Protein 1MKM (pdb70)

Structure (mmCIF, N/CA/C/O backbone):
data_1MKM
#
_entry.id   1MKM
#
_cell.length_a   115.229
_cell.length_b   61.076
_cell.length_c   95.911
_cell.angle_alpha   90.00
_cell.angle_beta   110.51
_cell.angle_gamma   90.00
#
_symmetry.space_group_name_H-M   'C 1 2 1'
#
loop_
_entity.id
_entity.type
_entity.pdbx_description
1 polymer 'IclR transcriptional regulator'
2 non-polymer 'ZINC ION'
3 non-polymer 'FORMIC ACID'
4 water water
#
loop_
_atom_site.group_PDB
_atom_site.id
_atom_site.type_symbol
_atom_site.label_atom_id
_atom_site.label_alt_id
_atom_site.label_comp_id
_atom_site.label_asym_id
_atom_site.label_entity_id
_atom_site.label_seq_id
_atom_site.pdbx_PDB_ins_code
_atom_site.Cartn_x
_atom_site.Cartn_y
_atom_site.Cartn_z
_atom_site.occupancy
_atom_site.B_iso_or_equiv
_atom_site.auth_seq_id
_atom_site.auth_comp_id
_atom_site.auth_asym_id
_atom_site.auth_atom_id
_atom_site.pdbx_PDB_model_num
ATOM 1 N N . MET A 1 4 ? 32.876 -41.207 70.510 1.00 96.06 1 MET A N 1
ATOM 2 C CA . MET A 1 4 ? 33.849 -40.087 70.655 1.00 90.83 1 MET A CA 1
ATOM 3 C C . MET A 1 4 ? 33.198 -38.728 70.396 1.00 88.69 1 MET A C 1
ATOM 4 O O . MET A 1 4 ? 33.864 -37.693 70.415 1.00 88.89 1 MET A O 1
ATOM 9 N N . ASN A 1 5 ? 31.896 -38.726 70.154 1.00 87.61 2 ASN A N 1
ATOM 10 C CA . ASN A 1 5 ? 31.202 -37.476 69.902 1.00 88.97 2 ASN A CA 1
ATOM 11 C C . ASN A 1 5 ? 30.732 -36.749 71.157 1.00 83.36 2 ASN A C 1
ATOM 12 O O . ASN A 1 5 ? 29.539 -36.541 71.384 1.00 77.74 2 ASN A O 1
ATOM 17 N N . THR A 1 6 ? 31.716 -36.390 71.977 1.00 83.57 3 THR A N 1
ATOM 18 C CA . THR A 1 6 ? 31.510 -35.624 73.197 1.00 64.93 3 THR A CA 1
ATOM 19 C C . THR A 1 6 ? 31.856 -34.231 72.666 1.00 64.56 3 THR A C 1
ATOM 20 O O . THR A 1 6 ? 31.622 -33.210 73.311 1.00 64.14 3 THR A O 1
ATOM 24 N N . LEU A 1 7 ? 32.434 -34.224 71.466 1.00 56.11 4 LEU A N 1
ATOM 25 C CA . LEU A 1 7 ? 32.798 -33.001 70.771 1.00 56.00 4 LEU A CA 1
ATOM 26 C C . LEU A 1 7 ? 31.505 -32.217 70.606 1.00 57.08 4 LEU A C 1
ATOM 27 O O . LEU A 1 7 ? 31.502 -30.988 70.521 1.00 50.64 4 LEU A O 1
ATOM 32 N N . LYS A 1 8 ? 30.407 -32.964 70.568 1.00 56.72 5 LYS A N 1
ATOM 33 C CA . LYS A 1 8 ? 29.074 -32.406 70.415 1.00 61.93 5 LYS A CA 1
ATOM 34 C C . LYS A 1 8 ? 28.685 -31.626 71.654 1.00 61.29 5 LYS A C 1
ATOM 35 O O . LYS A 1 8 ? 28.391 -30.435 71.571 1.00 63.53 5 LYS A O 1
ATOM 41 N N . LYS A 1 9 ? 28.673 -32.294 72.806 1.00 53.29 6 LYS A N 1
ATOM 42 C CA . LYS A 1 9 ? 28.302 -31.619 74.046 1.00 53.75 6 LYS A CA 1
ATOM 43 C C . LYS A 1 9 ? 29.214 -30.431 74.295 1.00 47.99 6 LYS A C 1
ATOM 44 O O . LYS A 1 9 ? 28.762 -29.395 74.777 1.00 61.99 6 LYS A O 1
ATOM 50 N N . ALA A 1 10 ? 30.495 -30.583 73.971 1.00 41.40 7 ALA A N 1
ATOM 51 C CA . ALA A 1 10 ? 31.451 -29.516 74.195 1.00 34.72 7 ALA A CA 1
ATOM 52 C C . ALA A 1 10 ? 31.017 -28.219 73.529 1.00 41.27 7 ALA A C 1
ATOM 53 O O . ALA A 1 10 ? 30.716 -27.237 74.223 1.00 44.52 7 ALA A O 1
ATOM 55 N N . PHE A 1 11 ? 30.955 -28.206 72.203 1.00 41.83 8 PHE A N 1
ATOM 56 C CA . PHE A 1 11 ? 30.556 -26.985 71.506 1.00 49.58 8 PHE A CA 1
ATOM 57 C C . PHE A 1 11 ? 29.137 -26.584 71.863 1.00 47.12 8 PHE A C 1
ATOM 58 O O . PHE A 1 11 ? 28.785 -25.408 71.819 1.00 62.15 8 PHE A O 1
ATOM 66 N N . GLU A 1 12 ? 28.332 -27.577 72.219 1.00 41.22 9 GLU A N 1
ATOM 67 C CA . GLU A 1 12 ? 26.939 -27.369 72.600 1.00 45.58 9 GLU A CA 1
ATOM 68 C C . GLU A 1 12 ? 26.857 -26.586 73.920 1.00 52.40 9 GLU A C 1
ATOM 69 O O . GLU A 1 12 ? 25.980 -25.731 74.106 1.00 48.60 9 GLU A O 1
ATOM 75 N N . ILE A 1 13 ? 27.773 -26.890 74.837 1.00 51.79 10 ILE A N 1
ATOM 76 C CA . ILE A 1 13 ? 27.825 -26.210 76.125 1.00 51.47 10 ILE A CA 1
ATOM 77 C C . ILE A 1 13 ? 28.437 -24.846 75.878 1.00 51.59 10 ILE A C 1
ATOM 78 O O . ILE A 1 13 ? 28.053 -23.848 76.499 1.00 51.54 10 ILE A O 1
ATOM 83 N N . LEU A 1 14 ? 29.390 -24.804 74.956 1.00 48.40 11 LEU A N 1
ATOM 84 C CA . LEU A 1 14 ? 30.047 -23.545 74.643 1.00 53.18 11 LEU A CA 1
ATOM 85 C C . LEU A 1 14 ? 29.008 -22.605 74.037 1.00 49.55 11 LEU A C 1
ATOM 86 O O . LEU A 1 14 ? 28.957 -21.423 74.377 1.00 50.47 11 LEU A O 1
ATOM 91 N N . ASP A 1 15 ? 28.175 -23.138 73.145 1.00 50.07 12 ASP A N 1
ATOM 92 C CA . ASP A 1 15 ? 27.142 -22.348 72.487 1.00 43.10 12 ASP A CA 1
ATOM 93 C C . ASP A 1 15 ? 26.178 -21.776 73.508 1.00 42.39 12 ASP A C 1
ATOM 94 O O . ASP A 1 15 ? 25.805 -20.609 73.442 1.00 49.02 12 ASP A O 1
ATOM 99 N N . PHE A 1 16 ? 25.782 -22.588 74.474 1.00 46.06 13 PHE A N 1
ATOM 100 C CA . PHE A 1 16 ? 24.854 -22.111 75.486 1.00 43.32 13 PHE A CA 1
ATOM 101 C C . PHE A 1 16 ? 25.424 -20.922 76.265 1.00 48.81 13 PHE A C 1
ATOM 102 O O . PHE A 1 16 ? 24.743 -19.912 76.484 1.00 42.00 13 PHE A O 1
ATOM 110 N N . ILE A 1 17 ? 26.673 -21.052 76.691 1.00 44.56 14 ILE A N 1
ATOM 111 C CA . ILE A 1 17 ? 27.300 -20.003 77.472 1.00 47.32 14 ILE A CA 1
ATOM 112 C C . ILE A 1 17 ? 27.423 -18.695 76.694 1.00 50.86 14 ILE A C 1
ATOM 113 O O . ILE A 1 17 ? 27.043 -17.634 77.189 1.00 51.80 14 ILE A O 1
ATOM 118 N N . VAL A 1 18 ? 27.925 -1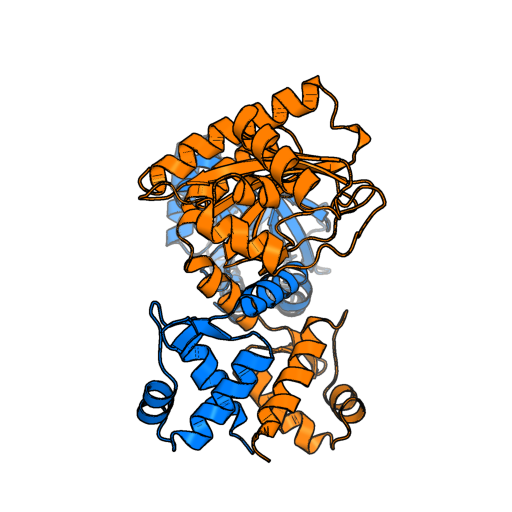8.772 75.469 1.00 46.04 15 VAL A N 1
ATOM 119 C CA . VAL A 1 18 ? 28.098 -17.593 74.653 1.00 39.96 15 VAL A CA 1
ATOM 120 C C . VAL A 1 18 ? 26.772 -16.871 74.404 1.00 49.32 15 VAL A C 1
ATOM 121 O O . VAL A 1 18 ? 26.724 -15.636 74.390 1.00 42.95 15 VAL A O 1
ATOM 125 N N . LYS A 1 19 ? 25.695 -17.631 74.215 1.00 51.59 16 LYS A N 1
ATOM 126 C CA . LYS A 1 19 ? 24.388 -17.036 73.934 1.00 44.35 16 LYS A CA 1
ATOM 127 C C . LYS A 1 19 ? 23.554 -16.731 75.160 1.00 51.84 16 LYS A C 1
ATOM 128 O O . LYS A 1 19 ? 22.426 -16.241 75.046 1.00 51.92 16 LYS A O 1
ATOM 134 N N . ASN A 1 20 ? 24.112 -17.018 76.333 1.00 55.68 17 ASN A N 1
ATOM 135 C CA . ASN A 1 20 ? 23.420 -16.772 77.587 1.00 49.03 17 ASN A CA 1
ATOM 136 C C . ASN A 1 20 ? 23.863 -15.436 78.130 1.00 57.68 17 ASN A C 1
ATOM 137 O O . ASN A 1 20 ? 25.055 -15.229 78.396 1.00 59.50 17 ASN A O 1
ATOM 142 N N . PRO A 1 21 ? 22.903 -14.506 78.301 1.00 50.60 18 PRO A N 1
ATOM 143 C CA . PRO A 1 21 ? 23.155 -13.153 78.815 1.00 54.58 18 PRO A CA 1
ATOM 144 C C . PRO A 1 21 ? 23.707 -13.145 80.223 1.00 38.49 18 PRO A C 1
ATOM 145 O O . PRO A 1 21 ? 24.521 -12.307 80.557 1.00 51.54 18 PRO A O 1
ATOM 149 N N . GLY A 1 22 ? 23.266 -14.090 81.038 1.00 43.50 19 GLY A N 1
ATOM 150 C CA . GLY A 1 22 ? 23.745 -14.192 82.403 1.00 34.90 19 GLY A CA 1
ATOM 151 C C . GLY A 1 22 ? 24.900 -15.175 82.503 1.00 41.72 19 GLY A C 1
ATOM 152 O O . GLY A 1 22 ? 25.749 -15.258 81.608 1.00 38.80 19 GLY A O 1
ATOM 153 N N . ASP A 1 23 ? 24.933 -15.934 83.591 1.00 55.72 20 ASP A N 1
ATOM 154 C CA . ASP A 1 23 ? 26.003 -16.904 83.824 1.00 52.50 20 ASP A CA 1
ATOM 155 C C . ASP A 1 23 ? 25.455 -18.298 84.117 1.00 51.51 20 ASP A C 1
ATOM 156 O O . ASP A 1 23 ? 24.246 -18.535 84.046 1.00 51.17 20 ASP A O 1
ATOM 161 N N . VAL A 1 24 ? 26.354 -19.217 84.450 1.00 38.61 21 VAL A N 1
ATOM 162 C CA . VAL A 1 24 ? 25.970 -20.585 84.754 1.00 40.39 21 VAL A CA 1
ATOM 163 C C . VAL A 1 24 ? 27.071 -21.263 85.557 1.00 40.24 21 VAL A C 1
ATOM 164 O O . VAL A 1 24 ? 28.256 -20.998 85.355 1.00 39.34 21 VAL A O 1
ATOM 168 N N . SER A 1 25 ? 26.674 -22.131 86.474 1.00 40.46 22 SER A N 1
ATOM 169 C CA . SER A 1 25 ? 27.639 -22.855 87.282 1.00 40.22 22 SER A CA 1
ATOM 170 C C . SER A 1 25 ? 27.807 -24.245 86.690 1.00 44.04 22 SER A C 1
ATOM 171 O O . SER A 1 25 ? 26.963 -24.703 85.908 1.00 41.52 22 SER A O 1
ATOM 174 N N . VAL A 1 26 ? 28.896 -24.910 87.059 1.00 49.29 23 VAL A N 1
ATOM 175 C CA . VAL A 1 26 ? 29.172 -26.250 86.560 1.00 45.92 23 VAL A CA 1
ATOM 176 C C . VAL A 1 26 ? 28.001 -27.184 86.793 1.00 38.83 23 VAL A C 1
ATOM 177 O O . VAL A 1 26 ? 27.608 -27.925 85.894 1.00 50.47 23 VAL A O 1
ATOM 181 N N . SER A 1 27 ? 27.451 -27.159 88.000 1.00 44.85 24 SER A N 1
ATOM 182 C CA . SER A 1 27 ? 26.329 -28.031 88.326 1.00 53.48 24 SER A CA 1
ATOM 183 C C . SER A 1 27 ? 25.130 -27.756 87.424 1.00 56.34 24 SER A C 1
ATOM 184 O O . SER A 1 27 ? 24.435 -28.681 87.026 1.00 54.39 24 SER A O 1
ATOM 187 N N . GLU A 1 28 ? 24.885 -26.484 87.109 1.00 55.06 25 GLU A N 1
ATOM 188 C CA . GLU A 1 28 ? 23.775 -26.128 86.232 1.00 52.43 25 GLU A CA 1
ATOM 189 C C . GLU A 1 28 ? 24.001 -26.668 84.809 1.00 54.41 25 GLU A C 1
ATOM 190 O O . GLU A 1 28 ? 23.051 -27.101 84.148 1.00 45.71 25 GLU A O 1
ATOM 196 N N . ILE A 1 29 ? 25.251 -26.649 84.340 1.00 47.74 26 ILE A N 1
ATOM 197 C CA . ILE A 1 29 ? 25.547 -27.173 83.011 1.00 55.55 26 ILE A CA 1
ATOM 198 C C . ILE A 1 29 ? 25.328 -28.677 83.038 1.00 57.61 26 ILE A C 1
ATOM 199 O O . ILE A 1 29 ? 24.847 -29.252 82.060 1.00 59.21 26 ILE A O 1
ATOM 204 N N . ALA A 1 30 ? 25.675 -29.300 84.164 1.00 57.18 27 ALA A N 1
ATOM 205 C CA . ALA A 1 30 ? 25.513 -30.742 84.340 1.00 53.09 27 ALA A CA 1
ATOM 206 C C . ALA A 1 30 ? 24.036 -31.098 84.272 1.00 45.75 27 ALA A C 1
ATOM 207 O O . ALA A 1 30 ? 23.640 -31.943 83.480 1.00 56.22 27 ALA A O 1
ATOM 209 N N . GLU A 1 31 ? 23.222 -30.447 85.094 1.00 55.10 28 GLU A N 1
ATOM 210 C CA . GLU A 1 31 ? 21.786 -30.691 85.097 1.00 56.47 28 GLU A CA 1
ATOM 211 C C . GLU A 1 31 ? 21.177 -30.477 83.698 1.00 62.96 28 GLU A C 1
ATOM 212 O O . GLU A 1 31 ? 20.534 -31.378 83.140 1.00 58.13 28 GLU A O 1
ATOM 218 N N . LYS A 1 32 ? 21.392 -29.294 83.129 1.00 57.33 29 LYS A N 1
ATOM 219 C CA . LYS A 1 32 ? 20.857 -28.970 81.812 1.00 57.07 29 LYS A CA 1
ATOM 220 C C . LYS A 1 32 ? 21.296 -29.923 80.690 1.00 61.21 29 LYS A C 1
ATOM 221 O O . LYS A 1 32 ? 20.469 -30.348 79.883 1.00 58.64 29 LYS A O 1
ATOM 227 N N . PHE A 1 33 ? 22.580 -30.266 80.627 1.00 49.18 30 PHE A N 1
ATOM 228 C CA . PHE A 1 33 ? 23.026 -31.162 79.567 1.00 52.09 30 PHE A CA 1
ATOM 229 C C . PHE A 1 33 ? 23.084 -32.648 79.942 1.00 60.74 30 PHE A C 1
ATOM 230 O O . PHE A 1 33 ? 23.778 -33.433 79.291 1.00 56.72 30 PHE A O 1
ATOM 238 N N . ASN A 1 34 ? 22.358 -33.019 80.997 1.00 63.48 31 ASN A N 1
ATOM 239 C CA . ASN A 1 34 ? 22.258 -34.410 81.468 1.00 62.14 31 ASN A CA 1
ATOM 240 C C . ASN A 1 34 ? 23.558 -35.200 81.698 1.00 58.04 31 ASN A C 1
ATOM 241 O O . ASN A 1 34 ? 23.797 -36.213 81.043 1.00 56.58 31 ASN A O 1
ATOM 246 N N . MET A 1 35 ? 24.390 -34.757 82.634 1.00 50.93 32 MET A N 1
ATOM 247 C CA . MET A 1 35 ? 25.632 -35.471 82.928 1.00 56.75 32 MET A CA 1
ATOM 248 C C . MET A 1 35 ? 26.052 -35.306 84.385 1.00 52.70 32 MET A C 1
ATOM 249 O O . MET A 1 35 ? 25.517 -34.465 85.106 1.00 55.88 32 MET A O 1
ATOM 254 N N . SER A 1 36 ? 26.998 -36.128 84.818 1.00 55.00 33 SER A N 1
ATOM 255 C CA . SER A 1 36 ? 27.502 -36.048 86.178 1.00 51.60 33 SER A CA 1
ATOM 256 C C . SER A 1 36 ? 28.242 -34.717 86.356 1.00 51.73 33 SER A C 1
ATOM 257 O O . SER A 1 36 ? 28.766 -34.155 85.398 1.00 49.28 33 SER A O 1
ATOM 260 N N . VAL A 1 37 ? 28.284 -34.230 87.588 1.00 49.60 34 VAL A N 1
ATOM 261 C CA . VAL A 1 37 ? 28.960 -32.984 87.888 1.00 57.52 34 VAL A CA 1
ATOM 262 C C . VAL A 1 37 ? 30.445 -33.109 87.587 1.00 55.95 34 VAL A C 1
ATOM 263 O O . VAL A 1 37 ? 31.120 -32.116 87.337 1.00 66.13 34 VAL A O 1
ATOM 267 N N . SER A 1 38 ? 30.948 -34.337 87.592 1.00 63.32 35 SER A N 1
ATOM 268 C CA . SER A 1 38 ? 32.361 -34.577 87.330 1.00 58.16 35 SER A CA 1
ATOM 269 C C . SER A 1 38 ? 32.701 -34.477 85.843 1.00 56.56 35 SER A C 1
ATOM 270 O O . SER A 1 38 ? 33.787 -34.017 85.479 1.00 48.35 35 SER A O 1
ATOM 273 N N . ASN A 1 39 ? 31.780 -34.924 84.992 1.00 47.73 36 ASN A N 1
ATOM 274 C CA . ASN A 1 39 ? 31.977 -34.858 83.543 1.00 58.76 36 ASN A CA 1
ATOM 275 C C . ASN A 1 39 ? 31.836 -33.412 83.048 1.00 53.26 36 ASN A C 1
ATOM 276 O O . ASN A 1 39 ? 32.606 -32.954 82.202 1.00 49.16 36 ASN A O 1
ATOM 281 N N . ALA A 1 40 ? 30.848 -32.699 83.585 1.00 47.56 37 ALA A N 1
ATOM 282 C CA . ALA A 1 40 ? 30.646 -31.302 83.214 1.00 49.50 37 ALA A CA 1
ATOM 283 C C . ALA A 1 40 ? 31.886 -30.506 83.654 1.00 41.94 37 ALA A C 1
ATOM 284 O O . ALA A 1 40 ? 32.343 -29.612 82.950 1.00 35.66 37 ALA A O 1
ATOM 286 N N . TYR A 1 41 ? 32.453 -30.839 84.810 1.00 46.33 38 TYR A N 1
ATOM 287 C CA . TYR A 1 41 ? 33.655 -30.127 85.223 1.00 49.58 38 TYR A CA 1
ATOM 288 C C . TYR A 1 41 ? 34.754 -30.343 84.193 1.00 46.78 38 TYR A C 1
ATOM 289 O O . TYR A 1 41 ? 35.698 -29.546 84.116 1.00 50.50 38 TYR A O 1
ATOM 298 N N . LYS A 1 42 ? 34.632 -31.419 83.407 1.00 43.97 39 LYS A N 1
ATOM 299 C CA . LYS A 1 42 ? 35.626 -31.741 82.373 1.00 46.31 39 LYS A CA 1
ATOM 300 C C . LYS A 1 42 ? 35.500 -30.817 81.172 1.00 48.61 39 LYS A C 1
ATOM 301 O O . LYS A 1 42 ? 36.496 -30.310 80.650 1.00 41.34 39 LYS A O 1
ATOM 307 N N . TYR A 1 43 ? 34.269 -30.657 80.695 1.00 53.49 40 TYR A N 1
ATOM 308 C CA . TYR A 1 43 ? 34.030 -29.779 79.571 1.00 56.56 40 TYR A CA 1
ATOM 309 C C . TYR A 1 43 ? 34.436 -28.394 80.042 1.00 43.44 40 TYR A C 1
ATOM 310 O O . TYR A 1 43 ? 35.137 -27.673 79.343 1.00 48.91 40 TYR A O 1
ATOM 319 N N . MET A 1 44 ? 34.028 -28.049 81.257 1.00 46.45 41 MET A N 1
ATOM 320 C CA . MET A 1 44 ? 34.331 -26.732 81.807 1.00 49.69 41 MET A CA 1
ATOM 321 C C . MET A 1 44 ? 35.813 -26.498 82.112 1.00 54.67 41 MET A C 1
ATOM 322 O O . MET A 1 44 ? 36.308 -25.387 81.975 1.00 61.78 41 MET A O 1
ATOM 327 N N . VAL A 1 45 ? 36.532 -27.533 82.512 1.00 57.59 42 VAL A N 1
ATOM 328 C CA . VAL A 1 45 ? 37.934 -27.347 82.824 1.00 59.18 42 VAL A CA 1
ATOM 329 C C . VAL A 1 45 ? 38.724 -27.021 81.564 1.00 62.93 42 VAL A C 1
ATOM 330 O O . VAL A 1 45 ? 39.656 -26.214 81.602 1.00 64.16 42 VAL A O 1
ATOM 334 N N . VAL A 1 46 ? 38.345 -27.650 80.451 1.00 57.17 43 VAL A N 1
ATOM 335 C CA . VAL A 1 46 ? 39.016 -27.445 79.170 1.00 51.13 43 VAL A CA 1
ATOM 336 C C . VAL A 1 46 ? 38.619 -26.093 78.529 1.00 54.09 43 VAL A C 1
ATOM 337 O O . VAL A 1 46 ? 39.482 -25.337 78.090 1.00 53.25 43 VAL A O 1
ATOM 341 N N . LEU A 1 47 ? 37.325 -25.781 78.490 1.00 47.82 44 LEU A N 1
ATOM 342 C CA . LEU A 1 47 ? 36.879 -24.518 77.926 1.00 41.05 44 LEU A CA 1
ATOM 343 C C . LEU A 1 47 ? 37.540 -23.367 78.676 1.00 51.79 44 LEU A C 1
ATOM 344 O O . LEU A 1 47 ? 37.946 -22.372 78.066 1.00 49.11 44 LEU A O 1
ATOM 349 N N . GLU A 1 48 ? 37.652 -23.485 79.996 1.00 53.69 45 GLU A N 1
ATOM 350 C CA . GLU A 1 48 ? 38.296 -22.419 80.750 1.00 58.75 45 GLU A CA 1
ATOM 351 C C . GLU A 1 48 ? 39.768 -22.444 80.372 1.00 59.22 45 GLU A C 1
ATOM 352 O O . GLU A 1 48 ? 40.382 -21.405 80.153 1.00 62.16 45 GLU A O 1
ATOM 358 N N . GLU A 1 49 ? 40.315 -23.648 80.254 1.00 69.27 46 GLU A N 1
ATOM 359 C CA . GLU A 1 49 ? 41.712 -23.836 79.884 1.00 69.55 46 GLU A CA 1
ATOM 360 C C . GLU A 1 49 ? 42.076 -23.015 78.640 1.00 63.67 46 GLU A C 1
ATOM 361 O O . GLU A 1 49 ? 42.963 -22.159 78.683 1.00 55.98 46 GLU A O 1
ATOM 367 N N . LYS A 1 50 ? 41.376 -23.277 77.539 1.00 52.42 47 LYS A N 1
ATOM 368 C CA . LYS A 1 50 ? 41.635 -22.598 76.270 1.00 48.51 47 LYS A CA 1
ATOM 369 C C . LYS A 1 50 ? 41.139 -21.141 76.267 1.00 47.93 47 LYS A C 1
ATOM 370 O O . LYS A 1 50 ? 41.238 -20.436 75.269 1.00 43.47 47 LYS A O 1
ATOM 376 N N . GLY A 1 51 ? 40.610 -20.696 77.399 1.00 48.04 48 GLY A N 1
ATOM 377 C CA . GLY A 1 51 ? 40.175 -19.318 77.504 1.00 50.69 48 GLY A CA 1
ATOM 378 C C . GLY A 1 51 ? 38.851 -18.968 76.874 1.00 40.64 48 GLY A C 1
ATOM 379 O O . GLY A 1 51 ? 38.525 -17.801 76.823 1.00 47.09 48 GLY A O 1
ATOM 380 N N . PHE A 1 52 ? 38.098 -19.961 76.411 1.00 45.54 49 PHE A N 1
ATOM 381 C CA . PHE A 1 52 ? 36.806 -19.731 75.784 1.00 42.16 49 PHE A CA 1
ATOM 382 C C . PHE A 1 52 ? 35.772 -19.468 76.842 1.00 46.65 49 PHE A C 1
ATOM 383 O O . PHE A 1 52 ? 34.626 -19.160 76.529 1.00 52.76 49 PHE A O 1
ATOM 391 N N . VAL A 1 53 ? 36.174 -19.610 78.099 1.00 40.18 50 VAL A N 1
ATOM 392 C CA . VAL A 1 53 ? 35.274 -19.397 79.217 1.00 39.25 50 VAL A CA 1
ATOM 393 C C . VAL A 1 53 ? 36.028 -18.758 80.383 1.00 47.91 50 VAL A C 1
ATOM 394 O O . VAL A 1 53 ? 37.244 -18.922 80.518 1.00 44.43 50 VAL A O 1
ATOM 398 N N . LEU A 1 54 ? 35.304 -17.991 81.194 1.00 43.44 51 LEU A N 1
ATOM 399 C CA . LEU A 1 54 ? 35.884 -17.311 82.338 1.00 46.82 51 LEU A CA 1
ATOM 400 C C . LEU A 1 54 ? 35.086 -17.613 83.593 1.00 49.96 51 LEU A C 1
ATOM 401 O O . LEU A 1 54 ? 33.851 -17.564 83.588 1.00 47.63 51 LEU A O 1
ATOM 406 N N . ARG A 1 55 ? 35.777 -17.929 84.678 1.00 46.38 52 ARG A N 1
ATOM 407 C CA . ARG A 1 55 ? 35.055 -18.209 85.896 1.00 52.39 52 ARG A CA 1
ATOM 408 C C . ARG A 1 55 ? 35.147 -16.995 86.810 1.00 55.85 52 ARG A C 1
ATOM 409 O O . ARG A 1 55 ? 36.245 -16.552 87.162 1.00 56.26 52 ARG A O 1
ATOM 417 N N . LYS A 1 56 ? 33.986 -16.453 87.169 1.00 50.86 53 LYS A N 1
ATOM 418 C CA . LYS A 1 56 ? 33.896 -15.289 88.034 1.00 57.65 53 LYS A CA 1
ATOM 419 C C . LYS A 1 56 ? 34.158 -15.644 89.498 1.00 63.62 53 LYS A C 1
ATOM 420 O O . LYS A 1 56 ? 34.118 -16.811 89.874 1.00 67.42 53 LYS A O 1
ATOM 426 N N . LYS A 1 57 ? 34.418 -14.637 90.324 1.00 63.42 54 LYS A N 1
ATOM 427 C CA . LYS A 1 57 ? 34.678 -14.870 91.742 1.00 72.37 54 LYS A CA 1
ATOM 428 C C . LYS A 1 57 ? 33.602 -15.746 92.405 1.00 69.23 54 LYS A C 1
ATOM 429 O O . LYS A 1 57 ? 33.922 -16.613 93.221 1.00 66.77 54 LYS A O 1
ATOM 435 N N . ASP A 1 58 ? 32.335 -15.518 92.058 1.00 58.22 55 ASP A N 1
ATOM 436 C CA . ASP A 1 58 ? 31.236 -16.288 92.627 1.00 46.19 55 ASP A CA 1
ATOM 437 C C . ASP A 1 58 ? 31.125 -17.687 92.012 1.00 57.95 55 ASP A C 1
ATOM 438 O O . ASP A 1 58 ? 30.114 -18.375 92.186 1.00 60.04 55 ASP A O 1
ATOM 443 N N . LYS A 1 59 ? 32.166 -18.089 91.286 1.00 55.35 56 LYS A N 1
ATOM 444 C CA . LYS A 1 59 ? 32.253 -19.397 90.638 1.00 56.90 56 LYS A CA 1
ATOM 445 C C . LYS A 1 59 ? 31.422 -19.612 89.371 1.00 57.44 56 LYS A C 1
ATOM 446 O O . LYS A 1 59 ? 31.708 -20.537 88.612 1.00 60.23 56 LYS A O 1
ATOM 452 N N . ARG A 1 60 ? 30.389 -18.797 89.153 1.00 55.27 57 ARG A N 1
ATOM 453 C CA . ARG A 1 60 ? 29.560 -18.912 87.947 1.00 49.25 57 ARG A CA 1
ATOM 454 C C . ARG A 1 60 ? 30.428 -18.587 86.735 1.00 44.48 57 ARG A C 1
ATOM 455 O O . ARG A 1 60 ? 31.352 -17.781 86.829 1.00 47.32 57 ARG A O 1
ATOM 463 N N . TYR A 1 61 ? 30.122 -19.206 85.597 1.00 46.28 58 TYR A N 1
ATOM 464 C CA . TYR A 1 61 ? 30.882 -18.980 84.367 1.00 47.27 58 TYR A CA 1
ATOM 465 C C . TYR A 1 61 ? 30.223 -18.042 83.353 1.00 48.90 58 TYR A C 1
ATOM 466 O O . TYR A 1 61 ? 29.000 -17.947 83.237 1.00 45.12 58 TYR A O 1
ATOM 475 N N . VAL A 1 62 ? 31.071 -17.373 82.594 1.00 48.16 59 VAL A N 1
ATOM 476 C CA . VAL A 1 62 ? 30.620 -16.436 81.588 1.00 48.51 59 VAL A CA 1
ATOM 477 C C . VAL A 1 62 ? 31.571 -16.625 80.399 1.00 41.99 59 VAL A C 1
ATOM 478 O O . VAL A 1 62 ? 32.647 -17.198 80.560 1.00 42.32 59 VAL A O 1
ATOM 482 N N . PRO A 1 63 ? 31.180 -16.187 79.185 1.00 49.76 60 PRO A N 1
ATOM 483 C CA . PRO A 1 63 ? 32.104 -16.371 78.052 1.00 45.51 60 PRO A CA 1
ATOM 484 C C . PRO A 1 63 ? 33.444 -15.638 78.196 1.00 49.19 60 PRO A C 1
ATOM 485 O O . PRO A 1 63 ? 33.520 -14.574 78.824 1.00 46.83 60 PRO A O 1
ATOM 489 N N . GLY A 1 64 ? 34.487 -16.242 77.615 1.00 49.49 61 GLY A N 1
ATOM 490 C CA . GLY A 1 64 ? 35.843 -15.711 77.659 1.00 47.10 61 GLY A CA 1
ATOM 491 C C . GLY A 1 64 ? 36.294 -14.755 76.549 1.00 49.36 61 GLY A C 1
ATOM 492 O O . GLY A 1 64 ? 35.714 -14.691 75.466 1.00 44.10 61 GLY A O 1
ATOM 493 N N . TYR A 1 65 ? 37.364 -14.023 76.834 1.00 38.62 62 TYR A N 1
ATOM 494 C CA . TYR A 1 65 ? 37.910 -13.037 75.925 1.00 34.07 62 TYR A CA 1
ATOM 495 C C . TYR A 1 65 ? 38.481 -13.632 74.654 1.00 46.89 62 TYR A C 1
ATOM 496 O O . TYR A 1 65 ? 38.507 -12.978 73.611 1.00 50.69 62 TYR A O 1
ATOM 505 N N . LYS A 1 66 ? 38.909 -14.885 74.730 1.00 46.90 63 LYS A N 1
ATOM 506 C CA . LYS A 1 66 ? 39.473 -15.565 73.574 1.00 50.14 63 LYS A CA 1
ATOM 507 C C . LYS A 1 66 ? 38.496 -15.600 72.397 1.00 35.92 63 LYS A C 1
ATOM 508 O O . LYS A 1 66 ? 38.915 -15.558 71.258 1.00 37.90 63 LYS A O 1
ATOM 514 N N . LEU A 1 67 ? 37.203 -15.707 72.673 1.00 40.08 64 LEU A N 1
ATOM 515 C CA . LEU A 1 67 ? 36.201 -15.725 71.610 1.00 42.26 64 LEU A CA 1
ATOM 516 C C . LEU A 1 67 ? 36.252 -14.411 70.822 1.00 36.82 64 LEU A C 1
ATOM 517 O O . LEU A 1 67 ? 35.974 -14.379 69.628 1.00 40.57 64 LEU A O 1
ATOM 522 N N . ILE A 1 68 ? 36.625 -13.328 71.490 1.00 41.07 65 ILE A N 1
ATOM 523 C CA . ILE A 1 68 ? 36.732 -12.052 70.798 1.00 43.14 65 ILE A CA 1
ATOM 524 C C . ILE A 1 68 ? 38.024 -12.103 70.020 1.00 38.87 65 ILE A C 1
ATOM 525 O O . ILE A 1 68 ? 38.072 -11.736 68.847 1.00 44.77 65 ILE A O 1
ATOM 530 N N . GLU A 1 69 ? 39.076 -12.595 70.659 1.00 44.00 66 GLU A N 1
ATOM 531 C CA . GLU A 1 69 ? 40.378 -12.670 69.984 1.00 40.03 66 GLU A CA 1
ATOM 532 C C . GLU A 1 69 ? 40.272 -13.447 68.681 1.00 39.70 66 GLU A C 1
ATOM 533 O O . GLU A 1 69 ? 40.763 -13.005 67.635 1.00 40.54 66 GLU A O 1
ATOM 539 N N . TYR A 1 70 ? 39.619 -14.606 68.749 1.00 40.65 67 TYR A N 1
ATOM 540 C CA . TYR A 1 70 ? 39.418 -15.460 67.580 1.00 40.09 67 TYR A CA 1
ATOM 541 C C . TYR A 1 70 ? 38.457 -14.821 66.589 1.00 39.94 67 TYR A C 1
ATOM 542 O O . TYR A 1 70 ? 38.642 -14.923 65.376 1.00 33.56 67 TYR A O 1
ATOM 551 N N . GLY A 1 71 ? 37.404 -14.205 67.129 1.00 41.95 68 GLY A N 1
ATOM 552 C CA . GLY A 1 71 ? 36.401 -13.578 66.292 1.00 45.60 68 GLY A CA 1
ATOM 553 C C . GLY A 1 71 ? 36.977 -12.532 65.365 1.00 41.44 68 GLY A C 1
ATOM 554 O O . GLY A 1 71 ? 36.813 -12.593 64.153 1.00 42.79 68 GLY A O 1
ATOM 555 N N . SER A 1 72 ? 37.685 -11.577 65.940 1.00 46.65 69 SER A N 1
ATOM 556 C CA . SER A 1 72 ? 38.262 -10.498 65.164 1.00 42.16 69 SER A CA 1
ATOM 557 C C . SER A 1 72 ? 39.367 -10.986 64.262 1.00 48.56 69 SER A C 1
ATOM 558 O O . SER A 1 72 ? 39.536 -10.495 63.144 1.00 46.68 69 SER A O 1
ATOM 561 N N . PHE A 1 73 ? 40.123 -11.968 64.729 1.00 43.99 70 PHE A N 1
ATOM 562 C CA . PHE A 1 73 ? 41.212 -12.462 63.902 1.00 39.57 70 PHE A CA 1
ATOM 563 C C . PHE A 1 73 ? 40.668 -13.148 62.659 1.00 37.83 70 PHE A C 1
ATOM 564 O O . PHE A 1 73 ? 41.275 -13.102 61.583 1.00 38.71 70 PHE A O 1
ATOM 572 N N . VAL A 1 74 ? 39.523 -13.800 62.808 1.00 45.79 71 VAL A N 1
ATOM 573 C CA . VAL A 1 74 ? 38.919 -14.501 61.685 1.00 50.18 71 VAL A CA 1
ATOM 574 C C . VAL A 1 74 ? 38.248 -13.511 60.743 1.00 42.44 71 VAL A C 1
ATOM 575 O O . VAL A 1 74 ? 38.447 -13.585 59.538 1.00 44.13 71 VAL A O 1
ATOM 579 N N . LEU A 1 75 ? 37.455 -12.595 61.299 1.00 43.87 72 LEU A N 1
ATOM 580 C CA . LEU A 1 75 ? 36.745 -11.587 60.502 1.00 46.12 72 LEU A CA 1
ATOM 581 C C . LEU A 1 75 ? 37.737 -10.841 59.646 1.00 41.68 72 LEU A C 1
ATOM 582 O O . LEU A 1 75 ? 37.509 -10.609 58.464 1.00 44.30 72 LEU A O 1
ATOM 587 N N . ARG A 1 76 ? 38.854 -10.470 60.259 1.00 53.44 73 ARG A N 1
ATOM 588 C CA . ARG A 1 76 ? 39.881 -9.714 59.564 1.00 42.68 73 ARG A CA 1
ATOM 589 C C . ARG A 1 76 ? 40.415 -10.395 58.343 1.00 46.20 73 ARG A C 1
ATOM 590 O O . ARG A 1 76 ? 40.870 -9.729 57.413 1.00 50.26 73 ARG A O 1
ATOM 598 N N . ARG A 1 77 ? 40.393 -11.724 58.319 1.00 48.56 74 ARG A N 1
ATOM 599 C CA . ARG A 1 77 ? 40.922 -12.379 57.144 1.00 42.71 74 ARG A CA 1
ATOM 600 C C . ARG A 1 77 ? 39.880 -13.155 56.383 1.00 45.93 74 ARG A C 1
ATOM 601 O O . ARG A 1 77 ? 40.217 -13.939 55.494 1.00 45.37 74 ARG A O 1
ATOM 609 N N . PHE A 1 78 ? 38.610 -12.926 56.701 1.00 44.13 75 PHE A N 1
ATOM 610 C CA . PHE A 1 78 ? 37.557 -13.642 55.997 1.00 44.81 75 PHE A CA 1
ATOM 611 C C . PHE A 1 78 ? 37.541 -13.106 54.566 1.00 41.75 75 PHE A C 1
ATOM 612 O O . PHE A 1 78 ? 37.711 -11.918 54.356 1.00 45.36 75 PHE A O 1
ATOM 620 N N . ASN A 1 79 ? 37.356 -13.982 53.585 1.00 49.12 76 ASN A N 1
ATOM 621 C CA . ASN A 1 79 ? 37.357 -13.547 52.188 1.00 40.06 76 ASN A CA 1
ATOM 622 C C . ASN A 1 79 ? 36.035 -13.871 51.501 1.00 46.97 76 ASN A C 1
ATOM 623 O O . ASN A 1 79 ? 35.844 -14.992 51.026 1.00 48.45 76 ASN A O 1
ATOM 628 N N . ILE A 1 80 ? 35.127 -12.898 51.447 1.00 52.17 77 ILE A N 1
ATOM 629 C CA . ILE A 1 80 ? 33.822 -13.099 50.820 1.00 52.88 77 ILE A CA 1
ATOM 630 C C . ILE A 1 80 ? 34.022 -13.484 49.350 1.00 59.53 77 ILE A C 1
ATOM 631 O O . ILE A 1 80 ? 33.274 -14.303 48.807 1.00 54.03 77 ILE A O 1
ATOM 636 N N . ARG A 1 81 ? 35.057 -12.920 48.728 1.00 56.77 78 ARG A N 1
ATOM 637 C CA . ARG A 1 81 ? 35.375 -13.203 47.329 1.00 59.86 78 ARG A CA 1
ATOM 638 C C . ARG A 1 81 ? 35.701 -14.682 47.072 1.00 65.19 78 ARG A C 1
ATOM 639 O O . ARG A 1 81 ? 35.145 -15.289 46.152 1.00 66.98 78 ARG A O 1
ATOM 647 N N . ASP A 1 82 ? 36.592 -15.267 47.874 1.00 70.43 79 ASP A N 1
ATOM 648 C CA . ASP A 1 82 ? 36.945 -16.683 47.711 1.00 67.38 79 ASP A CA 1
ATOM 649 C C . ASP A 1 82 ? 35.714 -17.562 47.969 1.00 70.35 79 ASP A C 1
ATOM 650 O O . ASP A 1 82 ? 35.599 -18.670 47.443 1.00 77.16 79 ASP A O 1
ATOM 655 N N . ILE A 1 83 ? 34.803 -17.053 48.792 1.00 64.81 80 ILE A N 1
ATOM 656 C CA . ILE A 1 83 ? 33.565 -17.748 49.144 1.00 61.85 80 ILE A CA 1
ATOM 657 C C . ILE A 1 83 ? 32.490 -17.632 48.062 1.00 59.91 80 ILE A C 1
ATOM 658 O O . ILE A 1 83 ? 31.787 -18.593 47.774 1.00 57.70 80 ILE A O 1
ATOM 663 N N . ALA A 1 84 ? 32.372 -16.450 47.466 1.00 52.90 81 ALA A N 1
ATOM 664 C CA . ALA A 1 84 ? 31.348 -16.199 46.460 1.00 53.70 81 ALA A CA 1
ATOM 665 C C . ALA A 1 84 ? 31.704 -16.450 45.005 1.00 49.69 81 ALA A C 1
ATOM 666 O O . ALA A 1 84 ? 30.834 -16.821 44.216 1.00 52.93 81 ALA A O 1
ATOM 668 N N . HIS A 1 85 ? 32.968 -16.247 44.649 1.00 53.06 82 HIS A N 1
ATOM 669 C CA . HIS A 1 85 ? 33.401 -16.396 43.265 1.00 56.63 82 HIS A CA 1
ATOM 670 C C . HIS A 1 85 ? 32.703 -17.417 42.370 1.00 58.07 82 HIS A C 1
ATOM 671 O O . HIS A 1 85 ? 32.184 -17.060 41.309 1.00 64.28 82 HIS A O 1
ATOM 678 N N . ASP A 1 86 ? 32.715 -18.685 42.761 1.00 59.97 83 ASP A N 1
ATOM 679 C CA . ASP A 1 86 ? 32.058 -19.704 41.945 1.00 56.79 83 ASP A CA 1
ATOM 680 C C . ASP A 1 86 ? 30.587 -19.381 41.747 1.00 55.13 83 ASP A C 1
ATOM 681 O O . ASP A 1 86 ? 30.049 -19.582 40.666 1.00 50.24 83 ASP A O 1
ATOM 686 N N . HIS A 1 87 ? 29.929 -18.885 42.787 1.00 55.78 84 HIS A N 1
ATOM 687 C CA . HIS A 1 87 ? 28.534 -18.518 42.634 1.00 62.33 84 HIS A CA 1
ATOM 688 C C . HIS A 1 87 ? 28.482 -17.444 41.549 1.00 65.83 84 HIS A C 1
ATOM 689 O O . HIS A 1 87 ? 27.623 -17.483 40.664 1.00 66.36 84 HIS A O 1
ATOM 696 N N . LEU A 1 88 ? 29.416 -16.494 41.613 1.00 66.70 85 LEU A N 1
ATOM 697 C CA . LEU A 1 88 ? 29.470 -15.426 40.623 1.00 67.32 85 LEU A CA 1
ATOM 698 C C . LEU A 1 88 ? 29.606 -16.027 39.224 1.00 69.70 85 LEU A C 1
ATOM 699 O O . LEU A 1 88 ? 28.834 -15.690 38.322 1.00 76.21 85 LEU A O 1
ATOM 704 N N . VAL A 1 89 ? 30.588 -16.910 39.047 1.00 63.72 86 VAL A N 1
ATOM 705 C CA . VAL A 1 89 ? 30.799 -17.579 37.764 1.00 63.85 86 VAL A CA 1
ATOM 706 C C . VAL A 1 89 ? 29.468 -18.184 37.353 1.00 60.22 86 VAL A C 1
ATOM 707 O O . VAL A 1 89 ? 29.033 -18.049 36.215 1.00 71.18 86 VAL A O 1
ATOM 711 N N . ASP A 1 90 ? 28.817 -18.843 38.299 1.00 63.79 87 ASP A N 1
ATOM 712 C CA . ASP A 1 90 ? 27.526 -19.460 38.041 1.00 75.61 87 ASP A CA 1
ATOM 713 C C . ASP A 1 90 ? 26.520 -18.416 37.540 1.00 70.46 87 ASP A C 1
ATOM 714 O O . ASP A 1 90 ? 25.847 -18.635 36.532 1.00 66.90 87 ASP A O 1
ATOM 719 N N . ILE A 1 91 ? 26.423 -17.287 38.241 1.00 67.10 88 ILE A N 1
ATOM 720 C CA . ILE A 1 91 ? 25.485 -16.237 37.850 1.00 70.03 88 ILE A CA 1
ATOM 721 C C . ILE A 1 91 ? 25.676 -15.874 36.382 1.00 67.50 88 ILE A C 1
ATOM 722 O O . ILE A 1 91 ? 24.732 -15.503 35.689 1.00 66.70 88 ILE A O 1
ATOM 727 N N . MET A 1 92 ? 26.908 -16.014 35.916 1.00 50.52 89 MET A N 1
ATOM 728 C CA . MET A 1 92 ? 27.268 -15.699 34.547 1.00 58.88 89 MET A CA 1
ATOM 729 C C . MET A 1 92 ? 26.901 -16.821 33.569 1.00 67.71 89 MET A C 1
ATOM 730 O O . MET A 1 92 ? 26.826 -16.602 32.360 1.00 67.27 89 MET A O 1
ATOM 735 N N . LYS A 1 93 ? 26.688 -18.026 34.078 1.00 70.28 90 LYS A N 1
ATOM 736 C CA . LYS A 1 93 ? 26.345 -19.124 33.193 1.00 80.90 90 LYS A CA 1
ATOM 737 C C . LYS A 1 93 ? 24.853 -19.181 32.920 1.00 80.77 90 LYS A C 1
ATOM 738 O O . LYS A 1 93 ? 24.419 -19.783 31.938 1.00 81.56 90 LYS A O 1
ATOM 744 N N . ARG A 1 94 ? 24.074 -18.541 33.784 1.00 78.39 91 ARG A N 1
ATOM 745 C CA . ARG A 1 94 ? 22.628 -18.537 33.638 1.00 75.36 91 ARG A CA 1
ATOM 746 C C . ARG A 1 94 ? 22.082 -17.198 33.169 1.00 80.61 91 ARG A C 1
ATOM 747 O O . ARG A 1 94 ? 20.870 -16.997 33.156 1.00 80.71 91 ARG A O 1
ATOM 755 N N . THR A 1 95 ? 22.965 -16.279 32.788 1.00 79.76 92 THR A N 1
ATOM 756 C CA . THR A 1 95 ? 22.517 -14.973 32.313 1.00 77.28 92 THR A CA 1
ATOM 757 C C . THR A 1 95 ? 23.405 -14.392 31.221 1.00 75.82 92 THR A C 1
ATOM 758 O O . THR A 1 95 ? 22.998 -13.473 30.515 1.00 85.01 92 THR A O 1
ATOM 762 N N . GLY A 1 96 ? 24.618 -14.918 31.088 1.00 70.65 93 GLY A N 1
ATOM 763 C CA . GLY A 1 96 ? 25.527 -14.427 30.064 1.00 59.42 93 GLY A CA 1
ATOM 764 C C . GLY A 1 96 ? 25.885 -12.950 30.150 1.00 69.53 93 GLY A C 1
ATOM 765 O O . GLY A 1 96 ? 26.564 -12.419 29.267 1.00 73.54 93 GLY A O 1
ATOM 766 N N . GLU A 1 97 ? 25.441 -12.282 31.210 1.00 61.62 94 GLU A N 1
ATOM 767 C CA . GLU A 1 97 ? 25.735 -10.864 31.401 1.00 65.71 94 GLU A CA 1
ATOM 768 C C . GLU A 1 97 ? 26.831 -10.720 32.453 1.00 57.04 94 GLU A C 1
ATOM 769 O O . GLU A 1 97 ? 26.798 -11.423 33.455 1.00 54.51 94 GLU A O 1
ATOM 775 N N . THR A 1 98 ? 27.791 -9.821 32.233 1.00 55.57 95 THR A N 1
ATOM 776 C CA . THR A 1 98 ? 28.882 -9.621 33.198 1.00 59.64 95 THR A CA 1
ATOM 777 C C . THR A 1 98 ? 28.305 -9.528 34.607 1.00 57.57 95 THR A C 1
ATOM 778 O O . THR A 1 98 ? 27.172 -9.087 34.788 1.00 69.16 95 THR A O 1
ATOM 782 N N . VAL A 1 99 ? 29.073 -9.950 35.606 1.00 60.65 96 VAL A N 1
ATOM 783 C CA . VAL A 1 99 ? 28.597 -9.886 36.995 1.00 50.72 96 VAL A CA 1
ATOM 784 C C . VAL A 1 99 ? 29.647 -9.269 37.912 1.00 52.61 96 VAL A C 1
ATOM 785 O O . VAL A 1 99 ? 30.846 -9.504 37.739 1.00 39.64 96 VAL A O 1
ATOM 789 N N . HIS A 1 100 ? 29.197 -8.460 38.875 1.00 44.45 97 HIS A N 1
ATOM 790 C CA . HIS A 1 100 ? 30.124 -7.849 39.817 1.00 47.65 97 HIS A CA 1
ATOM 791 C C . HIS A 1 100 ? 29.764 -8.155 41.265 1.00 42.24 97 HIS A C 1
ATOM 792 O O . HIS A 1 100 ? 28.611 -8.426 41.598 1.00 45.70 97 HIS A O 1
ATOM 799 N N . LEU A 1 101 ? 30.776 -8.101 42.119 1.00 40.04 98 LEU A N 1
ATOM 800 C CA . LEU A 1 101 ? 30.608 -8.302 43.553 1.00 36.83 98 LEU A CA 1
ATOM 801 C C . LEU A 1 101 ? 31.194 -7.025 44.163 1.00 40.02 98 LEU A C 1
ATOM 802 O O . LEU A 1 101 ? 32.348 -6.677 43.874 1.00 41.33 98 LEU A O 1
ATOM 807 N N . ILE A 1 102 ? 30.406 -6.303 44.956 1.00 44.56 99 ILE A N 1
ATOM 808 C CA . ILE A 1 102 ? 30.896 -5.067 45.583 1.00 54.74 99 ILE A CA 1
ATOM 809 C C . ILE A 1 102 ? 30.946 -5.168 47.103 1.00 56.34 99 ILE A C 1
ATOM 810 O O . ILE A 1 102 ? 29.980 -5.560 47.760 1.00 54.36 99 ILE A O 1
ATOM 815 N N . LEU A 1 103 ? 32.091 -4.805 47.658 1.00 59.01 100 LEU A N 1
ATOM 816 C CA . LEU A 1 103 ? 32.265 -4.840 49.104 1.00 59.60 100 LEU A CA 1
ATOM 817 C C . LEU A 1 103 ? 32.015 -3.428 49.639 1.00 44.50 100 LEU A C 1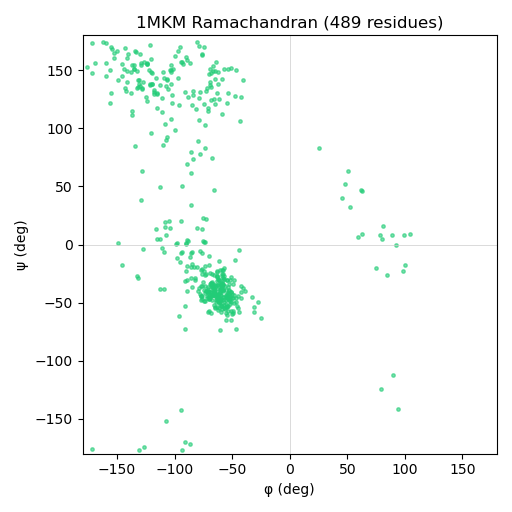
ATOM 818 O O . LEU A 1 103 ? 32.360 -2.436 48.988 1.00 56.07 100 LEU A O 1
ATOM 823 N N . LYS A 1 104 ? 31.392 -3.334 50.806 1.00 54.13 101 LYS A N 1
ATOM 824 C CA . LYS A 1 104 ? 31.121 -2.034 51.414 1.00 59.09 101 LYS A CA 1
ATOM 825 C C . LYS A 1 104 ? 32.351 -1.569 52.185 1.00 58.89 101 LYS A C 1
ATOM 826 O O . LYS A 1 104 ? 32.891 -2.304 53.004 1.00 59.83 101 LYS A O 1
ATOM 832 N N . ASP A 1 105 ? 32.792 -0.347 51.922 1.00 70.80 102 ASP A N 1
ATOM 833 C CA . ASP A 1 105 ? 33.959 0.210 52.601 1.00 70.89 102 ASP A CA 1
ATOM 834 C C . ASP A 1 105 ? 33.561 1.572 53.174 1.00 72.90 102 ASP A C 1
ATOM 835 O O . ASP A 1 105 ? 34.086 2.618 52.783 1.00 77.35 102 ASP A O 1
ATOM 840 N N . GLY A 1 106 ? 32.615 1.549 54.102 1.00 63.55 103 GLY A N 1
ATOM 841 C CA . GLY A 1 106 ? 32.137 2.785 54.690 1.00 64.03 103 GLY A CA 1
ATOM 842 C C . GLY A 1 106 ? 30.981 3.307 53.863 1.00 62.46 103 GLY A C 1
ATOM 843 O O . GLY A 1 106 ? 29.910 2.696 53.824 1.00 62.79 103 GLY A O 1
ATOM 844 N N . PHE A 1 107 ? 31.197 4.430 53.192 1.00 61.43 104 PHE A N 1
ATOM 845 C CA . PHE A 1 107 ? 30.169 5.033 52.351 1.00 63.49 104 PHE A CA 1
ATOM 846 C C . PHE A 1 107 ? 30.526 4.863 50.873 1.00 66.29 104 PHE A C 1
ATOM 847 O O . PHE A 1 107 ? 29.968 5.540 50.009 1.00 69.34 104 PHE A O 1
ATOM 855 N N . GLU A 1 108 ? 31.474 3.968 50.597 1.00 58.80 105 GLU A N 1
ATOM 856 C CA . GLU A 1 108 ? 31.914 3.684 49.237 1.00 58.84 105 GLU A CA 1
ATOM 857 C C . GLU A 1 108 ? 31.878 2.175 49.085 1.00 50.58 105 GLU A C 1
ATOM 858 O O . GLU A 1 108 ? 31.814 1.459 50.074 1.00 47.15 105 GLU A O 1
ATOM 864 N N . GLY A 1 109 ? 31.921 1.701 47.848 1.00 46.03 106 GLY A N 1
ATOM 865 C CA . GLY A 1 109 ? 31.915 0.270 47.610 1.00 53.12 106 GLY A CA 1
ATOM 866 C C . GLY A 1 109 ? 33.181 -0.117 46.876 1.00 45.71 106 GLY A C 1
ATOM 867 O O . GLY A 1 109 ? 33.716 0.674 46.108 1.00 50.98 106 GLY A O 1
ATOM 868 N N . VAL A 1 110 ? 33.688 -1.316 47.124 1.00 49.81 107 VAL A N 1
ATOM 869 C CA . VAL A 1 110 ? 34.896 -1.769 46.418 1.00 50.51 107 VAL A CA 1
ATOM 870 C C . VAL A 1 110 ? 34.573 -3.010 45.573 1.00 44.22 107 VAL A C 1
ATOM 871 O O . VAL A 1 110 ? 33.928 -3.953 46.063 1.00 38.93 107 VAL A O 1
ATOM 875 N N . TYR A 1 111 ? 34.999 -2.980 44.308 1.00 47.37 108 TYR A N 1
ATOM 876 C CA . TYR A 1 111 ? 34.814 -4.094 43.381 1.00 53.02 108 TYR A CA 1
ATOM 877 C C . TYR A 1 111 ? 35.790 -5.192 43.779 1.00 54.89 108 TYR A C 1
ATOM 878 O O . TYR A 1 111 ? 36.981 -5.100 43.493 1.00 58.50 108 TYR A O 1
ATOM 887 N N . ILE A 1 112 ? 35.289 -6.227 44.438 1.00 55.95 109 ILE A N 1
ATOM 888 C CA . ILE A 1 112 ? 36.149 -7.311 44.858 1.00 58.84 109 ILE A CA 1
ATOM 889 C C . ILE A 1 112 ? 36.194 -8.483 43.871 1.00 60.55 109 ILE A C 1
ATOM 890 O O . ILE A 1 112 ? 36.988 -9.403 44.044 1.00 68.15 109 ILE A O 1
ATOM 895 N N . ASP A 1 113 ? 35.351 -8.444 42.837 1.00 64.44 110 ASP A N 1
ATOM 896 C CA . ASP A 1 113 ? 35.330 -9.490 41.805 1.00 55.76 110 ASP A CA 1
ATOM 897 C C . ASP A 1 113 ? 34.355 -9.223 40.649 1.00 55.34 110 ASP A C 1
ATOM 898 O O . ASP A 1 113 ? 33.332 -8.554 40.805 1.00 49.22 110 ASP A O 1
ATOM 903 N N . LYS A 1 114 ? 34.676 -9.781 39.485 1.00 59.30 111 LYS A N 1
ATOM 904 C CA . LYS A 1 114 ? 33.859 -9.586 38.298 1.00 55.63 111 LYS A CA 1
ATOM 905 C C . LYS A 1 114 ? 34.027 -10.702 37.261 1.00 56.00 111 LYS A C 1
ATOM 906 O O . LYS A 1 114 ? 35.133 -10.960 36.791 1.00 53.87 111 LYS A O 1
ATOM 912 N N . VAL A 1 115 ? 32.922 -11.366 36.926 1.00 60.21 112 VAL A N 1
ATOM 913 C CA . VAL A 1 115 ? 32.920 -12.436 35.929 1.00 57.11 112 VAL A CA 1
ATOM 914 C C . VAL A 1 115 ? 32.216 -11.944 34.664 1.00 59.03 112 VAL A C 1
ATOM 915 O O . VAL A 1 115 ? 30.991 -11.845 34.641 1.00 65.42 112 VAL A O 1
ATOM 919 N N . GLU A 1 116 ? 32.974 -11.617 33.624 1.00 58.84 113 GLU A N 1
ATOM 920 C CA . GLU A 1 116 ? 32.351 -11.174 32.380 1.00 68.95 113 GLU A CA 1
ATOM 921 C C . GLU A 1 116 ? 32.452 -12.266 31.307 1.00 59.59 113 GLU A C 1
ATOM 922 O O . GLU A 1 116 ? 33.445 -12.975 31.227 1.00 63.99 113 GLU A O 1
ATOM 928 N N . GLY A 1 117 ? 31.411 -12.414 30.499 1.00 62.69 114 GLY A N 1
ATOM 929 C CA . GLY A 1 117 ? 31.440 -13.429 29.459 1.00 63.93 114 GLY A CA 1
ATOM 930 C C . GLY A 1 117 ? 31.852 -12.896 28.105 1.00 62.92 114 GLY A C 1
ATOM 931 O O . GLY A 1 117 ? 31.888 -11.689 27.898 1.00 68.90 114 GLY A O 1
ATOM 932 N N . GLU A 1 118 ? 32.166 -13.791 27.173 1.00 70.79 115 GLU A N 1
ATOM 933 C CA . GLU A 1 118 ? 32.570 -13.375 25.831 1.00 72.31 115 GLU A CA 1
ATOM 934 C C . GLU A 1 118 ? 31.472 -12.546 25.166 1.00 71.55 115 GLU A C 1
ATOM 935 O O . GLU A 1 118 ? 31.745 -11.623 24.393 1.00 69.51 115 GLU A O 1
ATOM 941 N N . GLN A 1 119 ? 30.230 -12.882 25.494 1.00 75.27 116 GLN A N 1
ATOM 942 C CA . GLN A 1 119 ? 29.050 -12.225 24.946 1.00 72.47 116 GLN A CA 1
ATOM 943 C C . GLN A 1 119 ? 28.652 -10.956 25.681 1.00 68.06 116 GLN A C 1
ATOM 944 O O . GLN A 1 119 ? 27.884 -10.149 25.163 1.00 79.64 116 GLN A O 1
ATOM 950 N N . SER A 1 120 ? 29.174 -10.774 26.887 1.00 69.36 117 SER A N 1
ATOM 951 C CA . SER A 1 120 ? 28.828 -9.607 27.691 1.00 60.78 117 SER A CA 1
ATOM 952 C C . SER A 1 120 ? 29.540 -8.315 27.301 1.00 67.08 117 SER A C 1
ATOM 953 O O . SER A 1 120 ? 30.470 -8.304 26.490 1.00 66.59 117 SER A O 1
ATOM 956 N N . ILE A 1 121 ? 29.092 -7.219 27.901 1.00 61.00 118 ILE A N 1
ATOM 957 C CA . ILE A 1 121 ? 29.660 -5.905 27.633 1.00 66.76 118 ILE A CA 1
ATOM 958 C C . ILE A 1 121 ? 30.974 -5.670 28.369 1.00 54.68 118 ILE A C 1
ATOM 959 O O . ILE A 1 121 ? 31.057 -5.846 29.585 1.00 56.97 118 ILE A O 1
ATOM 964 N N . PRO A 1 122 ? 32.030 -5.303 27.630 1.00 62.28 119 PRO A N 1
ATOM 965 C CA . PRO A 1 122 ? 33.338 -5.040 28.236 1.00 60.03 119 PRO A CA 1
ATOM 966 C C . PRO A 1 122 ? 33.195 -3.812 29.141 1.00 55.99 119 PRO A C 1
ATOM 967 O O . PRO A 1 122 ? 32.810 -2.737 28.684 1.00 64.87 119 PRO A O 1
ATOM 971 N N . MET A 1 123 ? 33.490 -3.975 30.424 1.00 59.90 120 MET A N 1
ATOM 972 C CA . MET A 1 123 ? 33.363 -2.881 31.375 1.00 58.16 120 MET A CA 1
ATOM 973 C C . MET A 1 123 ? 34.712 -2.354 31.859 1.00 58.01 120 MET A C 1
ATOM 974 O O . MET A 1 123 ? 35.662 -3.116 32.062 1.00 52.53 120 MET A O 1
ATOM 979 N N . VAL A 1 124 ? 34.769 -1.040 32.059 1.00 60.23 121 VAL A N 1
ATOM 980 C CA . VAL A 1 124 ? 35.979 -0.362 32.513 1.00 58.36 121 VAL A CA 1
ATOM 981 C C . VAL A 1 124 ? 36.256 -0.636 33.997 1.00 57.52 121 VAL A C 1
ATOM 982 O O . VAL A 1 124 ? 37.372 -0.448 34.478 1.00 63.63 121 VAL A O 1
ATOM 986 N N . SER A 1 125 ? 35.229 -1.085 34.711 1.00 55.54 122 SER A N 1
ATOM 987 C CA . SER A 1 125 ? 35.331 -1.396 36.131 1.00 57.15 122 SER A CA 1
ATOM 988 C C . SER A 1 125 ? 36.335 -2.519 36.380 1.00 64.22 122 SER A C 1
ATOM 989 O O . SER A 1 125 ? 36.362 -3.513 35.649 1.00 67.54 122 SER A O 1
ATOM 992 N N . ARG A 1 126 ? 37.146 -2.371 37.424 1.00 63.45 123 ARG A N 1
ATOM 993 C CA . ARG A 1 126 ? 38.143 -3.377 37.760 1.00 64.06 123 ARG A CA 1
ATOM 994 C C . ARG A 1 126 ? 38.374 -3.524 39.266 1.00 69.08 123 ARG A C 1
ATOM 995 O O . ARG A 1 126 ? 38.125 -2.598 40.039 1.00 67.62 123 ARG A O 1
ATOM 1003 N N . LEU A 1 127 ? 38.846 -4.702 39.671 1.00 65.46 124 LEU A N 1
ATOM 1004 C CA . LEU A 1 127 ? 39.120 -4.996 41.072 1.00 74.21 124 LEU A CA 1
ATOM 1005 C C . LEU A 1 127 ? 39.768 -3.799 41.755 1.00 73.92 124 LEU A C 1
ATOM 1006 O O . LEU A 1 127 ? 40.587 -3.097 41.157 1.00 70.96 124 LEU A O 1
ATOM 1011 N N . GLY A 1 128 ? 39.389 -3.558 43.004 1.00 67.27 125 GLY A N 1
ATOM 1012 C CA . GLY A 1 128 ? 39.968 -2.444 43.732 1.00 74.03 125 GLY A CA 1
ATOM 1013 C C . GLY A 1 128 ? 39.697 -1.091 43.109 1.00 78.43 125 GLY A C 1
ATOM 1014 O O . GLY A 1 128 ? 40.610 -0.273 42.943 1.00 81.64 125 GLY A O 1
ATOM 1015 N N . MET A 1 129 ? 38.439 -0.862 42.744 1.00 79.88 126 MET A N 1
ATOM 1016 C CA . MET A 1 129 ? 38.016 0.404 42.154 1.00 72.21 126 MET A CA 1
ATOM 1017 C C . MET A 1 129 ? 36.833 0.870 42.980 1.00 63.54 126 MET A C 1
ATOM 1018 O O . MET A 1 129 ? 35.999 0.066 43.382 1.00 67.29 126 MET A O 1
ATOM 1023 N N . LYS A 1 130 ? 36.768 2.167 43.248 1.00 69.77 127 LYS A N 1
ATOM 1024 C CA . LYS A 1 130 ? 35.678 2.700 44.050 1.00 69.00 127 LYS A CA 1
ATOM 1025 C C . LYS A 1 130 ? 34.332 2.670 43.341 1.00 59.94 127 LYS A C 1
ATOM 1026 O O . LYS A 1 130 ? 34.235 2.829 42.123 1.00 55.14 127 LYS A O 1
ATOM 1032 N N . VAL A 1 131 ? 33.298 2.465 44.139 1.00 54.19 128 VAL A N 1
ATOM 1033 C CA . VAL A 1 131 ? 31.937 2.383 43.658 1.00 49.12 128 VAL A CA 1
ATOM 1034 C C . VAL A 1 131 ? 31.067 3.392 44.383 1.00 58.27 128 VAL A C 1
ATOM 1035 O O . VAL A 1 131 ? 31.049 3.435 45.617 1.00 54.80 128 VAL A O 1
ATOM 1039 N N . ASP A 1 132 ? 30.359 4.222 43.626 1.00 54.30 129 ASP A N 1
ATOM 1040 C CA . ASP A 1 132 ? 29.467 5.170 44.260 1.00 50.96 129 ASP A CA 1
ATOM 1041 C C . ASP A 1 132 ? 28.290 4.356 44.715 1.00 52.37 129 ASP A C 1
ATOM 1042 O O . ASP A 1 132 ? 27.625 3.690 43.930 1.00 60.17 129 ASP A O 1
ATOM 1047 N N . LEU A 1 133 ? 28.055 4.395 46.011 1.00 50.55 130 LEU A N 1
ATOM 1048 C CA . LEU A 1 133 ? 27.001 3.621 46.613 1.00 49.05 130 LEU A CA 1
ATOM 1049 C C . LEU A 1 133 ? 25.602 4.089 46.247 1.00 55.89 130 LEU A C 1
ATOM 1050 O O . LEU A 1 133 ? 24.648 3.306 46.283 1.00 52.09 130 LEU A O 1
ATOM 1055 N N . TYR A 1 134 ? 25.484 5.362 45.884 1.00 58.70 131 TYR A N 1
ATOM 1056 C CA . TYR A 1 134 ? 24.183 5.932 45.556 1.00 59.20 131 TYR A CA 1
ATOM 1057 C C . TYR A 1 134 ? 23.775 5.816 44.081 1.00 54.15 131 TYR A C 1
ATOM 1058 O O . TYR A 1 134 ? 22.593 5.926 43.761 1.00 56.95 131 TYR A O 1
ATOM 1067 N N . SER A 1 135 ? 24.734 5.577 43.189 1.00 49.61 132 SER A N 1
ATOM 1068 C CA . SER A 1 135 ? 24.411 5.485 41.767 1.00 45.16 132 SER A CA 1
ATOM 1069 C C . SER A 1 135 ? 24.491 4.083 41.171 1.00 44.38 132 SER A C 1
ATOM 1070 O O . SER A 1 135 ? 24.593 3.931 39.952 1.00 52.55 132 SER A O 1
ATOM 1073 N N . THR A 1 136 ? 24.441 3.056 42.005 1.00 46.18 133 THR A N 1
ATOM 1074 C CA . THR A 1 136 ? 24.538 1.698 41.488 1.00 50.75 133 THR A CA 1
ATOM 1075 C C . THR A 1 136 ? 23.489 0.766 42.074 1.00 45.97 133 THR A C 1
ATOM 1076 O O . THR A 1 136 ? 22.858 1.099 43.061 1.00 53.70 133 THR A O 1
ATOM 1080 N N . ALA A 1 137 ? 23.301 -0.404 41.470 1.00 45.22 134 ALA A N 1
ATOM 1081 C CA . ALA A 1 137 ? 22.315 -1.354 41.979 1.00 44.07 134 ALA A CA 1
ATOM 1082 C C . ALA A 1 137 ? 22.827 -2.104 43.205 1.00 46.13 134 ALA A C 1
ATOM 1083 O O . ALA A 1 137 ? 22.094 -2.301 44.174 1.00 47.55 134 ALA A O 1
ATOM 1085 N N . SER A 1 138 ? 24.083 -2.537 43.163 1.00 48.21 135 SER A N 1
ATOM 1086 C CA . SER A 1 138 ? 24.656 -3.244 44.296 1.00 39.67 135 SER A CA 1
ATOM 1087 C C . SER A 1 138 ? 24.804 -2.245 45.439 1.00 46.58 135 SER A C 1
ATOM 1088 O O . SER A 1 138 ? 24.473 -2.548 46.590 1.00 46.39 135 SER A O 1
ATOM 1091 N N . GLY A 1 139 ? 25.293 -1.050 45.119 1.00 39.25 136 GLY A N 1
ATOM 1092 C CA . GLY A 1 139 ? 25.470 -0.026 46.134 1.00 46.12 136 GLY A CA 1
ATOM 1093 C C . GLY A 1 139 ? 24.162 0.411 46.777 1.00 59.70 136 GLY A C 1
ATOM 1094 O O . GLY A 1 139 ? 24.069 0.587 48.004 1.00 51.34 136 GLY A O 1
ATOM 1095 N N . LYS A 1 140 ? 23.139 0.605 45.949 1.00 60.12 137 LYS A N 1
ATOM 1096 C CA . LYS A 1 140 ? 21.844 1.007 46.471 1.00 55.14 137 LYS A CA 1
ATOM 1097 C C . LYS A 1 140 ? 21.273 -0.132 47.280 1.00 51.81 137 LYS A C 1
ATOM 1098 O O . LYS A 1 140 ? 20.566 0.090 48.264 1.00 56.61 137 LYS A O 1
ATOM 1104 N N . SER A 1 141 ? 21.582 -1.360 46.880 1.00 49.57 138 SER A N 1
ATOM 1105 C CA . SER A 1 141 ? 21.086 -2.509 47.627 1.00 53.22 138 SER A CA 1
ATOM 1106 C C . SER A 1 141 ? 21.720 -2.485 49.023 1.00 55.43 138 SER A C 1
ATOM 1107 O O . SER A 1 141 ? 21.066 -2.782 50.024 1.00 56.81 138 SER A O 1
ATOM 1110 N N . ILE A 1 142 ? 22.996 -2.125 49.090 1.00 60.57 139 ILE A N 1
ATOM 1111 C CA . ILE A 1 142 ? 23.684 -2.048 50.370 1.00 63.95 139 ILE A CA 1
ATOM 1112 C C . ILE A 1 142 ? 23.038 -0.940 51.216 1.00 63.98 139 ILE A C 1
ATOM 1113 O O . ILE A 1 142 ? 22.809 -1.126 52.411 1.00 59.84 139 ILE A O 1
ATOM 1118 N N . LEU A 1 143 ? 22.731 0.198 50.596 1.00 56.22 140 LEU A N 1
ATOM 1119 C CA . LEU A 1 143 ? 22.102 1.310 51.317 1.00 56.02 140 LEU A CA 1
ATOM 1120 C C . LEU A 1 143 ? 20.758 0.922 51.899 1.00 53.18 140 LEU A C 1
ATOM 1121 O O . LEU A 1 143 ? 20.469 1.202 53.067 1.00 65.07 140 LEU A O 1
ATOM 1126 N N . ALA A 1 144 ? 19.933 0.284 51.078 1.00 48.64 141 ALA A N 1
ATOM 1127 C CA . ALA A 1 144 ? 18.604 -0.146 51.504 1.00 54.54 141 ALA A CA 1
ATOM 1128 C C . ALA A 1 144 ? 18.578 -0.881 52.843 1.00 58.76 141 ALA A C 1
ATOM 1129 O O . ALA A 1 144 ? 17.589 -0.806 53.564 1.00 60.05 141 ALA A O 1
ATOM 1131 N N . PHE A 1 145 ? 19.649 -1.588 53.186 1.00 58.82 142 PHE A N 1
ATOM 1132 C CA . PHE A 1 145 ? 19.643 -2.336 54.430 1.00 57.59 142 PHE A CA 1
ATOM 1133 C C . PHE A 1 145 ? 20.535 -1.803 55.542 1.00 58.94 142 PHE A C 1
ATOM 1134 O O . PHE A 1 145 ? 20.495 -2.298 56.667 1.00 56.69 142 PHE A O 1
ATOM 1142 N N . VAL A 1 146 ? 21.326 -0.784 55.225 1.00 58.37 143 VAL A N 1
ATOM 1143 C CA . VAL A 1 146 ? 22.196 -0.164 56.209 1.00 64.40 143 VAL A CA 1
ATOM 1144 C C . VAL A 1 146 ? 21.331 0.223 57.405 1.00 72.76 143 VAL A C 1
ATOM 1145 O O . VAL A 1 146 ? 20.137 0.484 57.254 1.00 71.35 143 VAL A O 1
ATOM 1149 N N . PRO A 1 147 ? 21.920 0.243 58.612 1.00 80.70 144 PRO A N 1
ATOM 1150 C CA . PRO A 1 147 ? 21.203 0.601 59.841 1.00 79.62 144 PRO A CA 1
ATOM 1151 C C . PRO A 1 147 ? 20.700 2.041 59.820 1.00 77.30 144 PRO A C 1
ATOM 1152 O O . PRO A 1 147 ? 21.449 2.968 59.520 1.00 71.88 144 PRO A O 1
ATOM 1156 N N . GLU A 1 148 ? 19.423 2.201 60.149 1.00 82.64 145 GLU A N 1
ATOM 1157 C CA . GLU A 1 148 ? 18.746 3.496 60.195 1.00 86.13 145 GLU A CA 1
ATOM 1158 C C . GLU A 1 148 ? 19.683 4.676 60.430 1.00 81.67 145 GLU A C 1
ATOM 1159 O O . GLU A 1 148 ? 19.813 5.570 59.589 1.00 75.27 145 GLU A O 1
ATOM 1165 N N . LYS A 1 149 ? 20.324 4.679 61.591 1.00 73.57 146 LYS A N 1
ATOM 1166 C CA . LYS A 1 149 ? 21.227 5.759 61.941 1.00 70.81 146 LYS A CA 1
ATOM 1167 C C . LYS A 1 149 ? 22.313 5.971 60.891 1.00 70.53 146 LYS A C 1
ATOM 1168 O O . LYS A 1 149 ? 22.617 7.107 60.536 1.00 71.60 146 LYS A O 1
ATOM 1174 N N . GLU A 1 150 ? 22.900 4.884 60.391 1.00 69.38 147 GLU A N 1
ATOM 1175 C CA . GLU A 1 150 ? 23.967 5.014 59.398 1.00 67.52 147 GLU A CA 1
ATOM 1176 C C . GLU A 1 150 ? 23.478 5.606 58.089 1.00 61.64 147 GLU A C 1
ATOM 1177 O O . GLU A 1 150 ? 24.143 6.464 57.511 1.00 56.99 147 GLU A O 1
ATOM 1183 N N . LEU A 1 151 ? 22.328 5.147 57.610 1.00 60.40 148 LEU A N 1
ATOM 1184 C CA . LEU A 1 151 ? 21.808 5.685 56.362 1.00 67.54 148 LEU A CA 1
ATOM 1185 C C . LEU A 1 151 ? 21.517 7.172 56.544 1.00 70.92 148 LEU A C 1
ATOM 1186 O O . LEU A 1 151 ? 21.906 7.994 55.709 1.00 72.88 148 LEU A O 1
ATOM 1191 N N . LYS A 1 152 ? 20.846 7.524 57.638 1.00 74.66 149 LYS A N 1
ATOM 1192 C CA . LYS A 1 152 ? 20.542 8.928 57.893 1.00 77.90 149 LYS A CA 1
ATOM 1193 C C . LYS A 1 152 ? 21.852 9.700 57.741 1.00 80.22 149 LYS A C 1
ATOM 1194 O O . LYS A 1 152 ? 21.891 10.756 57.121 1.00 78.92 149 LYS A O 1
ATOM 1200 N N . GLU A 1 153 ? 22.930 9.140 58.282 1.00 77.66 150 GLU A N 1
ATOM 1201 C CA . GLU A 1 153 ? 24.241 9.771 58.215 1.00 78.14 150 GLU A CA 1
ATOM 1202 C C . GLU A 1 153 ? 24.785 9.831 56.795 1.00 83.47 150 GLU A C 1
ATOM 1203 O O . GLU A 1 153 ? 25.355 10.842 56.380 1.00 86.16 150 GLU A O 1
ATOM 1209 N N . TYR A 1 154 ? 24.630 8.732 56.063 1.00 80.88 151 TYR A N 1
ATOM 1210 C CA . TYR A 1 154 ? 25.104 8.655 54.688 1.00 78.44 151 TYR A CA 1
ATOM 1211 C C . TYR A 1 154 ? 24.581 9.867 53.932 1.00 79.43 151 TYR A C 1
ATOM 1212 O O . TYR A 1 154 ? 25.349 10.656 53.373 1.00 72.08 151 TYR A O 1
ATOM 1221 N N . LEU A 1 155 ? 23.258 9.999 53.934 1.00 82.87 152 LEU A N 1
ATOM 1222 C CA . LEU A 1 155 ? 22.570 11.091 53.261 1.00 85.14 152 LEU A CA 1
ATOM 1223 C C . LEU A 1 155 ? 23.002 12.462 53.766 1.00 88.30 152 LEU A C 1
ATOM 1224 O O . LEU A 1 155 ? 22.911 13.444 53.033 1.00 93.06 152 LEU A O 1
ATOM 1229 N N . LYS A 1 156 ? 23.477 12.528 55.009 1.00 93.98 153 LYS A N 1
ATOM 1230 C CA . LYS A 1 156 ? 23.901 13.797 55.603 1.00 96.29 153 LYS A CA 1
ATOM 1231 C C . LYS A 1 156 ? 25.334 14.213 55.278 1.00 95.39 153 LYS A C 1
ATOM 1232 O O . LYS A 1 156 ? 25.749 15.316 55.634 1.00 97.41 153 LYS A O 1
ATOM 1238 N N . ILE A 1 157 ? 26.095 13.351 54.610 1.00 91.01 154 ILE A N 1
ATOM 1239 C CA . ILE A 1 157 ? 27.480 13.691 54.302 1.00 89.79 154 ILE A CA 1
ATOM 1240 C C . ILE A 1 157 ? 27.910 13.428 52.864 1.00 86.15 154 ILE A C 1
ATOM 1241 O O . ILE A 1 157 ? 28.818 14.087 52.361 1.00 87.70 154 ILE A O 1
ATOM 1246 N N . VAL A 1 158 ? 27.267 12.474 52.200 1.00 84.75 155 VAL A N 1
ATOM 1247 C CA . VAL A 1 158 ? 27.650 12.141 50.833 1.00 83.45 155 VAL A CA 1
ATOM 1248 C C . VAL A 1 158 ? 27.041 13.028 49.745 1.00 78.27 155 VAL A C 1
ATOM 1249 O O . VAL A 1 158 ? 25.839 13.286 49.724 1.00 77.64 155 VAL A O 1
ATOM 1253 N N . GLU A 1 159 ? 27.903 13.486 48.843 1.00 75.23 156 GLU A N 1
ATOM 1254 C CA . GLU A 1 159 ? 27.517 14.336 47.724 1.00 68.04 156 GLU A CA 1
ATOM 1255 C C . GLU A 1 159 ? 26.959 13.467 46.596 1.00 73.19 156 GLU A C 1
ATOM 1256 O O . GLU A 1 159 ? 27.667 12.631 46.034 1.00 79.37 156 GLU A O 1
ATOM 1262 N N . LEU A 1 160 ? 25.682 13.662 46.276 1.00 71.19 157 LEU A N 1
ATOM 1263 C CA . LEU A 1 160 ? 25.017 12.889 45.232 1.00 67.39 157 LEU A CA 1
ATOM 1264 C C . LEU A 1 160 ? 25.156 13.532 43.854 1.00 73.71 157 LEU A C 1
ATOM 1265 O O . LEU A 1 160 ? 24.175 14.025 43.288 1.00 72.30 157 LEU A O 1
ATOM 1270 N N . LYS A 1 161 ? 26.377 13.513 43.320 1.00 65.83 158 LYS A N 1
ATOM 1271 C CA . LYS A 1 161 ? 26.676 14.082 42.015 1.00 58.27 158 LYS A CA 1
ATOM 1272 C C . LYS A 1 161 ? 25.744 13.614 40.897 1.00 65.79 158 LYS A C 1
ATOM 1273 O O . LYS A 1 161 ? 25.163 12.520 40.955 1.00 63.00 158 LYS A O 1
ATOM 1279 N N . PRO A 1 162 ? 25.566 14.464 39.872 1.00 72.89 159 PRO A N 1
ATOM 1280 C CA . PRO A 1 162 ? 24.718 14.207 38.706 1.00 73.27 159 PRO A CA 1
ATOM 1281 C C . PRO A 1 162 ? 25.495 13.598 37.547 1.00 71.31 159 PRO A C 1
ATOM 1282 O O . PRO A 1 162 ? 25.409 14.075 36.413 1.00 70.27 159 PRO A O 1
ATOM 1286 N N . LYS A 1 163 ? 26.252 12.544 37.836 1.00 68.11 160 LYS A N 1
ATOM 1287 C CA . LYS A 1 163 ? 27.050 11.877 36.811 1.00 66.12 160 LYS A CA 1
ATOM 1288 C C . LYS A 1 163 ? 26.258 11.510 35.556 1.00 61.50 160 LYS A C 1
ATOM 1289 O O . LYS A 1 163 ? 26.825 11.438 34.467 1.00 53.10 160 LYS A O 1
ATOM 1295 N N . THR A 1 164 ? 24.955 11.282 35.702 1.00 63.27 161 THR A N 1
ATOM 1296 C CA . THR A 1 164 ? 24.115 10.934 34.550 1.00 73.63 161 THR A CA 1
ATOM 1297 C C . THR A 1 164 ? 22.742 11.618 34.624 1.00 75.50 161 THR A C 1
ATOM 1298 O O . THR A 1 164 ? 22.336 12.113 35.680 1.00 65.47 161 THR A O 1
ATOM 1302 N N . PRO A 1 165 ? 22.011 11.656 33.497 1.00 74.31 162 PRO A N 1
ATOM 1303 C CA . PRO A 1 165 ? 20.699 12.298 33.543 1.00 73.56 162 PRO A CA 1
ATOM 1304 C C . PRO A 1 165 ? 19.727 11.588 34.487 1.00 80.39 162 PRO A C 1
ATOM 1305 O O . PRO A 1 165 ? 18.777 12.204 34.975 1.00 87.30 162 PRO A O 1
ATOM 1309 N N . ASN A 1 166 ? 19.972 10.305 34.760 1.00 74.15 163 ASN A N 1
ATOM 1310 C CA . ASN A 1 166 ? 19.088 9.532 35.644 1.00 72.07 163 ASN A CA 1
ATOM 1311 C C . ASN A 1 166 ? 19.505 9.451 37.115 1.00 57.41 163 ASN A C 1
ATOM 1312 O O . ASN A 1 166 ? 18.699 9.074 37.968 1.00 57.27 163 ASN A O 1
ATOM 1317 N N . THR A 1 167 ? 20.746 9.812 37.415 1.00 53.65 164 THR A N 1
ATOM 1318 C CA . THR A 1 167 ? 21.239 9.754 38.789 1.00 55.28 164 THR A CA 1
ATOM 1319 C C . THR A 1 167 ? 20.359 10.509 39.772 1.00 59.85 164 THR A C 1
ATOM 1320 O O . THR A 1 167 ? 19.994 11.668 39.543 1.00 66.57 164 THR A O 1
ATOM 1324 N N . ILE A 1 168 ? 20.020 9.840 40.868 1.00 58.55 165 ILE A N 1
ATOM 1325 C CA . ILE A 1 168 ? 19.219 10.448 41.914 1.00 56.96 165 ILE A CA 1
ATOM 1326 C C . ILE A 1 168 ? 20.174 11.432 42.576 1.00 70.47 165 ILE A C 1
ATOM 1327 O O . ILE A 1 168 ? 21.331 11.084 42.845 1.00 63.31 165 ILE A O 1
ATOM 1332 N N . THR A 1 169 ? 19.710 12.657 42.825 1.00 71.35 166 THR A N 1
ATOM 1333 C CA . THR A 1 169 ? 20.550 13.661 43.470 1.00 69.87 166 THR A CA 1
ATOM 1334 C C . THR A 1 169 ? 19.842 14.263 44.677 1.00 73.20 166 THR A C 1
ATOM 1335 O O . THR A 1 169 ? 20.413 15.078 45.404 1.00 72.70 166 THR A O 1
ATOM 1339 N N . ASN A 1 170 ? 18.595 13.856 44.889 1.00 73.93 167 ASN A N 1
ATOM 1340 C CA . ASN A 1 170 ? 17.831 14.356 46.019 1.00 81.52 167 ASN A CA 1
ATOM 1341 C C . ASN A 1 170 ? 17.766 13.310 47.129 1.00 80.18 167 ASN A C 1
ATOM 1342 O O . ASN A 1 170 ? 17.065 12.298 47.010 1.00 74.72 167 ASN A O 1
ATOM 1347 N N . PRO A 1 171 ? 18.496 13.553 48.233 1.00 73.64 168 PRO A N 1
ATOM 1348 C CA . PRO A 1 171 ? 18.561 12.665 49.400 1.00 70.47 168 PRO A CA 1
ATOM 1349 C C . PRO A 1 171 ? 17.198 12.096 49.780 1.00 71.31 168 PRO A C 1
ATOM 1350 O O . PRO A 1 171 ? 17.073 10.913 50.133 1.00 65.16 168 PRO A O 1
ATOM 1354 N N . ARG A 1 172 ? 16.176 12.945 49.706 1.00 69.33 169 ARG A N 1
ATOM 1355 C CA . ARG A 1 172 ? 14.818 12.539 50.034 1.00 64.02 169 ARG A CA 1
ATOM 1356 C C . ARG A 1 172 ? 14.306 11.603 48.943 1.00 64.15 169 ARG A C 1
ATOM 1357 O O . ARG A 1 172 ? 13.642 10.603 49.232 1.00 66.43 169 ARG A O 1
ATOM 1365 N N . VAL A 1 173 ? 14.629 11.920 47.692 1.00 57.14 170 VAL A N 1
ATOM 1366 C CA . VAL A 1 173 ? 14.207 11.086 46.573 1.00 64.21 170 VAL A CA 1
ATOM 1367 C C . VAL A 1 173 ? 14.912 9.736 46.635 1.00 71.26 170 VAL A C 1
ATOM 1368 O O . VAL A 1 173 ? 14.336 8.703 46.268 1.00 74.90 170 VAL A O 1
ATOM 1372 N N . LEU A 1 174 ? 16.158 9.751 47.108 1.00 73.17 171 LEU A N 1
ATOM 1373 C CA . LEU A 1 174 ? 16.970 8.538 47.230 1.00 67.00 171 LEU A CA 1
ATOM 1374 C C . LEU A 1 174 ? 16.454 7.627 48.343 1.00 70.84 171 LEU A C 1
ATOM 1375 O O . LEU A 1 174 ? 16.326 6.418 48.161 1.00 68.54 171 LEU A O 1
ATOM 1380 N N . LYS A 1 175 ? 16.173 8.217 49.503 1.00 76.06 172 LYS A N 1
ATOM 1381 C CA . LYS A 1 175 ? 15.676 7.454 50.636 1.00 72.63 172 LYS A CA 1
ATOM 1382 C C . LYS A 1 175 ? 14.413 6.721 50.206 1.00 67.94 172 LYS A C 1
ATOM 1383 O O . LYS A 1 175 ? 14.160 5.600 50.635 1.00 73.73 172 LYS A O 1
ATOM 1389 N N . ARG A 1 176 ? 13.627 7.362 49.347 1.00 69.10 173 ARG A N 1
ATOM 1390 C CA . ARG A 1 176 ? 12.403 6.755 48.841 1.00 71.85 173 ARG A CA 1
ATOM 1391 C C . ARG A 1 176 ? 12.776 5.528 48.023 1.00 62.58 173 ARG A C 1
ATOM 1392 O O . ARG A 1 176 ? 12.218 4.453 48.217 1.00 55.97 173 ARG A O 1
ATOM 1400 N N . GLU A 1 177 ? 13.724 5.706 47.106 1.00 64.93 174 GLU A N 1
ATOM 1401 C CA . GLU A 1 177 ? 14.213 4.621 46.257 1.0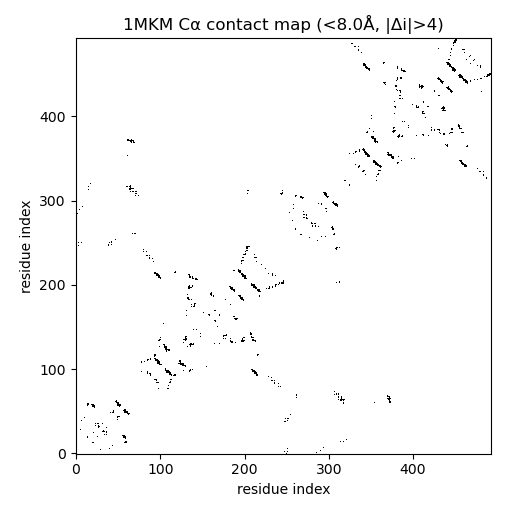0 61.31 174 GLU A CA 1
ATOM 1402 C C . GLU A 1 177 ? 14.642 3.422 47.106 1.00 66.28 174 GLU A C 1
ATOM 1403 O O . GLU A 1 177 ? 14.307 2.267 46.805 1.00 60.17 174 GLU A O 1
ATOM 1409 N N . LEU A 1 178 ? 15.383 3.705 48.171 1.00 64.52 175 LEU A N 1
ATOM 1410 C CA . LEU A 1 178 ? 15.873 2.662 49.062 1.00 64.18 175 LEU A CA 1
ATOM 1411 C C . LEU A 1 178 ? 14.732 1.919 49.748 1.00 71.30 175 LEU A C 1
ATOM 1412 O O . LEU A 1 178 ? 14.755 0.691 49.854 1.00 68.19 175 LEU A O 1
ATOM 1417 N N . GLU A 1 179 ? 13.739 2.671 50.214 1.00 79.85 176 GLU A N 1
ATOM 1418 C CA . GLU A 1 179 ? 12.584 2.083 50.877 1.00 87.34 176 GLU A CA 1
ATOM 1419 C C . GLU A 1 179 ? 11.862 1.200 49.872 1.00 85.22 176 GLU A C 1
ATOM 1420 O O . GLU A 1 179 ? 11.202 0.228 50.239 1.00 88.62 176 GLU A O 1
ATOM 1426 N N . LYS A 1 180 ? 11.998 1.546 48.597 1.00 87.52 177 LYS A N 1
ATOM 1427 C CA . LYS A 1 180 ? 11.368 0.785 47.527 1.00 86.01 177 LYS A CA 1
ATOM 1428 C C . LYS A 1 180 ? 12.191 -0.476 47.295 1.00 84.55 177 LYS A C 1
ATOM 1429 O O . LYS A 1 180 ? 11.643 -1.572 47.156 1.00 83.99 177 LYS A O 1
ATOM 1435 N N . ILE A 1 181 ? 13.512 -0.309 47.270 1.00 83.89 178 ILE A N 1
ATOM 1436 C CA . ILE A 1 181 ? 14.438 -1.420 47.079 1.00 75.74 178 ILE A CA 1
ATOM 1437 C C . ILE A 1 181 ? 14.342 -2.352 48.276 1.00 78.63 178 ILE A C 1
ATOM 1438 O O . ILE A 1 181 ? 14.356 -3.581 48.138 1.00 72.68 178 ILE A O 1
ATOM 1443 N N . ARG A 1 182 ? 14.258 -1.734 49.451 1.00 73.84 179 ARG A N 1
ATOM 1444 C CA . ARG A 1 182 ? 14.157 -2.432 50.726 1.00 76.03 179 ARG A CA 1
ATOM 1445 C C . ARG A 1 182 ? 13.001 -3.422 50.665 1.00 78.90 179 ARG A C 1
ATOM 1446 O O . ARG A 1 182 ? 13.137 -4.586 51.045 1.00 70.85 179 ARG A O 1
ATOM 1454 N N . LYS A 1 183 ? 11.860 -2.939 50.183 1.00 77.68 180 LYS A N 1
ATOM 1455 C CA . LYS A 1 183 ? 10.665 -3.757 50.067 1.00 74.93 180 LYS A CA 1
ATOM 1456 C C . LYS A 1 183 ? 10.669 -4.599 48.801 1.00 77.04 180 LYS A C 1
ATOM 1457 O O . LYS A 1 183 ? 10.109 -5.694 48.775 1.00 73.69 180 LYS A O 1
ATOM 1463 N N . ARG A 1 184 ? 11.310 -4.089 47.754 1.00 80.76 181 ARG A N 1
ATOM 1464 C CA . ARG A 1 184 ? 11.371 -4.795 46.479 1.00 84.28 181 ARG A CA 1
ATOM 1465 C C . ARG A 1 184 ? 12.236 -6.048 46.588 1.00 83.11 181 ARG A C 1
ATOM 1466 O O . ARG A 1 184 ? 11.972 -7.057 45.931 1.00 87.23 181 ARG A O 1
ATOM 1474 N N . GLY A 1 185 ? 13.273 -5.979 47.418 1.00 78.54 182 GLY A N 1
ATOM 1475 C CA . GLY A 1 185 ? 14.159 -7.117 47.583 1.00 69.20 182 GLY A CA 1
ATOM 1476 C C . GLY A 1 185 ? 15.428 -6.962 46.766 1.00 76.19 182 GLY A C 1
ATOM 1477 O O . GLY A 1 185 ? 16.432 -7.640 47.014 1.00 70.11 182 GLY A O 1
ATOM 1478 N N . TYR A 1 186 ? 15.384 -6.064 45.785 1.00 76.09 183 TYR A N 1
ATOM 1479 C CA . TYR A 1 186 ? 16.540 -5.809 44.928 1.00 71.98 183 TYR A CA 1
ATOM 1480 C C . TYR A 1 186 ? 16.494 -4.408 44.337 1.00 58.75 183 TYR A C 1
ATOM 1481 O O . TYR A 1 186 ? 15.493 -3.711 44.453 1.00 57.33 183 TYR A O 1
ATOM 1490 N N . ALA A 1 187 ? 17.592 -4.008 43.707 1.00 54.08 184 ALA A N 1
ATOM 1491 C CA . ALA A 1 187 ? 17.704 -2.684 43.109 1.00 58.13 184 ALA A CA 1
ATOM 1492 C C . ALA A 1 187 ? 18.048 -2.730 41.625 1.00 64.67 184 ALA A C 1
ATOM 1493 O O . ALA A 1 187 ? 18.623 -3.700 41.127 1.00 64.15 184 ALA A O 1
ATOM 1495 N N . VAL A 1 188 ? 17.705 -1.664 40.914 1.00 67.51 185 VAL A N 1
ATOM 1496 C CA . VAL A 1 188 ? 18.008 -1.600 39.497 1.00 64.77 185 VAL A CA 1
ATOM 1497 C C . VAL A 1 188 ? 18.645 -0.257 39.195 1.00 54.33 185 VAL A C 1
ATOM 1498 O O . VAL A 1 188 ? 18.210 0.781 39.697 1.00 50.05 185 VAL A O 1
ATOM 1502 N N . ASP A 1 189 ? 19.713 -0.303 38.407 1.00 54.56 186 ASP A N 1
ATOM 1503 C CA . ASP A 1 189 ? 20.441 0.885 37.999 1.00 57.74 186 ASP A CA 1
ATOM 1504 C C . ASP A 1 189 ? 19.972 1.219 36.587 1.00 61.63 186 ASP A C 1
ATOM 1505 O O . ASP A 1 189 ? 20.414 0.611 35.602 1.00 57.68 186 ASP A O 1
ATOM 1510 N N 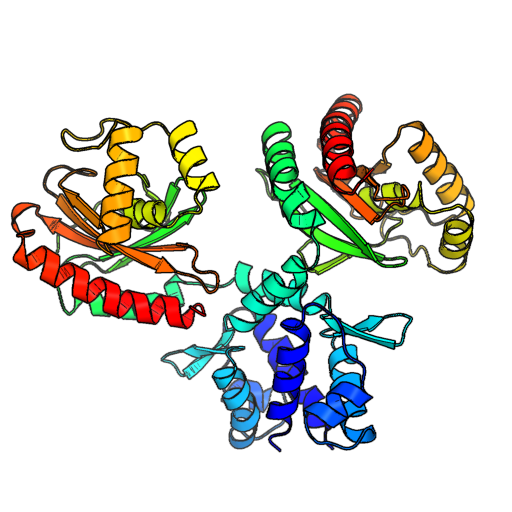. ASN A 1 190 ? 19.049 2.172 36.505 1.00 65.18 187 ASN A N 1
ATOM 1511 C CA . ASN A 1 190 ? 18.497 2.605 35.226 1.00 65.04 187 ASN A CA 1
ATOM 1512 C C . ASN A 1 190 ? 19.403 3.670 34.648 1.00 61.13 187 ASN A C 1
ATOM 1513 O O . ASN A 1 190 ? 19.115 4.861 34.738 1.00 63.81 187 ASN A O 1
ATOM 1518 N N . GLU A 1 191 ? 20.500 3.235 34.050 1.00 55.79 188 GLU A N 1
ATOM 1519 C CA . GLU A 1 191 ? 21.451 4.159 33.473 1.00 61.42 188 GLU A CA 1
ATOM 1520 C C . GLU A 1 191 ? 21.695 5.291 34.459 1.00 52.35 188 GLU A C 1
ATOM 1521 O O . GLU A 1 191 ? 21.796 6.449 34.073 1.00 56.82 188 GLU A O 1
ATOM 1527 N N . GLU A 1 192 ? 21.778 4.943 35.738 1.00 62.29 189 GLU A N 1
ATOM 1528 C CA . GLU A 1 192 ? 22.022 5.928 36.786 1.00 64.48 189 GLU A CA 1
ATOM 1529 C C . GLU A 1 192 ? 23.533 6.084 36.999 1.00 65.28 189 GLU A C 1
ATOM 1530 O O . GLU A 1 192 ? 24.016 7.157 37.355 1.00 60.91 189 GLU A O 1
ATOM 1536 N N . ASN A 1 193 ? 24.278 5.009 36.768 1.00 62.76 190 ASN A N 1
ATOM 1537 C CA . ASN A 1 193 ? 25.720 5.053 36.935 1.00 56.68 190 ASN A CA 1
ATOM 1538 C C . ASN A 1 193 ? 26.337 5.452 35.605 1.00 49.52 190 ASN A C 1
ATOM 1539 O O . ASN A 1 193 ? 27.111 6.398 35.520 1.00 58.38 190 ASN A O 1
ATOM 1544 N N . GLU A 1 194 ? 25.983 4.736 34.554 1.00 43.85 191 GLU A N 1
ATOM 1545 C CA . GLU A 1 194 ? 26.525 5.042 33.244 1.00 46.93 191 GLU A CA 1
ATOM 1546 C C . GLU A 1 194 ? 25.413 5.020 32.211 1.00 51.19 191 GLU A C 1
ATOM 1547 O O . GLU A 1 194 ? 24.408 4.314 32.362 1.00 49.96 191 GLU A O 1
ATOM 1553 N N . ILE A 1 195 ? 25.591 5.809 31.161 1.00 55.43 192 ILE A N 1
ATOM 1554 C CA . ILE A 1 195 ? 24.603 5.878 30.105 1.00 51.90 192 ILE A CA 1
ATOM 1555 C C . ILE A 1 195 ? 24.727 4.677 29.196 1.00 53.07 192 ILE A C 1
ATOM 1556 O O . ILE A 1 195 ? 25.826 4.338 28.766 1.00 54.56 192 ILE A O 1
ATOM 1561 N N . GLY A 1 196 ? 23.596 4.037 28.915 1.00 55.76 193 GLY A N 1
ATOM 1562 C CA . GLY A 1 196 ? 23.585 2.891 28.019 1.00 51.33 193 GLY A CA 1
ATOM 1563 C C . GLY A 1 196 ? 23.742 1.565 28.720 1.00 52.20 193 GLY A C 1
ATOM 1564 O O . GLY A 1 196 ? 23.705 0.512 28.091 1.00 47.79 193 GLY A O 1
ATOM 1565 N N . ILE A 1 197 ? 23.884 1.620 30.039 1.00 48.59 194 ILE A N 1
ATOM 1566 C CA . ILE A 1 197 ? 24.085 0.427 30.815 1.00 41.41 194 ILE A CA 1
ATOM 1567 C C . ILE A 1 197 ? 23.151 0.381 32.005 1.00 47.03 194 ILE A C 1
ATOM 1568 O O . ILE A 1 197 ? 22.904 1.389 32.664 1.00 42.96 194 ILE A O 1
ATOM 1573 N N . MET A 1 198 ? 22.599 -0.798 32.251 1.00 41.21 195 MET A N 1
ATOM 1574 C CA . MET A 1 198 ? 21.686 -0.986 33.363 1.00 47.54 195 MET A CA 1
ATOM 1575 C C . MET A 1 198 ? 22.117 -2.182 34.197 1.00 36.14 195 MET A C 1
ATOM 1576 O O . MET A 1 198 ? 22.766 -3.103 33.698 1.00 40.54 195 MET A O 1
ATOM 1581 N N . CYS A 1 199 ? 21.741 -2.156 35.470 1.00 49.39 196 CYS A N 1
ATOM 1582 C CA . CYS A 1 199 ? 22.116 -3.206 36.398 1.00 47.13 196 CYS A CA 1
ATOM 1583 C C . CYS A 1 199 ? 21.009 -3.562 37.379 1.00 50.68 196 CYS A C 1
ATOM 1584 O O . CYS A 1 199 ? 20.193 -2.726 37.759 1.00 53.02 196 CYS A O 1
ATOM 1587 N N . VAL A 1 200 ? 20.997 -4.822 37.774 1.00 38.27 197 VAL A N 1
ATOM 1588 C CA . VAL A 1 200 ? 20.070 -5.318 38.770 1.00 50.38 197 VAL A CA 1
ATOM 1589 C C . VAL A 1 200 ? 21.002 -5.782 39.918 1.00 44.95 197 VAL A C 1
ATOM 1590 O O . VAL A 1 200 ? 21.972 -6.505 39.666 1.00 44.13 197 VAL A O 1
ATOM 1594 N N . GLY A 1 201 ? 20.734 -5.359 41.147 1.00 42.19 198 GLY A N 1
ATOM 1595 C CA . GLY A 1 201 ? 21.602 -5.754 42.244 1.00 54.82 198 GLY A CA 1
ATOM 1596 C C . GLY A 1 201 ? 20.941 -6.083 43.572 1.00 50.42 198 GLY A C 1
ATOM 1597 O O . GLY A 1 201 ? 20.013 -5.408 43.999 1.00 56.38 198 GLY A O 1
ATOM 1598 N N . VAL A 1 202 ? 21.440 -7.121 44.233 1.00 53.62 199 VAL A N 1
ATOM 1599 C CA . VAL A 1 202 ? 20.902 -7.551 45.520 1.00 57.56 199 VAL A CA 1
ATOM 1600 C C . VAL A 1 202 ? 22.012 -7.488 46.572 1.00 54.09 199 VAL A C 1
ATOM 1601 O O . VAL A 1 202 ? 23.202 -7.482 46.235 1.00 52.22 199 VAL A O 1
ATOM 1605 N N . PRO A 1 203 ? 21.639 -7.443 47.858 1.00 55.79 200 PRO A N 1
ATOM 1606 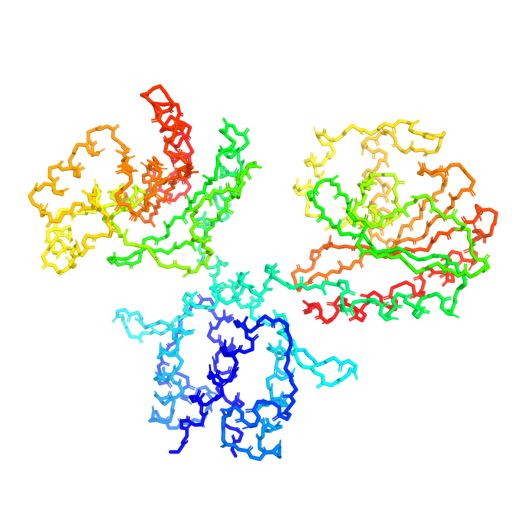C CA . PRO A 1 203 ? 22.639 -7.376 48.922 1.00 56.47 200 PRO A CA 1
ATOM 1607 C C . PRO A 1 203 ? 23.039 -8.741 49.466 1.00 61.52 200 PRO A C 1
ATOM 1608 O O . PRO A 1 203 ? 22.287 -9.710 49.366 1.00 64.90 200 PRO A O 1
ATOM 1612 N N . ILE A 1 204 ? 24.242 -8.808 50.024 1.00 56.33 201 ILE A N 1
ATOM 1613 C CA . ILE A 1 204 ? 24.741 -10.020 50.654 1.00 47.79 201 ILE A CA 1
ATOM 1614 C C . ILE A 1 204 ? 24.770 -9.645 52.146 1.00 50.08 201 ILE A C 1
ATOM 1615 O O . ILE A 1 204 ? 25.354 -8.622 52.523 1.00 57.56 201 ILE A O 1
ATOM 1620 N N . PHE A 1 205 ? 24.131 -10.442 52.991 1.00 43.11 202 PHE A N 1
ATOM 1621 C CA . PHE A 1 205 ? 24.121 -10.136 54.419 1.00 60.60 202 PHE A CA 1
ATOM 1622 C C . PHE A 1 205 ? 25.076 -11.016 55.207 1.00 62.11 202 PHE A C 1
ATOM 1623 O O . PHE A 1 205 ? 25.345 -12.157 54.823 1.00 62.72 202 PHE A O 1
ATOM 1631 N N . ASP A 1 206 ? 25.590 -10.466 56.307 1.00 69.98 203 ASP A N 1
ATOM 1632 C CA . ASP A 1 206 ? 26.490 -11.192 57.197 1.00 65.04 203 ASP A CA 1
ATOM 1633 C C . ASP A 1 206 ? 25.611 -11.875 58.250 1.00 68.62 203 ASP A C 1
ATOM 1634 O O . ASP A 1 206 ? 24.390 -11.892 58.104 1.00 65.22 203 ASP A O 1
ATOM 1639 N N . HIS A 1 207 ? 26.201 -12.432 59.305 1.00 71.36 204 HIS A N 1
ATOM 1640 C CA . HIS A 1 207 ? 25.383 -13.112 60.307 1.00 73.11 204 HIS A CA 1
ATOM 1641 C C . HIS A 1 207 ? 24.472 -12.174 61.112 1.00 76.54 204 HIS A C 1
ATOM 1642 O O . HIS A 1 207 ? 23.433 -12.606 61.627 1.00 71.84 204 HIS A O 1
ATOM 1649 N N . ASN A 1 208 ? 24.855 -10.899 61.215 1.00 74.95 205 ASN A N 1
ATOM 1650 C CA . ASN A 1 208 ? 24.063 -9.911 61.948 1.00 72.68 205 ASN A CA 1
ATOM 1651 C C . ASN A 1 208 ? 23.023 -9.221 61.068 1.00 71.98 205 ASN A C 1
ATOM 1652 O O . ASN A 1 208 ? 22.332 -8.304 61.516 1.00 67.94 205 ASN A O 1
ATOM 1657 N N . GLY A 1 209 ? 22.927 -9.659 59.815 1.00 74.01 206 GLY A N 1
ATOM 1658 C CA . GLY A 1 209 ? 21.964 -9.086 58.889 1.00 69.10 206 GLY A CA 1
ATOM 1659 C C . GLY A 1 209 ? 22.411 -7.792 58.248 1.00 62.62 206 GLY A C 1
ATOM 1660 O O . GLY A 1 209 ? 21.610 -7.066 57.670 1.00 66.13 206 GLY A O 1
ATOM 1661 N N . TYR A 1 210 ? 23.702 -7.513 58.339 1.00 58.68 207 TYR A N 1
ATOM 1662 C CA . TYR A 1 210 ? 24.262 -6.294 57.782 1.00 59.97 207 TYR A CA 1
ATOM 1663 C C . TYR A 1 210 ? 24.727 -6.497 56.333 1.00 62.43 207 TYR A C 1
ATOM 1664 O O . TYR A 1 210 ? 25.430 -7.466 56.021 1.00 67.81 207 TYR A O 1
ATOM 1673 N N . PRO A 1 211 ? 24.330 -5.578 55.431 1.00 57.73 208 PRO A N 1
ATOM 1674 C CA . PRO A 1 211 ? 24.644 -5.557 53.994 1.00 48.30 208 PRO A CA 1
ATOM 1675 C C . PRO A 1 211 ? 26.125 -5.307 53.719 1.00 50.70 208 PRO A C 1
ATOM 1676 O O . PRO A 1 211 ? 26.520 -4.213 53.297 1.00 46.58 208 PRO A O 1
ATOM 1680 N N . VAL A 1 212 ? 26.931 -6.337 53.951 1.00 56.08 209 VAL A N 1
ATOM 1681 C CA . VAL A 1 212 ? 28.372 -6.258 53.764 1.00 52.73 209 VAL A CA 1
ATOM 1682 C C . VAL A 1 212 ? 28.776 -6.158 52.287 1.00 56.66 209 VAL A C 1
ATOM 1683 O O . VAL A 1 212 ? 29.886 -5.737 51.961 1.00 56.76 209 VAL A O 1
ATOM 1687 N N . ALA A 1 213 ? 27.867 -6.502 51.387 1.00 48.72 210 ALA A N 1
ATOM 1688 C CA . ALA A 1 213 ? 28.199 -6.447 49.969 1.00 52.45 210 ALA A CA 1
ATOM 1689 C C . ALA A 1 213 ? 26.996 -6.685 49.052 1.00 46.24 210 ALA A C 1
ATOM 1690 O O . ALA A 1 213 ? 25.908 -7.037 49.504 1.00 41.64 210 ALA A O 1
ATOM 1692 N N . GLY A 1 214 ? 27.206 -6.516 47.753 1.00 43.14 211 GLY A N 1
ATOM 1693 C CA . GLY A 1 214 ? 26.120 -6.748 46.830 1.00 45.26 211 GLY A CA 1
ATOM 1694 C C . GLY A 1 214 ? 26.540 -7.325 45.504 1.00 40.34 211 GLY A C 1
ATOM 1695 O O . GLY A 1 214 ? 27.617 -7.026 45.006 1.00 41.98 211 GLY A O 1
ATOM 1696 N N . VAL A 1 215 ? 25.698 -8.177 44.935 1.00 46.51 212 VAL A N 1
ATOM 1697 C CA . VAL A 1 215 ? 26.001 -8.740 43.629 1.00 45.86 212 VAL A CA 1
ATOM 1698 C C . VAL A 1 215 ? 25.044 -8.174 42.600 1.00 50.58 212 VAL A C 1
ATOM 1699 O O . VAL A 1 215 ? 23.888 -7.861 42.903 1.00 48.77 212 VAL A O 1
ATOM 1703 N N . SER A 1 216 ? 25.521 -8.038 41.374 1.00 50.66 213 SER A N 1
ATOM 1704 C CA . SER A 1 216 ? 24.676 -7.475 40.349 1.00 54.14 213 SER A CA 1
ATOM 1705 C C . SER A 1 216 ? 25.010 -7.933 38.950 1.00 56.75 213 SER A C 1
ATOM 1706 O O . SER A 1 216 ? 26.084 -8.473 38.678 1.00 58.99 213 SER A O 1
ATOM 1709 N N . ILE A 1 217 ? 24.061 -7.689 38.062 1.00 60.80 214 ILE A N 1
ATOM 1710 C CA . ILE A 1 217 ? 24.178 -8.049 36.663 1.00 58.30 214 ILE A CA 1
ATOM 1711 C C . ILE A 1 217 ? 24.188 -6.748 35.874 1.00 48.08 214 ILE A C 1
ATOM 1712 O O . ILE A 1 217 ? 23.347 -5.888 36.107 1.00 56.73 214 ILE A O 1
ATOM 1717 N N . SER A 1 218 ? 25.149 -6.587 34.970 1.00 46.31 215 SER A N 1
ATOM 1718 C CA . SER A 1 218 ? 25.224 -5.369 34.147 1.00 57.51 215 SER A CA 1
ATOM 1719 C C . SER A 1 218 ? 25.145 -5.691 32.668 1.00 55.72 215 SER A C 1
ATOM 1720 O O . SER A 1 218 ? 25.770 -6.642 32.211 1.00 56.73 215 SER A O 1
ATOM 1723 N N . GLY A 1 219 ? 24.384 -4.890 31.927 1.00 55.43 216 GLY A N 1
ATOM 1724 C CA . GLY A 1 219 ? 24.252 -5.117 30.497 1.00 57.58 216 GLY A CA 1
ATOM 1725 C C . GLY A 1 219 ? 23.726 -3.894 29.778 1.00 48.10 216 GLY A C 1
ATOM 1726 O O . GLY A 1 219 ? 23.371 -2.912 30.429 1.00 56.37 216 GLY A O 1
ATOM 1727 N N . VAL A 1 220 ? 23.666 -3.947 28.449 1.00 51.82 217 VAL A N 1
ATOM 1728 C CA . VAL A 1 220 ? 23.174 -2.806 27.674 1.00 61.46 217 VAL A CA 1
ATOM 1729 C C . VAL A 1 220 ? 21.724 -2.510 28.043 1.00 54.80 217 VAL A C 1
ATOM 1730 O O . VAL A 1 220 ? 20.867 -3.391 27.987 1.00 59.39 217 VAL A O 1
ATOM 1734 N N . ALA A 1 221 ? 21.472 -1.264 28.430 1.00 48.82 218 ALA A N 1
ATOM 1735 C CA . ALA A 1 221 ? 20.155 -0.799 28.850 1.00 48.28 218 ALA A CA 1
ATOM 1736 C C . ALA A 1 221 ? 18.981 -1.503 28.172 1.00 64.58 218 ALA A C 1
ATOM 1737 O O . ALA A 1 221 ? 18.078 -2.026 28.839 1.00 63.69 218 ALA A O 1
ATOM 1739 N N . ARG A 1 222 ? 19.001 -1.514 26.843 1.00 79.87 219 ARG A N 1
ATOM 1740 C CA . ARG A 1 222 ? 17.942 -2.127 26.052 1.00 83.00 219 ARG A CA 1
ATOM 1741 C C . ARG A 1 222 ? 17.526 -3.522 26.535 1.00 85.59 219 ARG A C 1
ATOM 1742 O O . ARG A 1 222 ? 16.338 -3.792 26.708 1.00 91.10 219 ARG A O 1
ATOM 1750 N N . LYS A 1 223 ? 18.507 -4.397 26.752 1.00 86.18 220 LYS A N 1
ATOM 1751 C CA . LYS A 1 223 ? 18.256 -5.771 27.193 1.00 77.22 220 LYS A CA 1
ATOM 1752 C C . LYS A 1 223 ? 17.488 -5.856 28.497 1.00 76.19 220 LYS A C 1
ATOM 1753 O O . LYS A 1 223 ? 16.881 -6.882 28.785 1.00 78.86 220 LYS A O 1
ATOM 1759 N N . PHE A 1 224 ? 17.519 -4.787 29.290 1.00 78.16 221 PHE A N 1
ATOM 1760 C CA . PHE A 1 224 ? 16.843 -4.790 30.584 1.00 74.46 221 PHE A CA 1
ATOM 1761 C C . PHE A 1 224 ? 15.360 -4.459 30.580 1.00 75.01 221 PHE A C 1
ATOM 1762 O O . PHE A 1 224 ? 14.941 -3.381 31.001 1.00 76.11 221 PHE A O 1
ATOM 1770 N N . THR A 1 225 ? 14.570 -5.417 30.112 1.00 81.29 222 THR A N 1
ATOM 1771 C CA . THR A 1 225 ? 13.125 -5.271 30.050 1.00 83.71 222 THR A CA 1
ATOM 1772 C C . THR A 1 225 ? 12.504 -5.767 31.358 1.00 84.66 222 THR A C 1
ATOM 1773 O O . THR A 1 225 ? 13.123 -6.535 32.100 1.00 84.94 222 THR A O 1
ATOM 1777 N N . GLU A 1 226 ? 11.283 -5.315 31.631 1.00 83.94 223 GLU A N 1
ATOM 1778 C CA . GLU A 1 226 ? 10.548 -5.690 32.838 1.00 86.00 223 GLU A CA 1
ATOM 1779 C C . GLU A 1 226 ? 10.656 -7.178 33.177 1.00 81.20 223 GLU A C 1
ATOM 1780 O O . GLU A 1 226 ? 10.698 -7.553 34.345 1.00 82.83 223 GLU A O 1
ATOM 1786 N N . GLU A 1 227 ? 10.691 -8.019 32.152 1.00 71.36 224 GLU A N 1
ATOM 1787 C CA . GLU A 1 227 ? 10.767 -9.462 32.339 1.00 74.69 224 GLU A CA 1
ATOM 1788 C C . GLU A 1 227 ? 12.199 -9.959 32.502 1.00 73.44 224 GLU A C 1
ATOM 1789 O O . GLU A 1 227 ? 12.451 -10.977 33.151 1.00 68.61 224 GLU A O 1
ATOM 1795 N N . LYS A 1 228 ? 13.143 -9.248 31.902 1.00 73.70 225 LYS A N 1
ATOM 1796 C CA . LYS A 1 228 ? 14.532 -9.644 32.027 1.00 67.40 225 LYS A CA 1
ATOM 1797 C C . LYS A 1 228 ? 14.954 -9.321 33.455 1.00 69.12 225 LYS A C 1
ATOM 1798 O O . LYS A 1 228 ? 15.587 -10.132 34.126 1.00 72.38 225 LYS A O 1
ATOM 1804 N N . ILE A 1 229 ? 14.571 -8.138 33.918 1.00 66.57 226 ILE A N 1
ATOM 1805 C CA . ILE A 1 229 ? 14.895 -7.697 35.265 1.00 69.75 226 ILE A CA 1
ATOM 1806 C C . ILE A 1 229 ? 14.378 -8.654 36.336 1.00 78.52 226 ILE A C 1
ATOM 1807 O O . ILE A 1 229 ? 15.110 -9.015 37.259 1.00 85.46 226 ILE A O 1
ATOM 1812 N N . GLU A 1 230 ? 13.115 -9.052 36.227 1.00 81.02 227 GLU A N 1
ATOM 1813 C CA . GLU A 1 230 ? 12.539 -9.980 37.194 1.00 77.88 227 GLU A CA 1
ATOM 1814 C C . GLU A 1 230 ? 13.315 -11.278 37.085 1.00 70.58 227 GLU A C 1
ATOM 1815 O O . GLU A 1 230 ? 13.666 -11.903 38.083 1.00 72.05 227 GLU A O 1
ATOM 1821 N N . GLU A 1 231 ? 13.584 -11.668 35.849 1.00 64.13 228 GLU A N 1
ATOM 1822 C CA . GLU A 1 231 ? 14.329 -12.880 35.573 1.00 70.54 228 GLU A CA 1
ATOM 1823 C C . GLU A 1 231 ? 15.706 -12.766 36.220 1.00 72.93 228 GLU A C 1
ATOM 1824 O O . GLU A 1 231 ? 16.126 -13.645 36.970 1.00 75.08 228 GLU A O 1
ATOM 1830 N N . TYR A 1 232 ? 16.391 -11.661 35.931 1.00 74.59 229 TYR A N 1
ATOM 1831 C CA . TYR A 1 232 ? 17.729 -11.400 36.445 1.00 67.93 229 TYR A CA 1
ATOM 1832 C C . TYR A 1 232 ? 17.816 -11.378 37.962 1.00 66.77 229 TYR A C 1
ATOM 1833 O O . TYR A 1 232 ? 18.636 -12.077 38.555 1.00 72.16 229 TYR A O 1
ATOM 1842 N N . SER A 1 233 ? 16.974 -10.580 38.596 1.00 64.21 230 SER A N 1
ATOM 1843 C CA . SER A 1 233 ? 17.005 -10.481 40.046 1.00 64.14 230 SER A CA 1
ATOM 1844 C C . SER A 1 233 ? 16.897 -11.841 40.730 1.00 69.82 230 SER A C 1
ATOM 1845 O O . SER A 1 233 ? 17.726 -12.191 41.571 1.00 66.68 230 SER A O 1
ATOM 1848 N N . ASP A 1 234 ? 15.869 -12.602 40.366 1.00 72.88 231 ASP A N 1
ATOM 1849 C CA . ASP A 1 234 ? 15.634 -13.921 40.941 1.00 65.87 231 ASP A CA 1
ATOM 1850 C C . ASP A 1 234 ? 16.952 -14.720 41.001 1.00 61.24 231 ASP A C 1
ATOM 1851 O O . ASP A 1 234 ? 17.273 -15.350 42.015 1.00 59.12 231 ASP A O 1
ATOM 1856 N N . VAL A 1 235 ? 17.721 -14.679 39.919 1.00 52.37 232 VAL A N 1
ATOM 1857 C CA . VAL A 1 235 ? 18.990 -15.405 39.876 1.00 59.91 232 VAL A CA 1
ATOM 1858 C C . VAL A 1 235 ? 19.928 -14.857 40.943 1.00 64.86 232 VAL A C 1
ATOM 1859 O O . VAL A 1 235 ? 20.613 -15.606 41.632 1.00 65.24 232 VAL A O 1
ATOM 1863 N N . LEU A 1 236 ? 19.950 -13.535 41.069 1.00 62.29 233 LEU A N 1
ATOM 1864 C CA . LEU A 1 236 ? 20.812 -12.874 42.033 1.00 64.63 233 LEU A CA 1
ATOM 1865 C C . LEU A 1 236 ? 20.562 -13.276 43.482 1.00 61.68 233 LEU A C 1
ATOM 1866 O O . LEU A 1 236 ? 21.494 -13.658 44.183 1.00 62.13 233 LEU A O 1
ATOM 1871 N N . LYS A 1 237 ? 19.314 -13.189 43.933 1.00 66.89 234 LYS A N 1
ATOM 1872 C CA . LYS A 1 237 ? 18.984 -13.546 45.309 1.00 66.54 234 LYS A CA 1
ATOM 1873 C C . LYS A 1 237 ? 19.325 -15.005 45.578 1.00 69.69 234 LYS A C 1
ATOM 1874 O O . LYS A 1 237 ? 19.940 -15.333 46.588 1.00 70.56 234 LYS A O 1
ATOM 1880 N N . GLU A 1 238 ? 18.923 -15.879 44.666 1.00 66.75 235 GLU A N 1
ATOM 1881 C CA . GLU A 1 238 ? 19.197 -17.299 44.816 1.00 72.06 235 GLU A CA 1
ATOM 1882 C C . GLU A 1 238 ? 20.659 -17.533 45.163 1.00 64.87 235 GLU A C 1
ATOM 1883 O O . GLU A 1 238 ? 20.978 -18.253 46.108 1.00 65.90 235 GLU A O 1
ATOM 1889 N N . LYS A 1 239 ? 21.548 -16.923 44.391 1.00 64.65 236 LYS A N 1
ATOM 1890 C CA . LYS A 1 239 ? 22.969 -17.082 44.625 1.00 62.09 236 LYS A CA 1
ATOM 1891 C C . LYS A 1 239 ? 23.416 -16.252 45.824 1.00 68.40 236 LYS A C 1
ATOM 1892 O O . LYS A 1 239 ? 24.403 -16.580 46.486 1.00 73.11 236 LYS A O 1
ATOM 1898 N N . ALA A 1 240 ? 22.673 -15.185 46.106 1.00 52.51 237 ALA A N 1
ATOM 1899 C CA . ALA A 1 240 ? 22.985 -14.293 47.206 1.00 56.71 237 ALA A CA 1
ATOM 1900 C C . ALA A 1 240 ? 22.617 -14.906 48.548 1.00 60.89 237 ALA A C 1
ATOM 1901 O O . ALA A 1 240 ? 23.264 -14.636 49.562 1.00 64.13 237 ALA A O 1
ATOM 1903 N N . GLU A 1 241 ? 21.564 -15.714 48.568 1.00 62.65 238 GLU A N 1
ATOM 1904 C CA . GLU A 1 241 ? 21.164 -16.335 49.817 1.00 61.10 238 GLU A CA 1
ATOM 1905 C C . GLU A 1 241 ? 22.266 -17.313 50.175 1.00 60.82 238 GLU A C 1
ATOM 1906 O O . GLU A 1 241 ? 22.744 -17.317 51.300 1.00 64.66 238 GLU A O 1
ATOM 1912 N N . GLU A 1 242 ? 22.685 -18.124 49.206 1.00 64.94 239 GLU A N 1
ATOM 1913 C CA . GLU A 1 242 ? 23.739 -19.105 49.440 1.00 66.08 239 GLU A CA 1
ATOM 1914 C C . GLU A 1 242 ? 24.971 -18.463 50.056 1.00 68.01 239 GLU A C 1
ATOM 1915 O O . GLU A 1 242 ? 25.494 -18.958 51.055 1.00 56.67 239 GLU A O 1
ATOM 1921 N N . ILE A 1 243 ? 25.428 -17.357 49.469 1.00 65.71 240 ILE A N 1
ATOM 1922 C CA . ILE A 1 243 ? 26.605 -16.657 49.979 1.00 57.74 240 ILE A CA 1
ATOM 1923 C C . ILE A 1 243 ? 26.368 -16.162 51.404 1.00 65.17 240 ILE A C 1
ATOM 1924 O O . ILE A 1 243 ? 27.135 -16.473 52.314 1.00 66.23 240 ILE A O 1
ATOM 1929 N N . SER A 1 244 ? 25.297 -15.398 51.599 1.00 67.20 241 SER A N 1
ATOM 1930 C CA . SER A 1 244 ? 24.978 -14.867 52.916 1.00 62.51 241 SER A CA 1
ATOM 1931 C C . SER A 1 244 ? 24.806 -15.969 53.958 1.00 65.53 241 SER A C 1
ATOM 1932 O O . SER A 1 244 ? 25.162 -15.790 55.121 1.00 60.14 241 SER A O 1
ATOM 1935 N N . ARG A 1 245 ? 24.266 -17.108 53.539 1.00 54.90 242 ARG A N 1
ATOM 1936 C CA . ARG A 1 245 ? 24.066 -18.221 54.453 1.00 63.68 242 ARG A CA 1
ATOM 1937 C C . ARG A 1 245 ? 25.414 -18.754 54.903 1.00 59.54 242 ARG A C 1
ATOM 1938 O O . ARG A 1 245 ? 25.567 -19.170 56.050 1.00 57.58 242 ARG A O 1
ATOM 1946 N N . LYS A 1 246 ? 26.389 -18.737 53.997 1.00 57.82 243 LYS A N 1
ATOM 1947 C CA . LYS A 1 246 ? 27.735 -19.207 54.318 1.00 61.23 243 LYS A CA 1
ATOM 1948 C C . LYS A 1 246 ? 28.478 -18.172 55.160 1.00 62.98 243 LYS A C 1
ATOM 1949 O O . LYS A 1 246 ? 29.581 -18.427 55.641 1.00 63.32 243 LYS A O 1
ATOM 1955 N N . LEU A 1 247 ? 27.874 -17.001 55.327 1.00 57.50 244 LEU A N 1
ATOM 1956 C CA . LEU A 1 247 ? 28.471 -15.946 56.139 1.00 63.58 244 LEU A CA 1
ATOM 1957 C C . LEU A 1 247 ? 27.812 -16.020 57.516 1.00 59.46 244 LEU A C 1
ATOM 1958 O O . LEU A 1 247 ? 28.098 -15.218 58.410 1.00 60.53 244 LEU A O 1
ATOM 1963 N N . GLY A 1 248 ? 26.918 -16.994 57.670 1.00 53.65 245 GLY A N 1
ATOM 1964 C CA . GLY A 1 248 ? 26.228 -17.176 58.931 1.00 60.88 245 GLY A CA 1
ATOM 1965 C C . GLY A 1 248 ? 24.830 -16.589 58.996 1.00 70.91 245 GLY A C 1
ATOM 1966 O O . GLY A 1 248 ? 24.219 -16.570 60.062 1.00 65.56 245 GLY A O 1
ATOM 1967 N N . TYR A 1 249 ? 24.317 -16.118 57.862 1.00 75.22 246 TYR A N 1
ATOM 1968 C CA . TYR A 1 249 ? 22.980 -15.538 57.812 1.00 76.91 246 TYR A CA 1
ATOM 1969 C C . TYR A 1 249 ? 21.935 -16.649 57.725 1.00 83.19 246 TYR A C 1
ATOM 1970 O O . TYR A 1 249 ? 20.913 -16.569 58.446 1.00 81.77 246 TYR A O 1
ATOM 1980 N N . HIS B 1 3 ? 40.106 -39.882 79.224 1.00 67.65 0 HIS B N 1
ATOM 1981 C CA . HIS B 1 3 ? 40.135 -39.930 77.738 1.00 60.40 0 HIS B CA 1
ATOM 1982 C C . HIS B 1 3 ? 39.306 -38.796 77.170 1.00 59.52 0 HIS B C 1
ATOM 1983 O O . HIS B 1 3 ? 39.657 -38.239 76.141 1.00 52.91 0 HIS B O 1
ATOM 1990 N N . MET B 1 4 ? 38.214 -38.454 77.855 1.00 54.54 1 MET B N 1
ATOM 1991 C CA . MET B 1 4 ? 37.320 -37.391 77.409 1.00 60.60 1 MET B CA 1
ATOM 1992 C C . MET B 1 4 ? 38.013 -36.090 77.004 1.00 71.23 1 MET B C 1
ATOM 1993 O O . MET B 1 4 ? 37.382 -35.216 76.389 1.00 76.92 1 MET B O 1
ATOM 1998 N N . ASN B 1 5 ? 39.294 -35.943 77.337 1.00 66.54 2 ASN B N 1
ATOM 1999 C CA . ASN B 1 5 ? 40.013 -34.740 76.945 1.00 68.17 2 ASN B CA 1
ATOM 2000 C C . ASN B 1 5 ? 40.321 -34.726 75.450 1.00 78.62 2 ASN B C 1
ATOM 2001 O O . ASN B 1 5 ? 41.224 -34.033 74.982 1.00 85.63 2 ASN B O 1
ATOM 2006 N N . THR B 1 6 ? 39.537 -35.508 74.706 1.00 76.03 3 THR B N 1
ATOM 2007 C CA . THR B 1 6 ? 39.607 -35.534 73.257 1.00 61.82 3 THR B CA 1
ATOM 2008 C C . THR B 1 6 ? 39.321 -34.068 72.965 1.00 70.54 3 THR B C 1
ATOM 2009 O O . THR B 1 6 ? 39.773 -33.507 71.967 1.00 66.82 3 THR B O 1
ATOM 2013 N N . LEU B 1 7 ? 38.530 -33.486 73.869 1.00 66.99 4 LEU B N 1
ATOM 2014 C CA . LEU B 1 7 ? 38.129 -32.091 73.834 1.00 68.92 4 LEU B CA 1
ATOM 2015 C C . LEU B 1 7 ? 39.349 -31.250 73.564 1.00 69.55 4 LEU B C 1
ATOM 2016 O O . LEU B 1 7 ? 39.308 -30.343 72.738 1.00 75.39 4 LEU B O 1
ATOM 2021 N N . LYS B 1 8 ? 40.436 -31.545 74.273 1.00 67.18 5 LYS B N 1
ATOM 2022 C CA . LYS B 1 8 ? 41.673 -30.804 74.071 1.00 66.34 5 LYS B CA 1
ATOM 2023 C C . LYS B 1 8 ? 42.088 -30.851 72.607 1.00 66.43 5 LYS B C 1
ATOM 2024 O O . LYS B 1 8 ? 42.296 -29.811 71.980 1.00 67.82 5 LYS B O 1
ATOM 2030 N N . LYS B 1 9 ? 42.196 -32.059 72.064 1.00 56.92 6 LYS B N 1
ATOM 2031 C CA . LYS B 1 9 ? 42.602 -32.231 70.675 1.00 67.16 6 LYS B CA 1
ATOM 2032 C C . LYS B 1 9 ? 41.750 -31.384 69.736 1.00 69.38 6 LYS B C 1
ATOM 2033 O O . LYS B 1 9 ? 42.265 -30.736 68.821 1.00 67.70 6 LYS B O 1
ATOM 2039 N N . ALA B 1 10 ? 40.443 -31.404 69.969 1.00 67.16 7 ALA B N 1
ATOM 2040 C CA . ALA B 1 10 ? 39.508 -30.646 69.158 1.00 66.40 7 ALA B CA 1
ATOM 2041 C C . ALA B 1 10 ? 39.916 -29.175 69.130 1.00 66.79 7 ALA B C 1
ATOM 2042 O O . ALA B 1 10 ? 40.085 -28.586 68.062 1.00 58.97 7 ALA B O 1
ATOM 2044 N N . PHE B 1 11 ? 40.089 -28.598 70.316 1.00 68.25 8 PHE B N 1
ATOM 2045 C CA . PHE B 1 11 ? 40.460 -27.194 70.443 1.00 65.49 8 PHE B CA 1
ATOM 2046 C C . PHE B 1 11 ? 41.879 -26.841 70.025 1.00 63.02 8 PHE B C 1
ATOM 2047 O O . PHE B 1 11 ? 42.225 -25.669 69.932 1.00 67.33 8 PHE B O 1
ATOM 2055 N N . GLU B 1 12 ? 42.701 -27.853 69.782 1.00 64.47 9 GLU B N 1
ATOM 2056 C CA . GLU B 1 12 ? 44.057 -27.615 69.324 1.00 64.23 9 GLU B CA 1
ATOM 2057 C C . GLU B 1 12 ? 43.993 -27.563 67.803 1.00 63.84 9 GLU B C 1
ATOM 2058 O O . GLU B 1 12 ? 44.645 -26.737 67.166 1.00 53.24 9 GLU B O 1
ATOM 2064 N N . ILE B 1 13 ? 43.189 -28.448 67.224 1.00 58.26 10 ILE B N 1
ATOM 2065 C CA . ILE B 1 13 ? 43.034 -28.468 65.777 1.00 68.16 10 ILE B CA 1
ATOM 2066 C C . ILE B 1 13 ? 42.386 -27.151 65.327 1.00 68.55 10 ILE B C 1
ATOM 2067 O O . ILE B 1 13 ? 42.856 -26.502 64.395 1.00 58.60 10 ILE B O 1
ATOM 2072 N N . LEU B 1 14 ? 41.309 -26.766 66.008 1.00 69.94 11 LEU B N 1
ATOM 2073 C CA . LEU B 1 14 ? 40.602 -25.537 65.684 1.00 65.09 11 LEU B CA 1
ATOM 2074 C C . LEU B 1 14 ? 41.516 -24.327 65.856 1.00 71.62 11 LEU B C 1
ATOM 2075 O O . LEU B 1 14 ? 41.618 -23.500 64.952 1.00 77.50 11 LEU B O 1
ATOM 2080 N N . ASP B 1 15 ? 42.188 -24.223 67.003 1.00 65.69 12 ASP B N 1
ATOM 2081 C CA . ASP B 1 15 ? 43.080 -23.094 67.239 1.00 57.54 12 ASP B CA 1
ATOM 2082 C C . ASP B 1 15 ? 44.065 -22.965 66.099 1.00 59.09 12 ASP B C 1
ATOM 2083 O O . ASP B 1 15 ? 44.448 -21.854 65.720 1.00 59.74 12 ASP B O 1
ATOM 2088 N N . PHE B 1 16 ? 44.454 -24.109 65.542 1.00 59.11 13 PHE B N 1
ATOM 2089 C CA . PHE B 1 16 ? 45.405 -24.156 64.439 1.00 57.39 13 PHE B CA 1
ATOM 2090 C C . PHE B 1 16 ? 44.854 -23.640 63.109 1.00 60.37 13 PHE B C 1
ATOM 2091 O O . PHE B 1 16 ? 45.550 -22.945 62.378 1.00 64.45 13 PHE B O 1
ATOM 2099 N N . ILE B 1 17 ? 43.620 -23.992 62.781 1.00 64.41 14 ILE B N 1
ATOM 2100 C CA . ILE B 1 17 ? 43.048 -23.550 61.518 1.00 64.50 14 ILE B CA 1
ATOM 2101 C C . ILE B 1 17 ? 42.824 -22.044 61.544 1.00 62.53 14 ILE B C 1
ATOM 2102 O O . ILE B 1 17 ? 42.949 -21.373 60.515 1.00 60.46 14 ILE B O 1
ATOM 2107 N N . VAL B 1 18 ? 42.509 -21.513 62.724 1.00 65.07 15 VAL B N 1
ATOM 2108 C CA . VAL B 1 18 ? 42.289 -20.073 62.882 1.00 62.62 15 VAL B CA 1
ATOM 2109 C C . VAL B 1 18 ? 43.566 -19.272 62.658 1.00 63.98 15 VAL B C 1
ATOM 2110 O O . VAL B 1 18 ? 43.537 -18.230 61.999 1.00 63.74 15 VAL B O 1
ATOM 2114 N N . LYS B 1 19 ? 44.681 -19.750 63.212 1.00 60.06 16 LYS B N 1
ATOM 2115 C CA . LYS B 1 19 ? 45.945 -19.032 63.081 1.00 60.52 16 LYS B CA 1
ATOM 2116 C C . LYS B 1 19 ? 46.737 -19.451 61.855 1.00 60.84 16 LYS B C 1
ATOM 2117 O O . LYS B 1 19 ? 47.817 -18.924 61.605 1.00 64.15 16 LYS B O 1
ATOM 2123 N N . ASN B 1 20 ? 46.195 -20.383 61.080 1.00 58.28 17 ASN B N 1
ATOM 2124 C CA . ASN B 1 20 ? 46.883 -20.856 59.890 1.00 58.94 17 ASN B CA 1
ATOM 2125 C C . ASN B 1 20 ? 46.642 -19.989 58.651 1.00 70.73 17 ASN B C 1
ATOM 2126 O O . ASN B 1 20 ? 45.501 -19.797 58.215 1.00 67.19 17 ASN B O 1
ATOM 2131 N N . PRO B 1 21 ? 47.717 -19.425 58.085 1.00 71.20 18 PRO B N 1
ATOM 2132 C CA . PRO B 1 21 ? 47.569 -18.593 56.889 1.00 68.73 18 PRO B CA 1
ATOM 2133 C C . PRO B 1 21 ? 47.151 -19.508 55.739 1.00 74.51 18 PRO B C 1
ATOM 2134 O O . PRO B 1 21 ? 47.836 -20.485 55.442 1.00 83.70 18 PRO B O 1
ATOM 2138 N N . GLY B 1 22 ? 46.032 -19.206 55.093 1.00 70.64 19 GLY B N 1
ATOM 2139 C CA . GLY B 1 22 ? 45.584 -20.059 54.005 1.00 73.15 19 GLY B CA 1
ATOM 2140 C C . GLY B 1 22 ? 44.588 -21.114 54.471 1.00 66.25 19 GLY B C 1
ATOM 2141 O O . GLY B 1 22 ? 43.732 -20.827 55.311 1.00 65.15 19 GLY B O 1
ATOM 2142 N N . ASP B 1 23 ? 44.685 -22.330 53.933 1.00 62.27 20 ASP B N 1
ATOM 2143 C CA . ASP B 1 23 ? 43.758 -23.405 54.316 1.00 68.77 20 ASP B CA 1
ATOM 2144 C C . ASP B 1 23 ? 44.438 -24.728 54.669 1.00 63.34 20 ASP B C 1
ATOM 2145 O O . ASP B 1 23 ? 45.666 -24.824 54.665 1.00 65.08 20 ASP B O 1
ATOM 2150 N N . VAL B 1 24 ? 43.631 -25.747 54.959 1.00 60.42 21 VAL B N 1
ATOM 2151 C CA . VAL B 1 24 ? 44.163 -27.051 55.342 1.00 60.01 21 VAL B CA 1
ATOM 2152 C C . VAL B 1 24 ? 43.260 -28.222 54.912 1.00 58.53 21 VAL B C 1
ATOM 2153 O O . VAL B 1 24 ? 42.036 -28.136 54.990 1.00 60.50 21 VAL B O 1
ATOM 2157 N N . SER B 1 25 ? 43.878 -29.320 54.482 1.00 66.98 22 SER B N 1
ATOM 2158 C CA . SER B 1 25 ? 43.152 -30.516 54.040 1.00 66.00 22 SER B CA 1
ATOM 2159 C C . SER B 1 25 ? 42.999 -31.500 55.183 1.00 64.61 22 SER B C 1
ATOM 2160 O O . SER B 1 25 ? 43.779 -31.471 56.133 1.00 71.69 22 SER B O 1
ATOM 2163 N N . VAL B 1 26 ? 42.004 -32.378 55.085 1.00 61.64 23 VAL B N 1
ATOM 2164 C CA . VAL B 1 26 ? 41.789 -33.383 56.118 1.00 65.77 23 VAL B CA 1
ATOM 2165 C C . VAL B 1 26 ? 43.099 -34.136 56.293 1.00 63.05 23 VAL B C 1
ATOM 2166 O O . VAL B 1 26 ? 43.527 -34.423 57.412 1.00 62.12 23 VAL B O 1
ATOM 2170 N N . SER B 1 27 ? 43.725 -34.446 55.164 1.00 59.79 24 SER B N 1
ATOM 2171 C CA . SER B 1 27 ? 44.986 -35.171 55.129 1.00 65.71 24 SER B CA 1
ATOM 2172 C C . SER B 1 27 ? 46.057 -34.494 55.969 1.00 67.86 24 SER B C 1
ATOM 2173 O O . SER B 1 27 ? 46.748 -35.146 56.750 1.00 68.78 24 SER B O 1
ATOM 2176 N N . GLU B 1 28 ? 46.180 -33.179 55.812 1.00 75.59 25 GLU B N 1
ATOM 2177 C CA . GLU B 1 28 ? 47.183 -32.397 56.526 1.00 72.65 25 GLU B CA 1
ATOM 2178 C C . GLU B 1 28 ? 46.981 -32.339 58.038 1.00 74.17 25 GLU B C 1
ATOM 2179 O O . GLU B 1 28 ? 47.945 -32.432 58.800 1.00 67.85 25 GLU B O 1
ATOM 2185 N N . ILE B 1 29 ? 45.734 -32.187 58.475 1.00 76.22 26 ILE B N 1
ATOM 2186 C CA . ILE B 1 29 ? 45.452 -32.145 59.902 1.00 73.75 26 ILE B CA 1
ATOM 2187 C C . ILE B 1 29 ? 45.821 -33.482 60.529 1.00 79.44 26 ILE B C 1
ATOM 2188 O O . ILE B 1 29 ? 46.462 -33.526 61.582 1.00 74.34 26 ILE B O 1
ATOM 2193 N N . ALA B 1 30 ? 45.418 -34.569 59.875 1.00 74.47 27 ALA B N 1
ATOM 2194 C CA . ALA B 1 30 ? 45.729 -35.909 60.364 1.00 74.44 27 ALA B CA 1
ATOM 2195 C C . ALA B 1 30 ? 47.245 -36.014 60.591 1.00 72.64 27 ALA B C 1
ATOM 2196 O O . ALA B 1 30 ? 47.704 -36.307 61.698 1.00 72.69 27 ALA B O 1
ATOM 2198 N N . GLU B 1 31 ? 48.015 -35.753 59.541 1.00 67.35 28 GLU B N 1
ATOM 2199 C CA . GLU B 1 31 ? 49.470 -35.804 59.629 1.00 81.08 28 GLU B CA 1
ATOM 2200 C C . GLU B 1 31 ? 50.004 -34.846 60.692 1.00 78.82 28 GLU B C 1
ATOM 2201 O O . GLU B 1 31 ? 51.083 -35.053 61.251 1.00 80.07 28 GLU B O 1
ATOM 2207 N N . LYS B 1 32 ? 49.236 -33.798 60.966 1.00 80.03 29 LYS B N 1
ATOM 2208 C CA . LYS B 1 32 ? 49.621 -32.797 61.950 1.00 79.12 29 LYS B CA 1
ATOM 2209 C C . LYS B 1 32 ? 49.436 -33.285 63.378 1.00 80.24 29 LYS B C 1
ATOM 2210 O O . LYS B 1 32 ? 50.309 -33.089 64.224 1.00 76.84 29 LYS B O 1
ATOM 2216 N N . PHE B 1 33 ? 48.299 -33.920 63.645 1.00 81.48 30 PHE B N 1
ATOM 2217 C CA . PHE B 1 33 ? 48.008 -34.407 64.987 1.00 81.68 30 PHE B CA 1
ATOM 2218 C C . PHE B 1 33 ? 47.973 -35.923 65.110 1.00 87.13 30 PHE B C 1
ATOM 2219 O O . PHE B 1 33 ? 47.033 -36.488 65.671 1.00 83.58 30 PHE B O 1
ATOM 2227 N N . ASN B 1 34 ? 49.013 -36.564 64.586 1.00 91.03 31 ASN B N 1
ATOM 2228 C CA . ASN B 1 34 ? 49.162 -38.014 64.629 1.00 90.70 31 ASN B CA 1
ATOM 2229 C C . ASN B 1 34 ? 47.823 -38.750 64.743 1.00 82.81 31 ASN B C 1
ATOM 2230 O O . ASN B 1 34 ? 47.398 -39.118 65.838 1.00 89.12 31 ASN B O 1
ATOM 2235 N N . MET B 1 35 ? 47.155 -38.944 63.610 1.00 73.51 32 MET B N 1
ATOM 2236 C CA . MET B 1 35 ? 45.880 -39.656 63.574 1.00 70.34 32 MET B CA 1
ATOM 2237 C C . MET B 1 35 ? 45.461 -39.977 62.136 1.00 74.63 32 MET B C 1
ATOM 2238 O O . MET B 1 35 ? 45.896 -39.324 61.183 1.00 68.21 32 MET B O 1
ATOM 2243 N N . SER B 1 36 ? 44.625 -40.997 61.981 1.00 74.32 33 SER B N 1
ATOM 2244 C CA . SER B 1 36 ? 44.158 -41.405 60.658 1.00 76.72 33 SER B CA 1
ATOM 2245 C C . SER B 1 36 ? 43.222 -40.369 60.038 1.00 76.10 33 SER B C 1
ATOM 2246 O O . SER B 1 36 ? 42.525 -39.640 60.748 1.00 76.03 33 SER B O 1
ATOM 2249 N N . VAL B 1 37 ? 43.214 -40.308 58.710 1.00 77.40 34 VAL B N 1
ATOM 2250 C CA . VAL B 1 37 ? 42.335 -39.391 57.998 1.00 84.22 34 VAL B CA 1
ATOM 2251 C C . VAL B 1 37 ? 40.925 -39.652 58.514 1.00 86.24 34 VAL B C 1
ATOM 2252 O O . VAL B 1 37 ? 40.123 -38.733 58.676 1.00 94.78 34 VAL B O 1
ATOM 2256 N N . SER B 1 38 ? 40.646 -40.923 58.783 1.00 86.25 35 SER B N 1
ATOM 2257 C CA . SER B 1 38 ? 39.348 -41.352 59.280 1.00 80.75 35 SER B CA 1
ATOM 2258 C C . SER B 1 38 ? 38.938 -40.588 60.530 1.00 82.02 35 SER B C 1
ATOM 2259 O O . SER B 1 38 ? 37.841 -40.028 60.582 1.00 84.78 35 SER B O 1
ATOM 2262 N N . ASN B 1 39 ? 39.813 -40.564 61.536 1.00 73.41 36 ASN B N 1
ATOM 2263 C CA . ASN B 1 39 ? 39.489 -39.868 62.777 1.00 71.59 36 ASN B CA 1
ATOM 2264 C C . ASN B 1 39 ? 39.599 -38.353 62.670 1.00 70.34 36 ASN B C 1
ATOM 2265 O O . ASN B 1 39 ? 39.006 -37.634 63.473 1.00 65.51 36 ASN B O 1
ATOM 2270 N N . ALA B 1 40 ? 40.355 -37.861 61.689 1.00 68.65 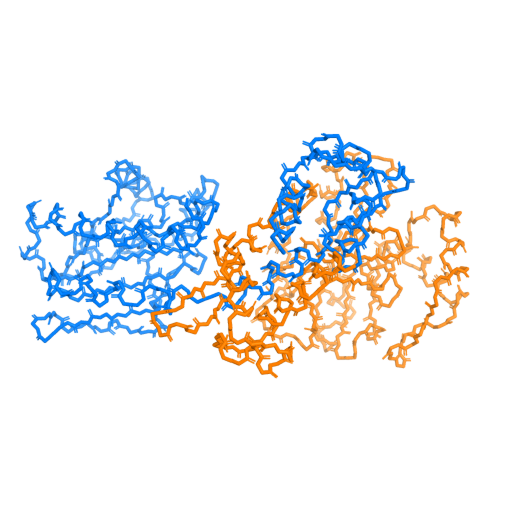37 ALA B N 1
ATOM 2271 C CA . ALA B 1 40 ? 40.464 -36.420 61.501 1.00 60.60 37 ALA B CA 1
ATOM 2272 C C . ALA B 1 40 ? 39.062 -35.976 61.126 1.00 61.53 37 ALA B C 1
ATOM 2273 O O . ALA B 1 40 ? 38.566 -34.963 61.621 1.00 60.36 37 ALA B O 1
ATOM 2275 N N . TYR B 1 41 ? 38.423 -36.756 60.256 1.00 60.67 38 TYR B N 1
ATOM 2276 C CA . TYR B 1 41 ? 37.062 -36.465 59.817 1.00 62.84 38 TYR B CA 1
ATOM 2277 C C . TYR B 1 41 ? 36.123 -36.374 60.997 1.00 65.62 38 TYR B C 1
ATOM 2278 O O . TYR B 1 41 ? 35.120 -35.656 60.949 1.00 70.46 38 TYR B O 1
ATOM 2287 N N . LYS B 1 42 ? 36.435 -37.110 62.057 1.00 62.23 39 LYS B N 1
ATOM 2288 C CA . LYS B 1 42 ? 35.591 -37.077 63.240 1.00 63.04 39 LYS B CA 1
ATOM 2289 C C . LYS B 1 42 ? 35.557 -35.639 63.767 1.00 63.60 39 LYS B C 1
ATOM 2290 O O . LYS B 1 42 ? 34.487 -35.088 64.018 1.00 66.62 39 LYS B O 1
ATOM 2296 N N . TYR B 1 43 ? 36.728 -35.026 63.916 1.00 64.12 40 TYR B N 1
ATOM 2297 C CA . TYR B 1 43 ? 36.792 -33.655 64.400 1.00 66.13 40 TYR B CA 1
ATOM 2298 C C . TYR B 1 43 ? 36.336 -32.651 63.340 1.00 66.09 40 TYR B C 1
ATOM 2299 O O . TYR B 1 43 ? 35.516 -31.780 63.618 1.00 71.68 40 TYR B O 1
ATOM 2308 N N . MET B 1 44 ? 36.866 -32.774 62.126 1.00 66.03 41 MET B N 1
ATOM 2309 C CA . MET B 1 44 ? 36.520 -31.854 61.037 1.00 57.73 41 MET B CA 1
ATOM 2310 C C . MET B 1 44 ? 35.033 -31.830 60.635 1.00 58.87 41 MET B C 1
ATOM 2311 O O . MET B 1 44 ? 34.509 -30.785 60.250 1.00 49.41 41 MET B O 1
ATOM 2316 N N . VAL B 1 45 ? 34.350 -32.968 60.718 1.00 59.27 42 VAL B N 1
ATOM 2317 C CA . VAL B 1 45 ? 32.940 -32.996 60.352 1.00 61.73 42 VAL B CA 1
ATOM 2318 C C . VAL B 1 45 ? 32.098 -32.220 61.368 1.00 59.37 42 VAL B C 1
ATOM 2319 O O . VAL B 1 45 ? 31.173 -31.499 60.990 1.00 62.56 42 VAL B O 1
ATOM 2323 N N . VAL B 1 46 ? 32.413 -32.362 62.654 1.00 53.85 43 VAL B N 1
ATOM 2324 C CA . VAL B 1 46 ? 31.668 -31.640 63.688 1.00 49.31 43 VAL B CA 1
ATOM 2325 C C . VAL B 1 46 ? 31.985 -30.144 63.628 1.00 53.09 43 VAL B C 1
ATOM 2326 O O . VAL B 1 46 ? 31.083 -29.303 63.712 1.00 48.55 43 VAL B O 1
ATOM 2330 N N . LEU B 1 47 ? 33.268 -29.815 63.485 1.00 42.42 44 LEU B N 1
ATOM 2331 C CA . LEU B 1 47 ? 33.686 -28.420 63.387 1.00 43.51 44 LEU B CA 1
ATOM 2332 C C . LEU B 1 47 ? 32.996 -27.792 62.186 1.00 46.17 44 LEU B C 1
ATOM 2333 O O . LEU B 1 47 ? 32.563 -26.641 62.239 1.00 43.20 44 LEU B O 1
ATOM 2338 N N . GLU B 1 48 ? 32.883 -28.552 61.101 1.00 43.94 45 GLU B N 1
ATOM 2339 C CA . GLU B 1 48 ? 32.234 -28.027 59.909 1.00 47.86 45 GLU B CA 1
ATOM 2340 C C . GLU B 1 48 ? 30.730 -27.845 60.122 1.00 52.33 45 GLU B C 1
ATOM 2341 O O . GLU B 1 48 ? 30.170 -26.803 59.775 1.00 40.66 45 GLU B O 1
ATOM 2347 N N . GLU B 1 49 ? 30.092 -28.866 60.702 1.00 45.67 46 GLU B N 1
ATOM 2348 C CA . GLU B 1 49 ? 28.652 -28.853 60.977 1.00 50.17 46 GLU B CA 1
ATOM 2349 C C . GLU B 1 49 ? 28.268 -27.733 61.953 1.00 56.63 46 GLU B C 1
ATOM 2350 O O . GLU B 1 49 ? 27.154 -27.199 61.904 1.00 47.75 46 GLU B O 1
ATOM 2356 N N . LYS B 1 50 ? 29.195 -27.374 62.835 1.00 58.97 47 LYS B N 1
ATOM 2357 C CA . LYS B 1 50 ? 28.942 -26.323 63.816 1.00 59.23 47 LYS B CA 1
ATOM 2358 C C . LYS B 1 50 ? 29.253 -24.942 63.252 1.00 59.64 47 LYS B C 1
ATOM 2359 O O . LYS B 1 50 ? 28.925 -23.931 63.875 1.00 64.98 47 LYS B O 1
ATOM 2365 N N . GLY B 1 51 ? 29.897 -24.909 62.084 1.00 53.50 48 GLY B N 1
ATOM 2366 C CA . GLY B 1 51 ? 30.228 -23.649 61.445 1.00 48.31 48 GLY B CA 1
ATOM 2367 C C . GLY B 1 51 ? 31.557 -23.009 61.823 1.00 51.72 48 GLY B C 1
ATOM 2368 O O . GLY B 1 51 ? 31.824 -21.872 61.432 1.00 48.85 48 GLY B O 1
ATOM 2369 N N . PHE B 1 52 ? 32.389 -23.724 62.578 1.00 52.44 49 PHE B N 1
ATOM 2370 C CA . PHE B 1 52 ? 33.694 -23.210 62.987 1.00 49.38 49 PHE B CA 1
ATOM 2371 C C . PHE B 1 52 ? 34.657 -23.231 61.832 1.00 49.17 49 PHE B C 1
ATOM 2372 O O . PHE B 1 52 ? 35.642 -22.494 61.801 1.00 45.49 49 PHE B O 1
ATOM 2380 N N . VAL B 1 53 ? 34.362 -24.095 60.874 1.00 49.93 50 VAL B N 1
ATOM 2381 C CA . VAL B 1 53 ? 35.198 -24.233 59.707 1.00 44.73 50 VAL B CA 1
ATOM 2382 C C . VAL B 1 53 ? 34.345 -24.284 58.448 1.00 54.87 50 VAL B C 1
ATOM 2383 O O . VAL B 1 53 ? 33.167 -24.660 58.494 1.00 56.27 50 VAL B O 1
ATOM 2387 N N . LEU B 1 54 ? 34.937 -23.885 57.327 1.00 53.24 51 LEU B N 1
ATOM 2388 C CA . LEU B 1 54 ? 34.239 -23.892 56.043 1.00 55.63 51 LEU B CA 1
ATOM 2389 C C . LEU B 1 54 ? 34.972 -24.835 55.115 1.00 53.23 51 LEU B C 1
ATOM 2390 O O . LEU B 1 54 ? 36.206 -24.799 55.030 1.00 48.56 51 LEU B O 1
ATOM 2395 N N . ARG B 1 55 ? 34.242 -25.703 54.429 1.00 52.68 52 ARG B N 1
ATOM 2396 C CA . ARG B 1 55 ? 34.948 -26.594 53.528 1.00 58.92 52 ARG B CA 1
ATOM 2397 C C . ARG B 1 55 ? 34.807 -26.123 52.095 1.00 58.66 52 ARG B C 1
ATOM 2398 O O . ARG B 1 55 ? 33.701 -25.851 51.625 1.00 61.21 52 ARG B O 1
ATOM 2406 N N . LYS B 1 56 ? 35.953 -26.018 51.425 1.00 50.67 53 LYS B N 1
ATOM 2407 C CA . LYS B 1 56 ? 36.044 -25.567 50.042 1.00 62.14 53 LYS B CA 1
ATOM 2408 C C . LYS B 1 56 ? 35.618 -26.625 49.031 1.00 69.40 53 LYS B C 1
ATOM 2409 O O . LYS B 1 56 ? 35.556 -27.824 49.341 1.00 64.66 53 LYS B O 1
ATOM 2415 N N . LYS B 1 57 ? 35.341 -26.172 47.810 1.00 76.96 54 LYS B N 1
ATOM 2416 C CA . LYS B 1 57 ? 34.942 -27.074 46.742 1.00 74.62 54 LYS B CA 1
ATOM 2417 C C . LYS B 1 57 ? 36.079 -28.076 46.579 1.00 70.17 54 LYS B C 1
ATOM 2418 O O . LYS B 1 57 ? 35.850 -29.250 46.300 1.00 65.67 54 LYS B O 1
ATOM 2424 N N . ASP B 1 58 ? 37.306 -27.605 46.781 1.00 61.96 55 ASP B N 1
ATOM 2425 C CA . ASP B 1 58 ? 38.482 -28.462 46.680 1.00 64.66 55 ASP B CA 1
ATOM 2426 C C . ASP B 1 58 ? 38.703 -29.292 47.943 1.00 58.77 55 ASP B C 1
ATOM 2427 O O . ASP B 1 58 ? 39.775 -29.866 48.136 1.00 51.89 55 ASP B O 1
ATOM 2432 N N . LYS B 1 59 ? 37.682 -29.349 48.792 1.00 56.15 56 LYS B N 1
ATOM 2433 C CA . LYS B 1 59 ? 37.739 -30.096 50.044 1.00 63.69 56 LYS B CA 1
ATOM 2434 C C . LYS B 1 59 ? 38.777 -29.634 51.084 1.00 64.40 56 LYS B C 1
ATOM 2435 O O . LYS B 1 59 ? 38.992 -30.306 52.100 1.00 61.95 56 LYS B O 1
ATOM 2441 N N . ARG B 1 60 ? 39.410 -28.488 50.829 1.00 66.61 57 ARG B N 1
ATOM 2442 C CA . ARG B 1 60 ? 40.383 -27.911 51.756 1.00 65.68 57 ARG B CA 1
ATOM 2443 C C . ARG B 1 60 ? 39.556 -27.078 52.737 1.00 63.11 57 ARG B C 1
ATOM 2444 O O . ARG B 1 60 ? 38.457 -26.630 52.399 1.00 57.97 57 ARG B O 1
ATOM 2452 N N . TYR B 1 61 ? 40.094 -26.854 53.935 1.00 54.90 58 TYR B N 1
ATOM 2453 C CA . TYR B 1 61 ? 39.379 -26.130 54.983 1.00 50.95 58 TYR B CA 1
ATOM 2454 C C . TYR B 1 61 ? 39.812 -24.697 55.325 1.00 53.52 58 TYR B C 1
ATOM 2455 O O . TYR B 1 61 ? 40.993 -24.373 55.388 1.00 42.54 58 TYR B O 1
ATOM 2464 N N . VAL B 1 62 ? 38.813 -23.872 55.603 1.00 46.23 59 VAL B N 1
ATOM 2465 C CA . VAL B 1 62 ? 39.019 -22.481 55.952 1.00 50.16 59 VAL B CA 1
ATOM 2466 C C . VAL B 1 62 ? 38.122 -22.160 57.142 1.00 52.67 59 VAL B C 1
ATOM 2467 O O . VAL B 1 62 ? 37.071 -22.776 57.322 1.00 50.42 59 VAL B O 1
ATOM 2471 N N . PRO B 1 63 ? 38.534 -21.208 57.989 1.00 58.32 60 PRO B N 1
ATOM 2472 C CA . PRO B 1 63 ? 37.695 -20.874 59.144 1.00 62.74 60 PRO B CA 1
ATOM 2473 C C . PRO B 1 63 ? 36.292 -20.393 58.785 1.00 59.24 60 PRO B C 1
ATOM 2474 O O . PRO B 1 63 ? 36.093 -19.675 57.805 1.00 61.10 60 PRO B O 1
ATOM 2478 N N . GLY B 1 64 ? 35.328 -20.808 59.599 1.00 50.20 61 GLY B N 1
ATOM 2479 C CA . GLY B 1 64 ? 33.943 -20.438 59.394 1.00 40.33 61 GLY B CA 1
ATOM 2480 C C . GLY B 1 64 ? 33.574 -19.114 60.033 1.00 47.37 61 GLY B C 1
ATOM 2481 O O . GLY B 1 64 ? 34.429 -18.384 60.536 1.00 50.11 61 GLY B O 1
ATOM 2482 N N . TYR B 1 65 ? 32.282 -18.822 60.027 1.00 42.62 62 TYR B N 1
ATOM 2483 C CA . TYR B 1 65 ? 31.750 -17.580 60.560 1.00 46.34 62 TYR B CA 1
ATOM 2484 C C . TYR B 1 65 ? 31.390 -17.659 62.033 1.00 46.52 62 TYR B C 1
ATOM 2485 O O . TYR B 1 65 ? 31.289 -16.635 62.698 1.00 55.79 62 TYR B O 1
ATOM 2494 N N . LYS B 1 66 ? 31.146 -18.868 62.534 1.00 48.41 63 LYS B N 1
ATOM 2495 C CA . LYS B 1 66 ? 30.744 -19.043 63.929 1.00 45.24 63 LYS B CA 1
ATOM 2496 C C . LYS B 1 66 ? 31.555 -18.201 64.908 1.00 35.80 63 LYS B C 1
ATOM 2497 O O . LYS B 1 66 ? 31.002 -17.394 65.651 1.00 47.89 63 LYS B O 1
ATOM 2503 N N . LEU B 1 67 ? 32.865 -18.397 64.904 1.00 39.93 64 LEU B N 1
ATOM 2504 C CA . LEU B 1 67 ? 33.766 -17.666 65.786 1.00 34.23 64 LEU B CA 1
ATOM 2505 C C . LEU B 1 67 ? 33.515 -16.147 65.695 1.00 38.43 64 LEU B C 1
ATOM 2506 O O . LEU B 1 67 ? 33.499 -15.444 66.715 1.00 35.89 64 LEU B O 1
ATOM 2511 N N . ILE B 1 68 ? 33.286 -15.656 64.474 1.00 46.05 65 ILE B N 1
ATOM 2512 C CA . ILE B 1 68 ? 32.988 -14.243 64.260 1.00 44.44 65 ILE B CA 1
ATOM 2513 C C . ILE B 1 68 ? 31.718 -13.900 65.034 1.00 47.82 65 ILE B C 1
ATOM 2514 O O . ILE B 1 68 ? 31.662 -12.909 65.767 1.00 52.90 65 ILE B O 1
ATOM 2519 N N . GLU B 1 69 ? 30.696 -14.733 64.881 1.00 37.71 66 GLU B N 1
ATOM 2520 C CA . GLU B 1 69 ? 29.453 -14.521 65.606 1.00 38.45 66 GLU B CA 1
ATOM 2521 C C . GLU B 1 69 ? 29.683 -14.562 67.130 1.00 40.23 66 GLU B C 1
ATOM 2522 O O . GLU B 1 69 ? 29.097 -13.777 67.884 1.00 40.81 66 GLU B O 1
ATOM 2528 N N . TYR B 1 70 ? 30.529 -15.484 67.589 1.00 41.43 67 TYR B N 1
ATOM 2529 C CA . TYR B 1 70 ? 30.785 -15.620 69.026 1.00 36.34 67 TYR B CA 1
ATOM 2530 C C . TYR B 1 70 ? 31.442 -14.375 69.607 1.00 35.75 67 TYR B C 1
ATOM 2531 O O . TYR B 1 70 ? 31.064 -13.902 70.679 1.00 39.90 67 TYR B O 1
ATOM 2540 N N . GLY B 1 71 ? 32.431 -13.858 68.892 1.00 40.21 68 GLY B N 1
ATOM 2541 C CA . GLY B 1 71 ? 33.110 -12.662 69.340 1.00 52.65 68 GLY B CA 1
ATOM 2542 C C . GLY B 1 71 ? 32.135 -11.509 69.527 1.00 48.21 68 GLY B C 1
ATOM 2543 O O . GLY B 1 71 ? 32.203 -10.808 70.537 1.00 45.81 68 GLY B O 1
ATOM 2544 N N . SER B 1 72 ? 31.232 -11.317 68.559 1.00 48.02 69 SER B N 1
ATOM 2545 C CA . SER B 1 72 ? 30.229 -10.243 68.623 1.00 48.58 69 SER B CA 1
ATOM 2546 C C . SER B 1 72 ? 29.325 -10.397 69.831 1.00 41.60 69 SER B C 1
ATOM 2547 O O . SER B 1 72 ? 28.980 -9.410 70.476 1.00 46.08 69 SER B O 1
ATOM 2550 N N . PHE B 1 73 ? 28.926 -11.639 70.122 1.00 45.05 70 PHE B N 1
ATOM 2551 C CA . PHE B 1 73 ? 28.077 -11.940 71.277 1.00 44.97 70 PHE B CA 1
ATOM 2552 C C . PHE B 1 73 ? 28.758 -11.525 72.586 1.00 46.76 70 PHE B C 1
ATOM 2553 O O . PHE B 1 73 ? 28.117 -10.988 73.493 1.00 43.72 70 PHE B O 1
ATOM 2561 N N . VAL B 1 74 ? 30.055 -11.794 72.695 1.00 44.80 71 VAL B N 1
ATOM 2562 C CA . VAL B 1 74 ? 30.783 -11.440 73.908 1.00 40.45 71 VAL B CA 1
ATOM 2563 C C . VAL B 1 74 ? 30.953 -9.917 73.963 1.00 42.65 71 VAL B C 1
ATOM 2564 O O . VAL B 1 74 ? 30.722 -9.317 75.002 1.00 40.68 71 VAL B O 1
ATOM 2568 N N . LEU B 1 75 ? 31.355 -9.301 72.848 1.00 42.39 72 LEU B N 1
ATOM 2569 C CA . LEU B 1 75 ? 31.506 -7.835 72.805 1.00 41.97 72 LEU B CA 1
ATOM 2570 C C . LEU B 1 75 ? 30.159 -7.205 73.132 1.00 38.52 72 LEU B C 1
ATOM 2571 O O . LEU B 1 75 ? 30.070 -6.168 73.776 1.00 42.57 72 LEU B O 1
ATOM 2576 N N . ARG B 1 76 ? 29.105 -7.881 72.699 1.00 58.41 73 ARG B N 1
ATOM 2577 C CA . ARG B 1 76 ? 27.733 -7.444 72.911 1.00 55.84 73 ARG B CA 1
ATOM 2578 C C . ARG B 1 76 ? 27.398 -7.355 74.400 1.00 54.56 73 ARG B C 1
ATOM 2579 O O . ARG B 1 76 ? 26.403 -6.742 74.778 1.00 52.12 73 ARG B O 1
ATOM 2587 N N . ARG B 1 77 ? 28.238 -7.947 75.243 1.00 44.33 74 ARG B N 1
ATOM 2588 C CA . ARG B 1 77 ? 27.997 -7.926 76.683 1.00 47.27 74 ARG B CA 1
ATOM 2589 C C . ARG B 1 77 ? 28.527 -6.683 77.392 1.00 46.80 74 ARG B C 1
ATOM 2590 O O . ARG B 1 77 ? 28.265 -6.503 78.577 1.00 45.80 74 ARG B O 1
ATOM 2598 N N . PHE B 1 78 ? 29.264 -5.838 76.678 1.00 47.62 75 PHE B N 1
ATOM 2599 C CA . PHE B 1 78 ? 29.843 -4.635 77.282 1.00 60.38 75 PHE B CA 1
ATOM 2600 C C . PHE B 1 78 ? 29.192 -3.337 76.780 1.00 54.86 75 PHE B C 1
ATOM 2601 O O . PHE B 1 78 ? 29.689 -2.698 75.846 1.00 49.67 75 PHE B O 1
ATOM 2609 N N . ASN B 1 79 ? 28.088 -2.961 77.422 1.00 54.82 76 ASN B N 1
ATOM 2610 C CA . ASN B 1 79 ? 27.323 -1.768 77.073 1.00 58.93 76 ASN B CA 1
ATOM 2611 C C . ASN B 1 79 ? 28.217 -0.579 76.719 1.00 55.37 76 ASN B C 1
ATOM 2612 O O . ASN B 1 79 ? 27.908 0.201 75.813 1.00 65.36 76 ASN B O 1
ATOM 2617 N N . ILE B 1 80 ? 29.332 -0.454 77.425 1.00 52.07 77 ILE B N 1
ATOM 2618 C CA . ILE B 1 80 ? 30.279 0.625 77.186 1.00 53.83 77 ILE B CA 1
ATOM 2619 C C . ILE B 1 80 ? 30.690 0.694 75.709 1.00 58.89 77 ILE B C 1
ATOM 2620 O O . ILE B 1 80 ? 30.828 1.776 75.135 1.00 59.23 77 ILE B O 1
ATOM 2625 N N . ARG B 1 81 ? 30.885 -0.465 75.096 1.00 59.67 78 ARG B N 1
ATOM 2626 C CA . ARG B 1 81 ? 31.311 -0.529 73.705 1.00 57.56 78 ARG B CA 1
ATOM 2627 C C . ARG B 1 81 ? 30.422 0.301 72.777 1.00 63.95 78 ARG B C 1
ATOM 2628 O O . ARG B 1 81 ? 30.912 1.126 71.998 1.00 66.20 78 ARG B O 1
ATOM 2636 N N . ASP B 1 82 ? 29.114 0.088 72.860 1.00 71.27 79 ASP B N 1
ATOM 2637 C CA . ASP B 1 82 ? 28.174 0.827 72.022 1.00 72.70 79 ASP B CA 1
ATOM 2638 C C . ASP B 1 82 ? 28.028 2.269 72.483 1.00 65.63 79 ASP B C 1
ATOM 2639 O O . ASP B 1 82 ? 27.695 3.155 71.697 1.00 62.74 79 ASP B O 1
ATOM 2644 N N . ILE B 1 83 ? 28.275 2.495 73.765 1.00 60.82 80 ILE B N 1
ATOM 2645 C CA . ILE B 1 83 ? 28.187 3.828 74.334 1.00 56.66 80 ILE B CA 1
ATOM 2646 C C . ILE B 1 83 ? 29.366 4.681 73.870 1.00 64.29 80 ILE B C 1
ATOM 2647 O O . ILE B 1 83 ? 29.276 5.910 73.801 1.00 67.85 80 ILE B O 1
ATOM 2652 N N . ALA B 1 84 ? 30.466 4.024 73.524 1.00 56.83 81 ALA B N 1
ATOM 2653 C CA . ALA B 1 84 ? 31.661 4.741 73.118 1.00 53.73 81 ALA B CA 1
ATOM 2654 C C . ALA B 1 84 ? 32.040 4.676 71.639 1.00 48.20 81 ALA B C 1
ATOM 2655 O O . ALA B 1 84 ? 32.487 5.672 71.067 1.00 46.20 81 ALA B O 1
ATOM 2657 N N . HIS B 1 85 ? 31.848 3.526 71.009 1.00 45.64 82 HIS B N 1
ATOM 2658 C CA . HIS B 1 85 ? 32.259 3.386 69.620 1.00 54.35 82 HIS B CA 1
ATOM 2659 C C . HIS B 1 85 ? 32.306 4.621 68.723 1.00 59.85 82 HIS B C 1
ATOM 2660 O O . HIS B 1 85 ? 33.311 4.834 68.045 1.00 68.87 82 HIS B O 1
ATOM 2667 N N . ASP B 1 86 ? 31.251 5.432 68.693 1.00 61.99 83 ASP B N 1
ATOM 2668 C CA . ASP B 1 86 ? 31.267 6.603 67.819 1.00 60.66 83 ASP B CA 1
ATOM 2669 C C . ASP B 1 86 ? 32.203 7.706 68.282 1.00 63.02 83 ASP B C 1
ATOM 2670 O O . ASP B 1 86 ? 32.846 8.376 67.465 1.00 68.70 83 ASP B O 1
ATOM 2675 N N . HIS B 1 87 ? 32.290 7.905 69.588 1.00 60.06 84 HIS B N 1
ATOM 2676 C CA . HIS B 1 87 ? 33.194 8.914 70.102 1.00 59.54 84 HIS B CA 1
ATOM 2677 C C . HIS B 1 87 ? 34.597 8.512 69.695 1.00 54.28 84 HIS B C 1
ATOM 2678 O O . HIS B 1 87 ? 35.453 9.355 69.475 1.00 60.52 84 HIS B O 1
ATOM 2685 N N . LEU B 1 88 ? 34.820 7.209 69.580 1.00 63.80 85 LEU B N 1
ATOM 2686 C CA . LEU B 1 88 ? 36.125 6.701 69.184 1.00 63.35 85 LEU B CA 1
ATOM 2687 C C . LEU B 1 88 ? 36.365 7.028 67.717 1.00 55.78 85 LEU B C 1
ATOM 2688 O O . LEU B 1 88 ? 37.426 7.524 67.352 1.00 56.81 85 LEU B O 1
ATOM 2693 N N . VAL B 1 89 ? 35.371 6.759 66.879 1.00 54.60 86 VAL B N 1
ATOM 2694 C CA . VAL B 1 89 ? 35.494 7.049 65.457 1.00 54.09 86 VAL B CA 1
ATOM 2695 C C . VAL B 1 89 ? 35.731 8.553 65.296 1.00 56.94 86 VAL B C 1
ATOM 2696 O O . VAL B 1 89 ? 36.515 8.982 64.446 1.00 54.03 86 VAL B O 1
ATOM 2700 N N . ASP B 1 90 ? 35.076 9.353 66.133 1.00 50.27 87 ASP B N 1
ATOM 2701 C CA . ASP B 1 90 ? 35.255 10.791 66.045 1.00 59.42 87 ASP B CA 1
ATOM 2702 C C . ASP B 1 90 ? 36.677 11.185 66.464 1.00 65.36 87 ASP B C 1
ATOM 2703 O O . ASP B 1 90 ? 37.324 12.007 65.797 1.00 65.70 87 ASP B O 1
ATOM 2708 N N . ILE B 1 91 ? 37.169 10.583 67.546 1.00 63.90 88 ILE B N 1
ATOM 2709 C CA . ILE B 1 91 ? 38.515 10.874 68.024 1.00 55.19 88 ILE B CA 1
ATOM 2710 C C . ILE B 1 91 ? 39.521 10.546 66.933 1.00 58.84 88 ILE B C 1
ATOM 2711 O O . ILE B 1 91 ? 40.535 11.222 66.800 1.00 57.81 88 ILE B O 1
ATOM 2716 N N . MET B 1 92 ? 39.247 9.504 66.151 1.00 53.46 89 MET B N 1
ATOM 2717 C CA . MET B 1 92 ? 40.166 9.133 65.085 1.00 55.74 89 MET B CA 1
ATOM 2718 C C . MET B 1 92 ? 40.115 10.106 63.903 1.00 59.88 89 MET B C 1
ATOM 2719 O O . MET B 1 92 ? 41.137 10.383 63.259 1.00 49.90 89 MET B O 1
ATOM 2724 N N . LYS B 1 93 ? 38.923 10.618 63.616 1.00 59.61 90 LYS B N 1
ATOM 2725 C CA . LYS B 1 93 ? 38.755 11.540 62.504 1.00 63.15 90 LYS B CA 1
ATOM 2726 C C . LYS B 1 93 ? 39.251 12.933 62.851 1.00 63.65 90 LYS B C 1
ATOM 2727 O O . LYS B 1 93 ? 39.582 13.718 61.961 1.00 62.86 90 LYS B O 1
ATOM 2733 N N . ARG B 1 94 ? 39.320 13.233 64.145 1.00 60.30 91 ARG B N 1
ATOM 2734 C CA . ARG B 1 94 ? 39.794 14.537 64.584 1.00 61.57 91 ARG B CA 1
ATOM 2735 C C . ARG B 1 94 ? 41.254 14.537 65.018 1.00 61.11 91 ARG B C 1
ATOM 2736 O O . ARG B 1 94 ? 41.778 15.576 65.415 1.00 61.53 91 ARG B O 1
ATOM 2744 N N . THR B 1 95 ? 41.913 13.382 64.942 1.00 45.77 92 THR B N 1
ATOM 2745 C CA . THR B 1 95 ? 43.323 13.305 65.308 1.00 49.07 92 THR B CA 1
ATOM 2746 C C . THR B 1 95 ? 44.094 12.566 64.228 1.00 55.76 92 THR B C 1
ATOM 2747 O O . THR B 1 95 ? 45.288 12.818 64.022 1.00 46.80 92 THR B O 1
ATOM 2751 N N . GLY B 1 96 ? 43.395 11.655 63.543 1.00 60.22 93 GLY B N 1
ATOM 2752 C CA . GLY B 1 96 ? 43.997 10.865 62.483 1.00 55.80 93 GLY B CA 1
ATOM 2753 C C . GLY B 1 96 ? 44.794 9.706 63.051 1.00 58.14 93 GLY B C 1
ATOM 2754 O O . GLY B 1 96 ? 45.447 8.952 62.325 1.00 49.86 93 GLY B O 1
ATOM 2755 N N . GLU B 1 97 ? 44.720 9.557 64.368 1.00 56.00 94 GLU B N 1
ATOM 2756 C CA . GLU B 1 97 ? 45.449 8.515 65.064 1.00 53.01 94 GLU B CA 1
ATOM 2757 C C . GLU B 1 97 ? 44.558 7.350 65.462 1.00 52.99 94 GLU B C 1
ATOM 2758 O O . GLU B 1 97 ? 43.343 7.505 65.627 1.00 55.07 94 GLU B O 1
ATOM 2764 N N . THR B 1 98 ? 45.177 6.180 65.605 1.00 46.11 95 THR B N 1
ATOM 2765 C CA . THR B 1 98 ? 44.484 4.974 66.030 1.00 40.33 95 THR B CA 1
ATOM 2766 C C . THR B 1 98 ? 44.012 5.222 67.470 1.00 45.05 95 THR B C 1
ATOM 2767 O O . THR B 1 98 ? 44.707 5.859 68.261 1.00 47.01 95 THR B O 1
ATOM 2771 N N . VAL B 1 99 ? 42.821 4.726 67.783 1.00 50.19 96 VAL B N 1
ATOM 2772 C CA . VAL B 1 99 ? 42.189 4.887 69.091 1.00 50.26 96 VAL B CA 1
ATOM 2773 C C . VAL B 1 99 ? 41.899 3.513 69.701 1.00 53.47 96 VAL B C 1
ATOM 2774 O O . VAL B 1 99 ? 41.441 2.621 68.993 1.00 55.51 96 VAL B O 1
ATOM 2778 N N . HIS B 1 100 ? 42.163 3.342 70.997 1.00 51.12 97 HIS B N 1
ATOM 2779 C CA . HIS B 1 100 ? 41.891 2.073 71.673 1.00 51.89 97 HIS B CA 1
ATOM 2780 C C . HIS B 1 100 ? 40.985 2.293 72.863 1.00 51.67 97 HIS B C 1
ATOM 2781 O O . HIS B 1 100 ? 40.924 3.386 73.423 1.00 54.04 97 HIS B O 1
ATOM 2788 N N . LEU B 1 101 ? 40.274 1.239 73.241 1.00 55.73 98 LEU B N 1
ATOM 2789 C CA . LEU B 1 101 ? 39.393 1.266 74.399 1.00 56.24 98 LEU B CA 1
ATOM 2790 C C . LEU B 1 101 ? 39.632 -0.052 75.109 1.00 51.94 98 LEU B C 1
ATOM 2791 O O . LEU B 1 101 ? 39.284 -1.115 74.581 1.00 54.85 98 LEU B O 1
ATOM 2796 N N . ILE B 1 102 ? 40.243 0.003 76.289 1.00 52.52 99 ILE B N 1
ATOM 2797 C CA . ILE B 1 102 ? 40.512 -1.219 77.038 1.00 49.65 99 ILE B CA 1
ATOM 2798 C C . ILE B 1 102 ? 39.572 -1.375 78.213 1.00 46.02 99 ILE B C 1
ATOM 2799 O O . ILE B 1 102 ? 39.342 -0.423 78.958 1.00 59.69 99 ILE B O 1
ATOM 2804 N N . LEU B 1 103 ? 39.022 -2.580 78.359 1.00 50.02 100 LEU B N 1
ATOM 2805 C CA . LEU B 1 103 ? 38.092 -2.912 79.452 1.00 52.00 100 LEU B CA 1
ATOM 2806 C C . LEU B 1 103 ? 38.881 -3.398 80.650 1.00 42.94 100 LEU B C 1
ATOM 2807 O O . LEU B 1 103 ? 39.694 -4.302 80.516 1.00 47.41 100 LEU B O 1
ATOM 2812 N N . LYS B 1 104 ? 38.642 -2.790 81.808 1.00 55.15 101 LYS B N 1
ATOM 2813 C CA . LYS B 1 104 ? 39.318 -3.152 83.057 1.00 54.78 101 LYS B CA 1
ATOM 2814 C C . LYS B 1 104 ? 38.823 -4.508 83.566 1.00 61.96 101 LYS B C 1
ATOM 2815 O O . LYS B 1 104 ? 37.648 -4.654 83.877 1.00 62.17 101 LYS B O 1
ATOM 2821 N N . ASP B 1 105 ? 39.711 -5.497 83.645 1.00 54.00 102 ASP B N 1
ATOM 2822 C CA . ASP B 1 105 ? 39.320 -6.824 84.134 1.00 64.67 102 ASP B CA 1
ATOM 2823 C C . ASP B 1 105 ? 40.353 -7.349 85.132 1.00 61.04 102 ASP B C 1
ATOM 2824 O O . ASP B 1 105 ? 41.263 -8.106 84.773 1.00 52.49 102 ASP B O 1
ATOM 2829 N N . GLY B 1 106 ? 40.189 -6.942 86.387 1.00 67.15 103 GLY B N 1
ATOM 2830 C CA . GLY B 1 106 ? 41.119 -7.334 87.425 1.00 66.31 103 GLY B CA 1
ATOM 2831 C C . GLY B 1 106 ? 42.372 -6.476 87.345 1.00 64.22 103 GLY B C 1
ATOM 2832 O O . GLY B 1 106 ? 42.300 -5.245 87.378 1.00 66.17 103 GLY B O 1
ATOM 2833 N N . PHE B 1 107 ? 43.516 -7.141 87.224 1.00 62.43 104 PHE B N 1
ATOM 2834 C CA . PHE B 1 107 ? 44.821 -6.499 87.139 1.00 62.73 104 PHE B CA 1
ATOM 2835 C C . PHE B 1 107 ? 45.329 -6.551 85.699 1.00 68.37 104 PHE B C 1
ATOM 2836 O O . PHE B 1 107 ? 46.534 -6.433 85.430 1.00 65.44 104 PHE B O 1
ATOM 2844 N N . GLU B 1 108 ? 44.388 -6.752 84.778 1.00 68.90 105 GLU B N 1
ATOM 2845 C CA . GLU B 1 108 ? 44.668 -6.796 83.346 1.00 62.07 105 GLU B CA 1
ATOM 2846 C C . GLU B 1 108 ? 43.632 -5.957 82.616 1.00 59.59 105 GLU B C 1
ATOM 2847 O O . GLU B 1 108 ? 42.604 -5.569 83.176 1.00 53.65 105 GLU B O 1
ATOM 2853 N N . GLY B 1 109 ? 43.924 -5.681 81.353 1.00 66.76 106 GLY B N 1
ATOM 2854 C CA . GLY B 1 109 ? 43.009 -4.934 80.519 1.00 59.39 106 GLY B CA 1
ATOM 2855 C C . GLY B 1 109 ? 42.757 -5.743 79.257 1.00 55.24 106 GLY B C 1
ATOM 2856 O O . GLY B 1 109 ? 43.557 -6.607 78.886 1.00 43.08 106 GLY B O 1
ATOM 2857 N N . VAL B 1 110 ? 41.633 -5.479 78.604 1.00 54.42 107 VAL B N 1
ATOM 2858 C CA . VAL B 1 110 ? 41.306 -6.177 77.368 1.00 58.49 107 VAL B CA 1
ATOM 2859 C C . VAL B 1 110 ? 40.861 -5.193 76.289 1.00 48.00 107 VAL B C 1
ATOM 2860 O O . VAL B 1 110 ? 40.063 -4.291 76.538 1.00 56.82 107 VAL B O 1
ATOM 2864 N N . TYR B 1 111 ? 41.375 -5.368 75.086 1.00 44.38 108 TYR B N 1
ATOM 2865 C CA . TYR B 1 111 ? 40.973 -4.499 73.992 1.00 42.67 108 TYR B CA 1
ATOM 2866 C C . TYR B 1 111 ? 39.535 -4.846 73.606 1.00 51.31 108 TYR B C 1
ATOM 2867 O O . TYR B 1 111 ? 39.246 -5.956 73.158 1.00 58.18 108 TYR B O 1
ATOM 2876 N N . ILE B 1 112 ? 38.624 -3.905 73.806 1.00 54.18 109 ILE B N 1
ATOM 2877 C CA . ILE B 1 112 ? 37.234 -4.161 73.492 1.00 56.88 109 ILE B CA 1
ATOM 2878 C C . ILE B 1 112 ? 36.727 -3.371 72.301 1.00 45.46 109 ILE B C 1
ATOM 2879 O O . ILE B 1 112 ? 35.581 -3.529 71.892 1.00 54.23 109 ILE B O 1
ATOM 2884 N N . ASP B 1 113 ? 37.585 -2.520 71.751 1.00 44.75 110 ASP B N 1
ATOM 2885 C CA . ASP B 1 113 ? 37.258 -1.734 70.564 1.00 33.91 110 ASP B CA 1
ATOM 2886 C C . ASP B 1 113 ? 38.510 -1.018 70.064 1.00 41.23 110 ASP B C 1
ATOM 2887 O O . ASP B 1 113 ? 39.388 -0.653 70.847 1.00 47.74 110 ASP B O 1
ATOM 2892 N N . LYS B 1 114 ? 38.604 -0.829 68.757 1.00 39.72 111 LYS B N 1
ATOM 2893 C CA . LYS B 1 114 ? 39.754 -0.147 68.193 1.00 37.05 111 LYS B CA 1
ATOM 2894 C C . LYS B 1 114 ? 39.393 0.478 66.849 1.00 39.37 111 LYS B C 1
ATOM 2895 O O . LYS B 1 114 ? 38.792 -0.171 65.983 1.00 42.79 111 LYS B O 1
ATOM 2901 N N . VAL B 1 115 ? 39.734 1.752 66.686 1.00 46.28 112 VAL B N 1
ATOM 2902 C CA . VAL B 1 115 ? 39.487 2.441 65.422 1.00 38.88 112 VAL B CA 1
ATOM 2903 C C . VAL B 1 115 ? 40.842 2.690 64.784 1.00 38.47 112 VAL B C 1
ATOM 2904 O O . VAL B 1 115 ? 41.633 3.470 65.308 1.00 41.22 112 VAL B O 1
ATOM 2908 N N . GLU B 1 116 ? 41.108 2.047 63.653 1.00 43.57 113 GLU B N 1
ATOM 2909 C CA . GLU B 1 116 ? 42.383 2.244 62.978 1.00 49.83 113 GLU B CA 1
ATOM 2910 C C . GLU B 1 116 ? 42.507 3.671 62.453 1.00 53.42 113 GLU B C 1
ATOM 2911 O O . GLU B 1 116 ? 41.516 4.314 62.108 1.00 55.55 113 GLU B O 1
ATOM 2917 N N . GLY B 1 117 ? 43.739 4.159 62.407 1.00 56.25 114 GLY B N 1
ATOM 2918 C CA . GLY B 1 117 ? 43.996 5.498 61.926 1.00 50.20 114 GLY B CA 1
ATOM 2919 C C . GLY B 1 117 ? 44.323 5.464 60.444 1.00 57.54 114 GLY B C 1
ATOM 2920 O O . GLY B 1 117 ? 44.312 4.404 59.791 1.00 50.97 114 GLY B O 1
ATOM 2921 N N . GLU B 1 118 ? 44.636 6.639 59.925 1.00 49.02 115 GLU B N 1
ATOM 2922 C CA . GLU B 1 118 ? 44.956 6.821 58.522 1.00 56.83 115 GLU B CA 1
ATOM 2923 C C . GLU B 1 118 ? 46.197 6.078 58.049 1.00 52.94 115 GLU B C 1
ATOM 2924 O O . GLU B 1 118 ? 46.279 5.681 56.883 1.00 51.35 115 GLU B O 1
ATOM 2930 N N . GLN B 1 119 ? 47.169 5.908 58.937 1.00 50.47 116 GLN B N 1
ATOM 2931 C CA . GLN B 1 119 ? 48.394 5.191 58.579 1.00 55.72 116 GLN B CA 1
ATOM 2932 C C . GLN B 1 119 ? 48.626 3.993 59.509 1.00 52.47 116 GLN B C 1
ATOM 2933 O O . GLN B 1 119 ? 48.199 3.998 60.667 1.00 40.44 116 GLN B O 1
ATOM 2939 N N . SER B 1 120 ? 49.267 2.955 58.979 1.00 48.12 117 SER B N 1
ATOM 2940 C CA . SER B 1 120 ? 49.559 1.762 59.773 1.00 50.98 117 SER B CA 1
ATOM 2941 C C . SER B 1 120 ? 50.627 2.137 60.818 1.00 55.65 117 SER B C 1
ATOM 2942 O O . SER B 1 120 ? 51.584 2.857 60.506 1.00 56.43 117 SER B O 1
ATOM 2945 N N . ILE B 1 121 ? 50.465 1.681 62.055 1.00 54.69 118 ILE B N 1
ATOM 2946 C CA . ILE B 1 121 ? 51.456 1.978 63.091 1.00 55.98 118 ILE B CA 1
ATOM 2947 C C . ILE B 1 121 ? 52.096 0.676 63.553 1.00 57.11 118 ILE B C 1
ATOM 2948 O O . ILE B 1 121 ? 51.429 -0.351 63.625 1.00 46.28 118 ILE B O 1
ATOM 2953 N N . PRO B 1 122 ? 53.403 0.701 63.863 1.00 60.10 119 PRO B N 1
ATOM 2954 C CA . PRO B 1 122 ? 54.131 -0.497 64.310 1.00 56.03 119 PRO B CA 1
ATOM 2955 C C . PRO B 1 122 ? 53.712 -1.080 65.656 1.00 53.71 119 PRO B C 1
ATOM 2956 O O . PRO B 1 122 ? 54.560 -1.409 66.476 1.00 62.01 119 PRO B O 1
ATOM 2960 N N . MET B 1 123 ? 52.403 -1.225 65.860 1.00 52.03 120 MET B N 1
ATOM 2961 C CA . MET B 1 123 ? 51.835 -1.759 67.101 1.00 51.50 120 MET B CA 1
ATOM 2962 C C . MET B 1 123 ? 51.023 -3.020 66.807 1.00 59.52 120 MET B C 1
ATOM 2963 O O . MET B 1 123 ? 50.293 -3.071 65.821 1.00 62.07 120 MET B O 1
ATOM 2968 N N . VAL B 1 124 ? 51.153 -4.046 67.644 1.00 64.21 121 VAL B N 1
ATOM 2969 C CA . VAL B 1 124 ? 50.393 -5.275 67.422 1.00 60.25 121 VAL B CA 1
ATOM 2970 C C . VAL B 1 124 ? 49.266 -5.376 68.435 1.00 51.96 121 VAL B C 1
ATOM 2971 O O . VAL B 1 124 ? 49.449 -5.892 69.533 1.00 63.02 121 VAL B O 1
ATOM 2975 N N . SER B 1 125 ? 48.097 -4.876 68.056 1.00 51.72 122 SER B N 1
ATOM 2976 C CA . SER B 1 125 ? 46.929 -4.899 68.926 1.00 47.38 122 SER B CA 1
ATOM 2977 C C . SER B 1 125 ? 45.726 -5.399 68.146 1.00 41.12 122 SER B C 1
ATOM 2978 O O . SER B 1 125 ? 45.631 -5.197 66.942 1.00 51.22 122 SER B O 1
ATOM 2981 N N . ARG B 1 126 ? 44.811 -6.060 68.832 1.00 38.66 123 ARG B N 1
ATOM 29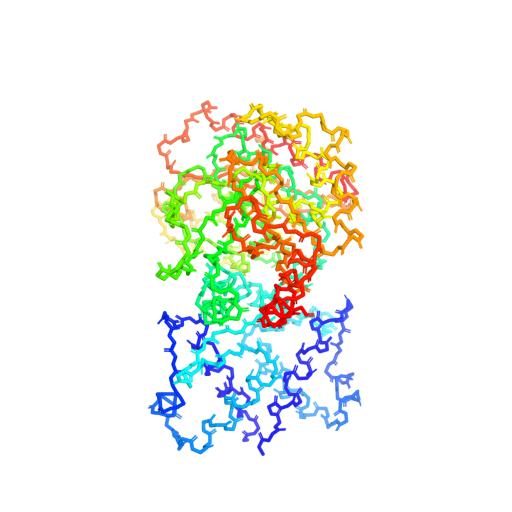82 C CA . ARG B 1 126 ? 43.603 -6.572 68.195 1.00 46.99 123 ARG B CA 1
ATOM 2983 C C . ARG B 1 126 ? 42.588 -6.809 69.284 1.00 42.42 123 ARG B C 1
ATOM 2984 O O . ARG B 1 126 ? 42.960 -6.983 70.446 1.00 46.27 123 ARG B O 1
ATOM 2992 N N . LEU B 1 127 ? 41.304 -6.801 68.933 1.00 46.00 124 LEU B N 1
ATOM 2993 C CA . LEU B 1 127 ? 40.274 -7.004 69.950 1.00 42.26 124 LEU B CA 1
ATOM 2994 C C . LEU B 1 127 ? 40.463 -8.324 70.689 1.00 45.29 124 LEU B C 1
ATOM 2995 O O . LEU B 1 127 ? 40.994 -9.276 70.138 1.00 41.68 124 LEU B O 1
ATOM 3000 N N . GLY B 1 128 ? 40.036 -8.373 71.944 1.00 48.29 125 GLY B N 1
ATOM 3001 C CA . GLY B 1 128 ? 40.189 -9.597 72.704 1.00 58.08 125 GLY B CA 1
ATOM 3002 C C . GLY B 1 128 ? 41.541 -9.766 73.371 1.00 48.94 125 GLY B C 1
ATOM 3003 O O . GLY B 1 128 ? 41.644 -10.441 74.383 1.00 52.86 125 GLY B O 1
ATOM 3004 N N . MET B 1 129 ? 42.574 -9.147 72.808 1.00 52.75 126 MET B N 1
ATOM 3005 C CA . MET B 1 129 ? 43.927 -9.223 73.349 1.00 45.68 126 MET B CA 1
ATOM 3006 C C . MET B 1 129 ? 43.992 -8.580 74.732 1.00 48.01 126 MET B C 1
ATOM 3007 O O . MET B 1 129 ? 43.163 -7.736 75.073 1.00 48.85 126 MET B O 1
ATOM 3012 N N . LYS B 1 130 ? 44.979 -8.975 75.530 1.00 51.11 127 LYS B N 1
ATOM 3013 C CA . LYS B 1 130 ? 45.108 -8.454 76.900 1.00 57.17 127 LYS B CA 1
ATOM 3014 C C . LYS B 1 130 ? 46.206 -7.407 77.027 1.00 48.70 127 LYS B C 1
ATOM 3015 O O . LYS B 1 130 ? 47.209 -7.465 76.314 1.00 55.89 127 LYS B O 1
ATOM 3021 N N . VAL B 1 131 ? 46.023 -6.451 77.928 1.00 42.61 128 VAL B N 1
ATOM 3022 C CA . VAL B 1 131 ? 47.040 -5.417 78.108 1.00 62.29 128 VAL B CA 1
ATOM 3023 C C . VAL B 1 131 ? 47.477 -5.183 79.537 1.00 57.82 128 VAL B C 1
ATOM 3024 O O . VAL B 1 131 ? 46.649 -5.118 80.458 1.00 49.59 128 VAL B O 1
ATOM 3028 N N . ASP B 1 132 ? 48.795 -5.058 79.694 1.00 59.78 129 ASP B N 1
ATOM 3029 C CA . ASP B 1 132 ? 49.407 -4.804 80.985 1.00 67.72 129 ASP B CA 1
ATOM 3030 C C . ASP B 1 132 ? 48.936 -3.424 81.406 1.00 65.54 129 ASP B C 1
ATOM 3031 O O . ASP B 1 132 ? 49.098 -2.463 80.656 1.00 74.53 129 ASP B O 1
ATOM 3036 N N . LEU B 1 133 ? 48.345 -3.331 82.593 1.00 68.97 130 LEU B N 1
ATOM 3037 C CA . LEU B 1 133 ? 47.835 -2.065 83.094 1.00 69.18 130 LEU B CA 1
ATOM 3038 C C . LEU B 1 133 ? 48.908 -1.099 83.585 1.00 74.35 130 LEU B C 1
ATOM 3039 O O . LEU B 1 133 ? 48.585 -0.017 84.071 1.00 80.85 130 LEU B O 1
ATOM 3044 N N . TYR B 1 134 ? 50.177 -1.464 83.449 1.00 68.69 131 TYR B N 1
ATOM 3045 C CA . TYR B 1 134 ? 51.230 -0.584 83.923 1.00 62.74 131 TYR B CA 1
ATOM 3046 C C . TYR B 1 134 ? 52.106 0.018 82.835 1.00 73.80 131 TYR B C 1
ATOM 3047 O O . TYR B 1 134 ? 52.503 1.183 82.945 1.00 75.51 131 TYR B O 1
ATOM 3056 N N . SER B 1 135 ? 52.420 -0.756 81.795 1.00 72.92 132 SER B N 1
ATOM 3057 C CA . SER B 1 135 ? 53.274 -0.250 80.716 1.00 71.33 132 SER B CA 1
ATOM 3058 C C . SER B 1 135 ? 52.495 0.459 79.612 1.00 68.20 132 SER B C 1
ATOM 3059 O O . SER B 1 135 ? 53.074 0.891 78.619 1.00 67.72 132 SER B O 1
ATOM 3062 N N . THR B 1 136 ? 51.187 0.588 79.795 1.00 63.06 133 THR B N 1
ATOM 3063 C CA . THR B 1 136 ? 50.347 1.237 78.802 1.00 68.55 133 THR B CA 1
ATOM 3064 C C . THR B 1 136 ? 49.626 2.468 79.388 1.00 70.82 133 THR B C 1
ATOM 3065 O O . THR B 1 136 ? 49.305 2.498 80.577 1.00 64.80 133 THR B O 1
ATOM 3069 N N . ALA B 1 137 ? 49.382 3.481 78.554 1.00 60.52 134 ALA B N 1
ATOM 3070 C CA . ALA B 1 137 ? 48.716 4.711 78.999 1.00 66.28 134 ALA B CA 1
ATOM 3071 C C . ALA B 1 137 ? 47.294 4.494 79.513 1.00 65.56 134 ALA B C 1
ATOM 3072 O O . ALA B 1 137 ? 46.961 4.875 80.640 1.00 66.59 134 ALA B O 1
ATOM 3074 N N . SER B 1 138 ? 46.440 3.913 78.682 1.00 61.17 135 SER B N 1
ATOM 3075 C CA . SER B 1 138 ? 45.077 3.648 79.117 1.00 64.44 135 SER B CA 1
ATOM 3076 C C . SER B 1 138 ? 45.147 2.763 80.383 1.00 58.18 135 SER B C 1
ATOM 3077 O O . SER B 1 138 ? 44.253 2.792 81.229 1.00 50.59 135 SER B O 1
ATOM 3080 N N . GLY B 1 139 ? 46.225 1.991 80.504 1.00 48.86 136 GLY B N 1
ATOM 3081 C CA . GLY B 1 139 ? 46.402 1.125 81.656 1.00 59.85 136 GLY B CA 1
ATOM 3082 C C . GLY B 1 139 ? 46.681 1.881 82.945 1.00 60.08 136 GLY B C 1
ATOM 3083 O O . GLY B 1 139 ? 45.956 1.733 83.926 1.00 68.34 136 GLY B O 1
ATOM 3084 N N . LYS B 1 140 ? 47.738 2.688 82.953 1.00 68.54 137 LYS B N 1
ATOM 3085 C CA . LYS B 1 140 ? 48.084 3.471 84.134 1.00 64.32 137 LYS B CA 1
ATOM 3086 C C . LYS B 1 140 ? 46.964 4.460 84.400 1.00 65.45 137 LYS B C 1
ATOM 3087 O O . LYS B 1 140 ? 46.636 4.750 85.543 1.00 75.25 137 LYS B O 1
ATOM 3093 N N . SER B 1 141 ? 46.374 4.979 83.333 1.00 63.86 138 SER B N 1
ATOM 3094 C CA . SER B 1 141 ? 45.266 5.913 83.465 1.00 61.72 138 SER B CA 1
ATOM 3095 C C . SER B 1 141 ? 44.188 5.248 84.336 1.00 63.40 138 SER B C 1
ATOM 3096 O O . SER B 1 141 ? 43.457 5.921 85.060 1.00 71.24 138 SER B O 1
ATOM 3099 N N . ILE B 1 142 ? 44.096 3.920 84.269 1.00 69.96 139 ILE B N 1
ATOM 3100 C CA . ILE B 1 142 ? 43.109 3.181 85.059 1.00 72.90 139 ILE B CA 1
ATOM 3101 C C . ILE B 1 142 ? 43.651 2.905 86.457 1.00 79.37 139 ILE B C 1
ATOM 3102 O O . ILE B 1 142 ? 42.904 2.930 87.440 1.00 72.49 139 ILE B O 1
ATOM 3107 N N . LEU B 1 143 ? 44.954 2.642 86.537 1.00 81.52 140 LEU B N 1
ATOM 3108 C CA . LEU B 1 143 ? 45.614 2.380 87.812 1.00 80.33 140 LEU B CA 1
ATOM 3109 C C . LEU B 1 143 ? 45.800 3.660 88.613 1.00 89.31 140 LEU B C 1
ATOM 3110 O O . LEU B 1 143 ? 46.383 3.643 89.698 1.00 99.68 140 LEU B O 1
ATOM 3115 N N . ALA B 1 144 ? 45.310 4.770 88.071 1.00 89.25 141 ALA B N 1
ATOM 3116 C CA . ALA B 1 144 ? 45.433 6.059 88.735 1.00 89.14 141 ALA B CA 1
ATOM 3117 C C . ALA B 1 144 ? 44.118 6.470 89.365 1.00 86.58 141 ALA B C 1
ATOM 3118 O O . ALA B 1 144 ? 43.939 7.628 89.735 1.00 88.49 141 ALA B O 1
ATOM 3120 N N . PHE B 1 145 ? 43.192 5.525 89.474 1.00 87.25 142 PHE B N 1
ATOM 3121 C CA . PHE B 1 145 ? 41.894 5.811 90.067 1.00 88.86 142 PHE B CA 1
ATOM 3122 C C . PHE B 1 145 ? 41.287 4.611 90.775 1.00 89.40 142 PHE B C 1
ATOM 3123 O O . PHE B 1 145 ? 40.174 4.691 91.297 1.00 90.92 142 PHE B O 1
ATOM 3131 N N . VAL B 1 146 ? 42.012 3.495 90.785 1.00 89.95 143 VAL B N 1
ATOM 3132 C CA . VAL B 1 146 ? 41.528 2.305 91.471 1.00 88.81 143 VAL B CA 1
ATOM 3133 C C . VAL B 1 146 ? 41.677 2.618 92.950 1.00 90.29 143 VAL B C 1
ATOM 3134 O O . VAL B 1 146 ? 42.723 3.114 93.372 1.00 92.06 143 VAL B O 1
ATOM 3138 N N . PRO B 1 147 ? 40.633 2.367 93.756 1.00 90.82 144 PRO B N 1
ATOM 3139 C CA . PRO B 1 147 ? 40.778 2.664 95.181 1.00 92.31 144 PRO B CA 1
ATOM 3140 C C . PRO B 1 147 ? 42.149 2.224 95.705 1.00 96.78 144 PRO B C 1
ATOM 3141 O O . PRO B 1 147 ? 42.573 1.081 95.498 1.00 94.61 144 PRO B O 1
ATOM 3145 N N . GLU B 1 148 ? 42.838 3.166 96.347 1.00 98.78 145 GLU B N 1
ATOM 3146 C CA . GLU B 1 148 ? 44.168 2.969 96.923 1.00 95.66 145 GLU B CA 1
ATOM 3147 C C . GLU B 1 148 ? 44.415 1.559 97.446 1.00 96.58 145 GLU B C 1
ATOM 3148 O O . GLU B 1 148 ? 45.472 0.975 97.204 1.00 93.54 145 GLU B O 1
ATOM 3154 N N . LYS B 1 149 ? 43.431 1.027 98.167 1.00 99.59 146 LYS B N 1
ATOM 3155 C CA . LYS B 1 149 ? 43.485 -0.315 98.743 1.00 97.85 146 LYS B CA 1
ATOM 3156 C C . LYS B 1 149 ? 43.779 -1.349 97.662 1.00 98.08 146 LYS B C 1
ATOM 3157 O O . LYS B 1 149 ? 44.782 -2.069 97.723 1.00 96.92 146 LYS B O 1
ATOM 3163 N N . GLU B 1 150 ? 42.884 -1.415 96.679 1.00 97.37 147 GLU B N 1
ATOM 3164 C CA . GLU B 1 150 ? 43.018 -2.340 95.564 1.00 92.49 147 GLU B CA 1
ATOM 3165 C C . GLU B 1 150 ? 44.370 -2.088 94.916 1.00 91.80 147 GLU B C 1
ATOM 3166 O O . GLU B 1 150 ? 45.110 -3.022 94.598 1.00 92.50 147 GLU B O 1
ATOM 3172 N N . LEU B 1 151 ? 44.676 -0.807 94.730 1.00 92.58 148 LEU B N 1
ATOM 3173 C CA . LEU B 1 151 ? 45.935 -0.371 94.124 1.00 92.94 148 LEU B CA 1
ATOM 3174 C C . LEU B 1 151 ? 47.114 -1.036 94.819 1.00 88.13 148 LEU B C 1
ATOM 3175 O O . LEU B 1 151 ? 47.842 -1.839 94.227 1.00 64.93 148 LEU B O 1
ATOM 3180 N N . LYS B 1 152 ? 47.275 -0.683 96.090 1.00 96.76 149 LYS B N 1
ATOM 3181 C CA . LYS B 1 152 ? 48.341 -1.201 96.933 1.00 103.64 149 LYS B CA 1
ATOM 3182 C C . LYS B 1 152 ? 48.605 -2.682 96.679 1.00 105.91 149 LYS B C 1
ATOM 3183 O O . LYS B 1 152 ? 49.762 -3.121 96.642 1.00 102.36 149 LYS B O 1
ATOM 3189 N N . GLU B 1 153 ? 47.534 -3.449 96.484 1.00 103.56 150 GLU B N 1
ATOM 3190 C CA . GLU B 1 153 ? 47.688 -4.871 96.234 1.00 99.26 150 GLU B CA 1
ATOM 3191 C C . GLU B 1 153 ? 48.275 -5.141 94.858 1.00 99.54 150 GLU B C 1
ATOM 3192 O O . GLU B 1 153 ? 49.078 -6.062 94.696 1.00 96.81 150 GLU B O 1
ATOM 3198 N N . TYR B 1 154 ? 47.867 -4.351 93.866 1.00 92.78 151 TYR B N 1
ATOM 3199 C CA . TYR B 1 154 ? 48.379 -4.539 92.509 1.00 89.82 151 TYR B CA 1
ATOM 3200 C C . TYR B 1 154 ? 49.900 -4.491 92.515 1.00 88.33 151 TYR B C 1
ATOM 3201 O O . TYR B 1 154 ? 50.564 -5.443 92.101 1.00 74.94 151 TYR B O 1
ATOM 3210 N N . LEU B 1 155 ? 50.442 -3.362 92.974 1.00 95.53 152 LEU B N 1
ATOM 3211 C CA . LEU B 1 155 ? 51.886 -3.159 93.031 1.00 96.11 152 LEU B CA 1
ATOM 3212 C C . LEU B 1 155 ? 52.506 -4.303 93.808 1.00 96.68 152 LEU B C 1
ATOM 3213 O O . LEU B 1 155 ? 53.642 -4.705 93.559 1.00 94.77 152 LEU B O 1
ATOM 3218 N N . LYS B 1 156 ? 51.731 -4.827 94.749 1.00 99.49 153 LYS B N 1
ATOM 3219 C CA . LYS B 1 156 ? 52.165 -5.930 95.584 1.00 101.06 153 LYS B CA 1
ATOM 3220 C C . LYS B 1 156 ? 52.221 -7.260 94.828 1.00 105.18 153 LYS B C 1
ATOM 3221 O O . LYS B 1 156 ? 53.148 -8.045 95.021 1.00 112.42 153 LYS B O 1
ATOM 3227 N N . ILE B 1 157 ? 51.240 -7.505 93.963 1.00 106.23 154 ILE B N 1
ATOM 3228 C CA . ILE B 1 157 ? 51.178 -8.758 93.204 1.00 106.61 154 ILE B CA 1
ATOM 3229 C C . ILE B 1 157 ? 51.889 -8.729 91.847 1.00 106.66 154 ILE B C 1
ATOM 3230 O O . ILE B 1 157 ? 52.951 -9.334 91.669 1.00 110.07 154 ILE B O 1
ATOM 3235 N N . VAL B 1 158 ? 51.279 -8.023 90.898 1.00 100.36 155 VAL B N 1
ATOM 3236 C CA . VAL B 1 158 ? 51.774 -7.898 89.530 1.00 89.74 155 VAL B CA 1
ATOM 3237 C C . VAL B 1 158 ? 53.248 -7.566 89.351 1.00 82.88 155 VAL B C 1
ATOM 3238 O O . VAL B 1 158 ? 53.749 -6.603 89.926 1.00 81.22 155 VAL B O 1
ATOM 3242 N N . GLU B 1 159 ? 53.933 -8.374 88.543 1.00 77.98 156 GLU B N 1
ATOM 3243 C CA . GLU B 1 159 ? 55.346 -8.153 88.248 1.00 79.33 156 GLU B CA 1
ATOM 3244 C C . GLU B 1 159 ? 55.430 -6.967 87.274 1.00 87.35 156 GLU B C 1
ATOM 3245 O O . GLU B 1 159 ? 54.409 -6.512 86.744 1.00 86.24 156 GLU B O 1
ATOM 3251 N N . LEU B 1 160 ? 56.639 -6.464 87.044 1.00 86.24 157 LEU B N 1
ATOM 3252 C CA . LEU B 1 160 ? 56.828 -5.333 86.149 1.00 84.58 157 LEU B CA 1
ATOM 3253 C C . LEU B 1 160 ? 57.908 -5.613 85.115 1.00 89.76 157 LEU B C 1
ATOM 3254 O O . LEU B 1 160 ? 58.683 -4.721 84.766 1.00 96.05 157 LEU B O 1
ATOM 3259 N N . LYS B 1 161 ? 57.956 -6.848 84.622 1.00 89.13 158 LYS B N 1
ATOM 3260 C CA . LYS B 1 161 ? 58.954 -7.223 83.628 1.00 94.87 158 LYS B CA 1
ATOM 3261 C C . LYS B 1 161 ? 59.083 -6.133 82.572 1.00 97.85 158 LYS B C 1
ATOM 3262 O O . LYS B 1 161 ? 58.208 -5.964 81.726 1.00 101.05 158 LYS B O 1
ATOM 3268 N N . PRO B 1 162 ? 60.188 -5.373 82.613 1.00 100.08 159 PRO B N 1
ATOM 3269 C CA . PRO B 1 162 ? 60.451 -4.285 81.667 1.00 98.10 159 PRO B CA 1
ATOM 3270 C C . PRO B 1 162 ? 60.495 -4.739 80.205 1.00 93.48 159 PRO B C 1
ATOM 3271 O O . PRO B 1 162 ? 61.407 -5.459 79.790 1.00 90.39 159 PRO B O 1
ATOM 3275 N N . LYS B 1 163 ? 59.502 -4.302 79.434 1.00 85.63 160 LYS B N 1
ATOM 3276 C CA . LYS B 1 163 ? 59.401 -4.658 78.021 1.00 80.14 160 LYS B CA 1
ATOM 3277 C C . LYS B 1 163 ? 60.264 -3.765 77.139 1.00 76.84 160 LYS B C 1
ATOM 3278 O O . LYS B 1 163 ? 60.593 -4.106 75.998 1.00 65.16 160 LYS B O 1
ATOM 3284 N N . THR B 1 164 ? 60.631 -2.614 77.675 1.00 78.03 161 THR B N 1
ATOM 3285 C CA . THR B 1 164 ? 61.470 -1.682 76.945 1.00 85.97 161 THR B CA 1
ATOM 3286 C C . THR B 1 164 ? 62.193 -0.787 77.953 1.00 83.55 161 THR B C 1
ATOM 3287 O O . THR B 1 164 ? 61.684 -0.543 79.049 1.00 76.65 161 THR B O 1
ATOM 3291 N N . PRO B 1 165 ? 63.407 -0.316 77.610 1.00 79.83 162 PRO B N 1
ATOM 3292 C CA . PRO B 1 165 ? 64.186 0.548 78.505 1.00 81.27 162 PRO B CA 1
ATOM 3293 C C . PRO B 1 165 ? 63.389 1.660 79.182 1.00 85.89 162 PRO B C 1
ATOM 3294 O O . PRO B 1 165 ? 63.914 2.388 80.021 1.00 82.89 162 PRO B O 1
ATOM 3298 N N . ASN B 1 166 ? 62.118 1.788 78.818 1.00 91.58 163 ASN B N 1
ATOM 3299 C CA . ASN B 1 166 ? 61.272 2.813 79.405 1.00 97.69 163 ASN B CA 1
ATOM 3300 C C . ASN B 1 166 ? 60.136 2.198 80.225 1.00 98.63 163 ASN B C 1
ATOM 3301 O O . ASN B 1 166 ? 59.267 2.910 80.733 1.00 98.90 163 ASN B O 1
ATOM 3306 N N . THR B 1 167 ? 60.148 0.874 80.356 1.00 97.24 164 THR B N 1
ATOM 3307 C CA . THR B 1 167 ? 59.124 0.174 81.125 1.00 89.56 164 THR B CA 1
ATOM 3308 C C . THR B 1 167 ? 59.457 0.302 82.611 1.00 93.12 164 THR B C 1
ATOM 3309 O O . THR B 1 167 ? 60.403 -0.321 83.100 1.00 96.00 164 THR B O 1
ATOM 3313 N N . ILE B 1 168 ? 58.678 1.118 83.316 1.00 87.62 165 ILE B N 1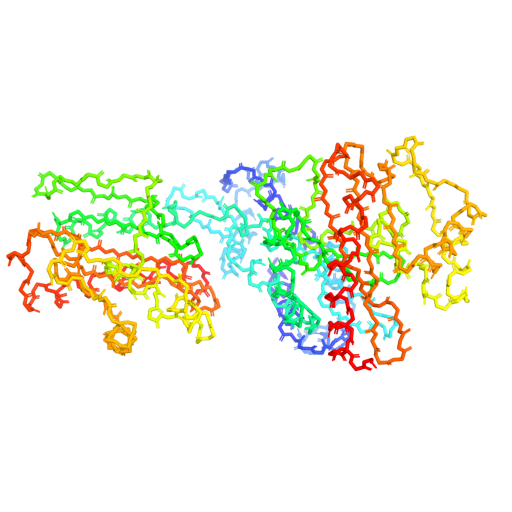
ATOM 3314 C CA . ILE B 1 168 ? 58.855 1.349 84.750 1.00 84.52 165 ILE B CA 1
ATOM 3315 C C . ILE B 1 168 ? 58.842 0.038 85.550 1.00 89.16 165 ILE B C 1
ATOM 3316 O O . ILE B 1 168 ? 57.859 -0.704 85.514 1.00 90.77 165 ILE B O 1
ATOM 3321 N N . THR B 1 169 ? 59.919 -0.243 86.284 1.00 89.56 166 THR B N 1
ATOM 3322 C CA . THR B 1 169 ? 59.991 -1.472 87.075 1.00 87.74 166 THR B CA 1
ATOM 3323 C C . THR B 1 169 ? 59.982 -1.229 88.594 1.00 82.14 166 THR B C 1
ATOM 3324 O O . THR B 1 169 ? 60.105 -2.167 89.380 1.00 71.66 166 THR B O 1
ATOM 3328 N N . ASN B 1 170 ? 59.819 0.023 89.009 1.00 85.98 167 ASN B N 1
ATOM 3329 C CA . ASN B 1 170 ? 59.806 0.344 90.435 1.00 91.11 167 ASN B CA 1
ATOM 3330 C C . ASN B 1 170 ? 58.460 0.887 90.898 1.00 92.03 167 ASN B C 1
ATOM 3331 O O . ASN B 1 170 ? 58.013 1.949 90.451 1.00 91.22 167 ASN B O 1
ATOM 3336 N N . PRO B 1 171 ? 57.806 0.162 91.819 1.00 94.20 168 PRO B N 1
ATOM 3337 C CA . PRO B 1 171 ? 56.500 0.510 92.390 1.00 96.00 168 PRO B CA 1
ATOM 3338 C C . PRO B 1 171 ? 56.426 1.860 93.101 1.00 98.70 168 PRO B C 1
ATOM 3339 O O . PRO B 1 171 ? 55.338 2.412 93.261 1.00 103.68 168 PRO B O 1
ATOM 3343 N N . ARG B 1 172 ? 57.564 2.391 93.539 1.00 103.06 169 ARG B N 1
ATOM 3344 C CA . ARG B 1 172 ? 57.570 3.695 94.203 1.00 105.86 169 ARG B CA 1
ATOM 3345 C C . ARG B 1 172 ? 57.470 4.753 93.105 1.00 105.11 169 ARG B C 1
ATOM 3346 O O . ARG B 1 172 ? 56.813 5.786 93.264 1.00 100.04 169 ARG B O 1
ATOM 3354 N N . VAL B 1 173 ? 58.136 4.473 91.988 1.00 104.56 170 VAL B N 1
ATOM 3355 C CA . VAL B 1 173 ? 58.139 5.362 90.835 1.00 99.39 170 VAL B CA 1
ATOM 3356 C C . VAL B 1 173 ? 56.796 5.257 90.133 1.00 100.91 170 VAL B C 1
ATOM 3357 O O . VAL B 1 173 ? 56.250 6.253 89.652 1.00 102.58 170 VAL B O 1
ATOM 3361 N N . LEU B 1 174 ? 56.279 4.033 90.075 1.00 93.98 171 LEU B N 1
ATOM 3362 C CA . LEU B 1 174 ? 54.997 3.764 89.446 1.00 91.56 171 LEU B CA 1
ATOM 3363 C C . LEU B 1 174 ? 53.891 4.452 90.239 1.00 93.13 171 LEU B C 1
ATOM 3364 O O . LEU B 1 174 ? 52.951 5.001 89.660 1.00 91.20 171 LEU B O 1
ATOM 3369 N N . LYS B 1 175 ? 54.009 4.423 91.566 1.00 96.14 172 LYS B N 1
ATOM 3370 C CA . LYS B 1 175 ? 53.019 5.052 92.440 1.00 96.91 172 LYS B CA 1
ATOM 3371 C C . LYS B 1 175 ? 53.062 6.564 92.205 1.00 98.70 172 LYS B C 1
ATOM 3372 O O . LYS B 1 175 ? 52.037 7.183 91.915 1.00 98.85 172 LYS B O 1
ATOM 3378 N N . ARG B 1 176 ? 54.248 7.155 92.329 1.00 97.78 173 ARG B N 1
ATOM 3379 C CA . ARG B 1 176 ? 54.397 8.589 92.099 1.00 96.91 173 ARG B CA 1
ATOM 3380 C C . ARG B 1 176 ? 53.861 8.862 90.703 1.00 90.38 173 ARG B C 1
ATOM 3381 O O . ARG B 1 176 ? 53.021 9.741 90.505 1.00 86.89 173 ARG B O 1
ATOM 3389 N N . GLU B 1 177 ? 54.360 8.085 89.745 1.00 90.53 174 GLU B N 1
ATOM 3390 C CA . GLU B 1 177 ? 53.954 8.185 88.348 1.00 88.11 174 GLU B CA 1
ATOM 3391 C C . GLU B 1 177 ? 52.434 8.273 88.275 1.00 84.17 174 GLU B C 1
ATOM 3392 O O . GLU B 1 177 ? 51.882 9.200 87.676 1.00 84.09 174 GLU B O 1
ATOM 3398 N N . LEU B 1 178 ? 51.765 7.315 88.910 1.00 74.91 175 LEU B N 1
ATOM 3399 C CA . LEU B 1 178 ? 50.307 7.279 88.924 1.00 84.52 175 LEU B CA 1
ATOM 3400 C C . LEU B 1 178 ? 49.690 8.567 89.456 1.00 82.98 175 LEU B C 1
ATOM 3401 O O . LEU B 1 178 ? 48.675 9.041 88.940 1.00 81.04 175 LEU B O 1
ATOM 3406 N N . GLU B 1 179 ? 50.300 9.138 90.489 1.00 89.17 176 GLU B N 1
ATOM 3407 C CA . GLU B 1 179 ? 49.775 10.362 91.075 1.00 89.58 176 GLU B CA 1
ATOM 3408 C C . GLU B 1 179 ? 49.881 11.514 90.082 1.00 88.89 176 GLU B C 1
ATOM 3409 O O . GLU B 1 179 ? 48.960 12.327 89.958 1.00 85.42 176 GLU B O 1
ATOM 3415 N N . LYS B 1 180 ? 51.006 11.579 89.374 1.00 86.79 177 LYS B N 1
ATOM 3416 C CA . LYS B 1 180 ? 51.207 12.618 88.372 1.00 83.05 177 LYS B CA 1
ATOM 3417 C C . LYS B 1 180 ? 50.000 12.531 87.447 1.00 84.67 177 LYS B C 1
ATOM 3418 O O . LYS B 1 180 ? 49.428 13.539 87.031 1.00 80.92 177 LYS B O 1
ATOM 3424 N N . ILE B 1 181 ? 49.626 11.297 87.133 1.00 83.64 178 ILE B N 1
ATOM 3425 C CA . ILE B 1 181 ? 48.497 11.035 86.259 1.00 83.84 178 ILE B CA 1
ATOM 3426 C C . ILE B 1 181 ? 47.221 11.564 86.897 1.00 86.73 178 ILE B C 1
ATOM 3427 O O . ILE B 1 181 ? 46.398 12.191 86.225 1.00 87.45 178 ILE B O 1
ATOM 3432 N N . ARG B 1 182 ? 47.058 11.324 88.195 1.00 90.63 179 ARG B N 1
ATOM 3433 C CA . ARG B 1 182 ? 45.878 11.814 88.897 1.00 92.76 179 ARG B CA 1
ATOM 3434 C C . ARG B 1 182 ? 45.894 13.332 88.742 1.00 96.53 179 ARG B C 1
ATOM 3435 O O . ARG B 1 182 ? 44.850 13.969 88.569 1.00 91.89 179 ARG B O 1
ATOM 3443 N N . LYS B 1 183 ? 47.100 13.896 88.797 1.00 98.00 180 LYS B N 1
ATOM 3444 C CA . LYS B 1 183 ? 47.304 15.334 88.651 1.00 96.37 180 LYS B CA 1
ATOM 3445 C C . LYS B 1 183 ? 46.807 15.821 87.291 1.00 95.48 180 LYS B C 1
ATOM 3446 O O . LYS B 1 183 ? 45.756 16.463 87.202 1.00 93.21 180 LYS B O 1
ATOM 3452 N N . ARG B 1 184 ? 47.558 15.509 86.237 1.00 90.29 181 ARG B N 1
ATOM 3453 C CA . ARG B 1 184 ? 47.188 15.924 84.890 1.00 87.54 181 ARG B CA 1
ATOM 3454 C C . ARG B 1 184 ? 45.765 15.500 84.554 1.00 86.33 181 ARG B C 1
ATOM 3455 O O . ARG B 1 184 ? 44.992 16.272 83.976 1.00 78.63 181 ARG B O 1
ATOM 3463 N N . GLY B 1 185 ? 45.426 14.271 84.936 1.00 84.07 182 GLY B N 1
ATOM 3464 C CA . GLY B 1 185 ? 44.107 13.735 84.661 1.00 77.56 182 GLY B CA 1
ATOM 3465 C C . GLY B 1 185 ? 44.180 12.743 83.513 1.00 76.18 182 GLY B C 1
ATOM 3466 O O . GLY B 1 185 ? 43.156 12.299 83.002 1.00 77.06 182 GLY B O 1
ATOM 3467 N N . TYR B 1 186 ? 45.400 12.406 83.102 1.00 60.22 183 TYR B N 1
ATOM 3468 C CA . TYR B 1 186 ? 45.635 11.459 82.015 1.00 67.99 183 TYR B CA 1
ATOM 3469 C C . TYR B 1 186 ? 47.052 10.899 82.105 1.00 69.01 183 TYR B C 1
ATOM 3470 O O . TYR B 1 186 ? 47.853 11.361 82.917 1.00 69.99 183 TYR B O 1
ATOM 3479 N N . ALA B 1 187 ? 47.363 9.915 81.264 1.00 70.11 184 ALA B N 1
ATOM 3480 C CA . ALA B 1 187 ? 48.690 9.312 81.263 1.00 64.67 184 ALA B CA 1
ATOM 3481 C C . ALA B 1 187 ? 49.388 9.427 79.922 1.00 70.76 184 ALA B C 1
ATOM 3482 O O . ALA B 1 187 ? 48.792 9.848 78.928 1.00 80.02 184 ALA B O 1
ATOM 3484 N N . VAL B 1 188 ? 50.661 9.047 79.908 1.00 63.01 185 VAL B N 1
ATOM 3485 C CA . VAL B 1 188 ? 51.467 9.083 78.701 1.00 56.99 185 VAL B CA 1
ATOM 3486 C C . VAL B 1 188 ? 52.397 7.881 78.695 1.00 66.44 185 VAL B C 1
ATOM 3487 O O . VAL B 1 188 ? 53.015 7.567 79.713 1.00 68.61 185 VAL B O 1
ATOM 3491 N N . ASP B 1 189 ? 52.486 7.203 77.553 1.00 67.96 186 ASP B N 1
ATOM 3492 C CA . ASP B 1 189 ? 53.357 6.045 77.424 1.00 67.95 186 ASP B CA 1
ATOM 3493 C C . ASP B 1 189 ? 54.558 6.393 76.567 1.00 73.47 186 ASP B C 1
ATOM 3494 O O . ASP B 1 189 ? 54.530 6.239 75.346 1.00 74.55 186 ASP B O 1
ATOM 3499 N N . ASN B 1 190 ? 55.617 6.874 77.203 1.00 78.23 187 ASN B N 1
ATOM 3500 C CA . ASN B 1 190 ? 56.814 7.220 76.462 1.00 81.16 187 ASN B CA 1
ATOM 3501 C C . ASN B 1 190 ? 57.554 5.932 76.144 1.00 80.46 187 ASN B C 1
ATOM 3502 O O . ASN B 1 190 ? 58.530 5.592 76.807 1.00 84.99 187 ASN B O 1
ATOM 3507 N N . GLU B 1 191 ? 57.067 5.212 75.136 1.00 74.21 188 GLU B N 1
ATOM 3508 C CA . GLU B 1 191 ? 57.669 3.958 74.706 1.00 65.75 188 GLU B CA 1
ATOM 3509 C C . GLU B 1 191 ? 57.869 2.967 75.846 1.00 64.39 188 GLU B C 1
ATOM 3510 O O . GLU B 1 191 ? 58.802 2.171 75.831 1.00 68.22 188 GLU B O 1
ATOM 3516 N N . GLU B 1 192 ? 56.966 3.018 76.819 1.00 67.69 189 GLU B N 1
ATOM 3517 C CA . GLU B 1 192 ? 57.005 2.140 77.985 1.00 71.85 189 GLU B CA 1
ATOM 3518 C C . GLU B 1 192 ? 56.393 0.778 77.669 1.00 73.97 189 GLU B C 1
ATOM 3519 O O . GLU B 1 192 ? 56.763 -0.223 78.272 1.00 78.64 189 GLU B O 1
ATOM 3525 N N . ASN B 1 193 ? 55.442 0.740 76.741 1.00 78.00 190 ASN B N 1
ATOM 3526 C CA . ASN B 1 193 ? 54.809 -0.521 76.375 1.00 73.89 190 ASN B CA 1
ATOM 3527 C C . ASN B 1 193 ? 55.505 -1.073 75.144 1.00 73.47 190 ASN B C 1
ATOM 3528 O O . ASN B 1 193 ? 56.080 -2.158 75.189 1.00 76.58 190 ASN B O 1
ATOM 3533 N N . GLU B 1 194 ? 55.459 -0.325 74.045 1.00 74.15 191 GLU B N 1
ATOM 3534 C CA . GLU B 1 194 ? 56.120 -0.756 72.820 1.00 75.23 191 GLU B CA 1
ATOM 3535 C C . GLU B 1 194 ? 57.033 0.327 72.259 1.00 74.96 191 GLU B C 1
ATOM 3536 O O . GLU B 1 194 ? 56.658 1.496 72.174 1.00 69.96 191 GLU B O 1
ATOM 3542 N N . ILE B 1 195 ? 58.245 -0.069 71.885 1.00 72.37 192 ILE B N 1
ATOM 3543 C CA . ILE B 1 195 ? 59.211 0.868 71.334 1.00 73.33 192 ILE B CA 1
ATOM 3544 C C . ILE B 1 195 ? 58.756 1.361 69.953 1.00 75.22 192 ILE B C 1
ATOM 3545 O O . ILE B 1 195 ? 58.303 0.584 69.107 1.00 64.12 192 ILE B O 1
ATOM 3550 N N . GLY B 1 196 ? 58.871 2.667 69.741 1.00 68.80 193 GLY B N 1
ATOM 3551 C CA . GLY B 1 196 ? 58.452 3.246 68.481 1.00 66.07 193 GLY B CA 1
ATOM 3552 C C . GLY B 1 196 ? 57.065 3.838 68.630 1.00 64.93 193 GLY B C 1
ATOM 3553 O O . GLY B 1 196 ? 56.691 4.740 67.875 1.00 67.39 193 GLY B O 1
ATOM 3554 N N . ILE B 1 197 ? 56.321 3.344 69.623 1.00 59.42 194 ILE B N 1
ATOM 3555 C CA . ILE B 1 197 ? 54.951 3.782 69.905 1.00 53.21 194 ILE B CA 1
ATOM 3556 C C . ILE B 1 197 ? 54.788 4.541 71.233 1.00 61.06 194 ILE B C 1
ATOM 3557 O O . ILE B 1 197 ? 55.335 4.140 72.262 1.00 65.40 194 ILE B O 1
ATOM 3562 N N . MET B 1 198 ? 54.016 5.627 71.203 1.00 50.16 195 MET B N 1
ATOM 3563 C CA . MET B 1 198 ? 53.714 6.412 72.398 1.00 50.05 195 MET B CA 1
ATOM 3564 C C . MET B 1 198 ? 52.197 6.561 72.427 1.00 44.58 195 MET B C 1
ATOM 3565 O O . MET B 1 198 ? 51.555 6.464 71.390 1.00 49.89 195 MET B O 1
ATOM 3570 N N . CYS B 1 199 ? 51.622 6.800 73.599 1.00 54.40 196 CYS B N 1
ATOM 3571 C CA . CYS B 1 199 ? 50.172 6.930 73.703 1.00 52.17 196 CYS B CA 1
ATOM 3572 C C . CYS B 1 199 ? 49.769 7.986 74.722 1.00 59.56 196 CYS B C 1
ATOM 3573 O O . CYS B 1 199 ? 50.595 8.483 75.478 1.00 61.59 196 CYS B O 1
ATOM 3576 N N . VAL B 1 200 ? 48.488 8.326 74.728 1.00 56.25 197 VAL B N 1
ATOM 3577 C CA . VAL B 1 200 ? 47.942 9.266 75.687 1.00 57.99 197 VAL B CA 1
ATOM 3578 C C . VAL B 1 200 ? 46.615 8.643 76.103 1.00 55.21 197 VAL B C 1
ATOM 3579 O O . VAL B 1 200 ? 45.826 8.245 75.248 1.00 51.10 197 VAL B O 1
ATOM 3583 N N . GLY B 1 201 ? 46.373 8.538 77.406 1.00 62.54 198 GLY B N 1
ATOM 3584 C CA . GLY B 1 201 ? 45.144 7.921 77.857 1.00 56.01 198 GLY B CA 1
ATOM 3585 C C . GLY B 1 201 ? 44.433 8.612 79.000 1.00 73.65 198 GLY B C 1
ATOM 3586 O O . GLY B 1 201 ? 45.050 9.306 79.807 1.00 68.69 198 GLY B O 1
ATOM 3587 N N . VAL B 1 202 ? 43.122 8.389 79.060 1.00 80.09 199 VAL B N 1
ATOM 3588 C CA . VAL B 1 202 ? 42.236 8.954 80.074 1.00 82.40 199 VAL B CA 1
ATOM 3589 C C . VAL B 1 202 ? 41.269 7.843 80.511 1.00 85.01 199 VAL B C 1
ATOM 3590 O O . VAL B 1 202 ? 40.922 6.973 79.710 1.00 88.92 199 VAL B O 1
ATOM 3594 N N . PRO B 1 203 ? 40.830 7.850 81.784 1.00 82.56 200 PRO B N 1
ATOM 3595 C CA . PRO B 1 203 ? 39.904 6.824 82.290 1.00 80.67 200 PRO B CA 1
ATOM 3596 C C . PRO B 1 203 ? 38.435 7.046 81.937 1.00 74.48 200 PRO B C 1
ATOM 3597 O O . PRO B 1 203 ? 38.061 8.069 81.372 1.00 84.22 200 PRO B O 1
ATOM 3601 N N . ILE B 1 204 ? 37.615 6.065 82.290 1.00 77.07 201 ILE B N 1
ATOM 3602 C CA . ILE B 1 204 ? 36.174 6.105 82.068 1.00 71.93 201 ILE B CA 1
ATOM 3603 C C . ILE B 1 204 ? 35.562 5.568 83.357 1.00 73.00 201 ILE B C 1
ATOM 3604 O O . ILE B 1 204 ? 35.754 4.401 83.685 1.00 77.91 201 ILE B O 1
ATOM 3609 N N . PHE B 1 205 ? 34.827 6.407 84.083 1.00 64.43 202 PHE B N 1
ATOM 3610 C CA . PHE B 1 205 ? 34.221 5.984 85.344 1.00 62.42 202 PHE B CA 1
ATOM 3611 C C . PHE B 1 205 ? 32.776 5.493 85.203 1.00 73.21 202 PHE B C 1
ATOM 3612 O O . PHE B 1 205 ? 32.059 5.846 84.254 1.00 57.22 202 PHE B O 1
ATOM 3620 N N . ASP B 1 206 ? 32.359 4.675 86.166 1.00 77.62 203 ASP B N 1
ATOM 3621 C CA . ASP B 1 206 ? 31.021 4.096 86.175 1.00 87.07 203 ASP B CA 1
ATOM 3622 C C . ASP B 1 206 ? 30.131 4.717 87.245 1.00 85.24 203 ASP B C 1
ATOM 3623 O O . ASP B 1 206 ? 30.300 5.878 87.614 1.00 84.86 203 ASP B O 1
ATOM 3628 N N . HIS B 1 207 ? 29.175 3.928 87.729 1.00 89.74 204 HIS B N 1
ATOM 3629 C CA . HIS B 1 207 ? 28.245 4.359 88.771 1.00 92.72 204 HIS B CA 1
ATOM 3630 C C . HIS B 1 207 ? 28.974 5.049 89.924 1.00 90.91 204 HIS B C 1
ATOM 3631 O O . HIS B 1 207 ? 28.902 6.264 90.090 1.00 84.96 204 HIS B O 1
ATOM 3638 N N . ASN B 1 208 ? 29.679 4.245 90.711 1.00 94.95 205 ASN B N 1
ATOM 3639 C CA . ASN B 1 208 ? 30.415 4.720 91.874 1.00 94.66 205 ASN B CA 1
ATOM 3640 C C . ASN B 1 208 ? 31.812 5.222 91.526 1.00 91.80 205 ASN B C 1
ATOM 3641 O O . ASN B 1 208 ? 32.751 5.066 92.309 1.00 85.05 205 ASN B O 1
ATOM 3646 N N . GLY B 1 209 ? 31.943 5.817 90.346 1.00 88.65 206 GLY B N 1
ATOM 3647 C CA . GLY B 1 209 ? 33.225 6.346 89.916 1.00 83.28 206 GLY B CA 1
ATOM 3648 C C . GLY B 1 209 ? 34.428 5.426 90.062 1.00 81.45 206 GLY B C 1
ATOM 3649 O O . GLY B 1 209 ? 35.440 5.807 90.656 1.00 84.40 206 GLY B O 1
ATOM 3650 N N . TYR B 1 210 ? 34.321 4.212 89.533 1.00 67.22 207 TYR B N 1
ATOM 3651 C CA . TYR B 1 210 ? 35.423 3.258 89.578 1.00 59.33 207 TYR B CA 1
ATOM 3652 C C . TYR B 1 210 ? 36.019 3.250 88.161 1.00 72.17 207 TYR B C 1
ATOM 3653 O O . TYR B 1 210 ? 35.309 3.513 87.181 1.00 65.77 207 TYR B O 1
ATOM 3662 N N . PRO B 1 211 ? 37.334 2.989 88.032 1.00 74.45 208 PRO B N 1
ATOM 3663 C CA . PRO B 1 211 ? 37.955 2.967 86.702 1.00 76.16 208 PRO B CA 1
ATOM 3664 C C . PRO B 1 211 ? 37.686 1.648 85.970 1.00 75.30 208 PRO B C 1
ATOM 3665 O O . PRO B 1 211 ? 38.465 0.701 86.076 1.00 71.38 208 PRO B O 1
ATOM 3669 N N . VAL B 1 212 ? 36.587 1.596 85.225 1.00 71.00 209 VAL B N 1
ATOM 3670 C CA . VAL B 1 212 ? 36.219 0.393 84.488 1.00 70.93 209 VAL B CA 1
ATOM 3671 C C . VAL B 1 212 ? 36.711 0.356 83.047 1.00 73.05 209 VAL B C 1
ATOM 3672 O O . VAL B 1 212 ? 36.550 -0.658 82.367 1.00 75.10 209 VAL B O 1
ATOM 3676 N N . ALA B 1 213 ? 37.299 1.447 82.567 1.00 75.77 210 ALA B N 1
ATOM 3677 C CA . ALA B 1 213 ? 37.770 1.462 81.188 1.00 74.11 210 ALA B CA 1
ATOM 3678 C C . ALA B 1 213 ? 38.910 2.422 80.911 1.00 71.25 210 ALA B C 1
ATOM 3679 O O . ALA B 1 213 ? 39.242 3.280 81.727 1.00 75.27 210 ALA B O 1
ATOM 3681 N N . GLY B 1 214 ? 39.504 2.259 79.737 1.00 61.32 211 GLY B N 1
ATOM 3682 C CA . GLY B 1 214 ? 40.595 3.112 79.339 1.00 55.75 211 GLY B CA 1
ATOM 3683 C C . GLY B 1 214 ? 40.486 3.402 77.860 1.00 59.44 211 GLY B C 1
ATOM 3684 O O . GLY B 1 214 ? 40.264 2.491 77.064 1.00 53.74 211 GLY B O 1
ATOM 3685 N N . VAL B 1 215 ? 40.608 4.679 77.506 1.00 55.72 212 VAL B N 1
ATOM 3686 C CA . VAL B 1 215 ? 40.561 5.131 76.125 1.00 52.97 212 VAL B CA 1
ATOM 3687 C C . VAL B 1 215 ? 41.908 5.785 75.881 1.00 52.43 212 VAL B C 1
ATOM 3688 O O . VAL B 1 215 ? 42.425 6.490 76.753 1.00 50.44 212 VAL B O 1
ATOM 3692 N N . SER B 1 216 ? 42.501 5.543 74.723 1.00 43.01 213 SER B N 1
ATOM 3693 C CA . SER B 1 216 ? 43.779 6.165 74.446 1.00 50.28 213 SER B CA 1
ATOM 3694 C C . SER B 1 216 ? 44.023 6.374 72.963 1.00 54.16 213 SER B C 1
ATOM 3695 O O . SER B 1 216 ? 43.366 5.760 72.115 1.00 51.51 213 SER B O 1
ATOM 3698 N N . ILE B 1 217 ? 44.951 7.273 72.655 1.00 43.73 214 ILE B N 1
ATOM 3699 C CA . ILE B 1 217 ? 45.311 7.555 71.273 1.00 45.51 214 ILE B CA 1
ATOM 3700 C C . ILE B 1 217 ? 46.675 6.926 71.108 1.00 50.01 214 ILE B C 1
ATOM 3701 O O . ILE B 1 217 ? 47.529 7.069 71.980 1.00 54.93 214 ILE B O 1
ATOM 3706 N N . SER B 1 218 ? 46.893 6.239 69.994 1.00 47.57 215 SER B N 1
ATOM 3707 C CA . SER B 1 218 ? 48.165 5.577 69.796 1.00 40.42 215 SER B CA 1
ATOM 3708 C C . SER B 1 218 ? 48.786 5.869 68.449 1.00 43.63 215 SER B C 1
ATOM 3709 O O . SER B 1 218 ? 48.097 5.942 67.445 1.00 51.54 215 SER B O 1
ATOM 3712 N N . GLY B 1 219 ? 50.100 6.034 68.431 1.00 43.23 216 GLY B N 1
ATOM 3713 C CA . GLY B 1 219 ? 50.773 6.297 67.179 1.00 52.72 216 GLY B CA 1
ATOM 3714 C C . GLY B 1 219 ? 52.277 6.252 67.326 1.00 52.85 216 GLY B C 1
ATOM 3715 O O . GLY B 1 219 ? 52.792 5.935 68.399 1.00 57.01 216 GLY B O 1
ATOM 3716 N N . VAL B 1 220 ? 52.987 6.562 66.253 1.00 47.96 217 VAL B N 1
ATOM 3717 C CA . VAL B 1 220 ? 54.433 6.555 66.322 1.00 62.69 217 VAL B CA 1
ATOM 3718 C C . VAL B 1 220 ? 54.911 7.692 67.220 1.00 60.76 217 VAL B C 1
ATOM 3719 O O . VAL B 1 220 ? 54.288 8.759 67.289 1.00 64.88 217 VAL B O 1
ATOM 3723 N N . ALA B 1 221 ? 56.021 7.439 67.905 1.00 61.20 218 ALA B N 1
ATOM 3724 C CA . ALA B 1 221 ? 56.622 8.377 68.838 1.00 56.53 218 ALA B CA 1
ATOM 3725 C C . ALA B 1 221 ? 56.793 9.786 68.290 1.00 58.08 218 ALA B C 1
ATOM 3726 O O . ALA B 1 221 ? 56.458 10.768 68.967 1.00 56.70 218 ALA B O 1
ATOM 3728 N N . ARG B 1 222 ? 57.302 9.883 67.064 1.00 60.56 219 ARG B N 1
ATOM 3729 C CA . ARG B 1 222 ? 57.538 11.173 66.418 1.00 60.47 219 ARG B CA 1
ATOM 3730 C C . ARG B 1 222 ? 56.412 12.191 66.603 1.00 63.86 219 ARG B C 1
ATOM 3731 O O . ARG B 1 222 ? 56.663 13.353 66.909 1.00 66.25 219 ARG B O 1
ATOM 3739 N N . LYS B 1 223 ? 55.173 11.752 66.419 1.00 59.42 220 LYS B N 1
ATOM 3740 C CA . LYS B 1 223 ? 54.022 12.640 66.527 1.00 57.07 220 LYS B CA 1
ATOM 3741 C C . LYS B 1 223 ? 53.717 13.262 67.893 1.00 64.34 220 LYS B C 1
ATOM 3742 O O . LYS B 1 223 ? 53.264 14.407 67.972 1.00 69.96 220 LYS B O 1
ATOM 3748 N N . PHE B 1 224 ? 53.968 12.524 68.968 1.00 66.74 221 PHE B N 1
ATOM 3749 C CA . PHE B 1 224 ? 53.650 13.018 70.300 1.00 63.40 221 PHE B CA 1
ATOM 3750 C C . PHE B 1 224 ? 54.564 14.107 70.862 1.00 73.19 221 PHE B C 1
ATOM 3751 O O . PHE B 1 224 ? 55.501 13.833 71.619 1.00 66.24 221 PHE B O 1
ATOM 3759 N N . THR B 1 225 ? 54.276 15.350 70.471 1.00 76.48 222 THR B N 1
ATOM 3760 C CA . THR B 1 225 ? 55.023 16.517 70.933 1.00 70.25 222 THR B CA 1
ATOM 3761 C C . THR B 1 225 ? 54.257 17.081 72.122 1.00 77.69 222 THR B C 1
ATOM 3762 O O . THR B 1 225 ? 53.131 16.658 72.392 1.00 84.39 222 THR B O 1
ATOM 3766 N N . GLU B 1 226 ? 54.864 18.032 72.825 1.00 76.33 223 GLU B N 1
ATOM 3767 C CA . GLU B 1 226 ? 54.238 18.651 73.992 1.00 79.73 223 GLU B CA 1
ATOM 3768 C C . GLU B 1 226 ? 52.826 19.120 73.634 1.00 77.66 223 GLU B C 1
ATOM 3769 O O . GLU B 1 226 ? 51.861 18.840 74.354 1.00 71.76 223 GLU B O 1
ATOM 3775 N N . GLU B 1 227 ? 52.723 19.848 72.522 1.00 73.66 224 GLU B N 1
ATOM 3776 C CA . GLU B 1 227 ? 51.443 20.363 72.048 1.00 69.61 224 GLU B CA 1
ATOM 3777 C C . GLU B 1 227 ? 50.546 19.259 71.516 1.00 62.91 224 GLU B C 1
ATOM 3778 O O . GLU B 1 227 ? 49.341 19.270 71.754 1.00 63.20 224 GLU B O 1
ATOM 3784 N N . LYS B 1 228 ? 51.119 18.311 70.785 1.00 68.13 225 LYS B N 1
ATOM 3785 C CA . LYS B 1 228 ? 50.306 17.228 70.258 1.00 69.95 225 LYS B CA 1
ATOM 3786 C C . LYS B 1 228 ? 49.678 16.552 71.469 1.00 68.94 225 LYS B C 1
ATOM 3787 O O . LYS B 1 228 ? 48.455 16.453 71.567 1.00 71.66 225 LYS B O 1
ATOM 3793 N N . ILE B 1 229 ? 50.516 16.125 72.409 1.00 65.24 226 ILE B N 1
ATOM 3794 C CA . ILE B 1 229 ? 50.027 15.488 73.625 1.00 61.95 226 ILE B CA 1
ATOM 3795 C C . ILE B 1 229 ? 48.848 16.258 74.209 1.00 66.95 226 ILE B C 1
ATOM 3796 O O . ILE B 1 229 ? 47.785 15.684 74.449 1.00 74.40 226 ILE B O 1
ATOM 3801 N N . GLU B 1 230 ? 49.050 17.554 74.439 1.00 75.89 227 GLU B N 1
ATOM 3802 C CA . GLU B 1 230 ? 48.009 18.425 74.985 1.00 78.76 227 GLU B CA 1
ATOM 3803 C C . GLU B 1 230 ? 46.728 18.333 74.164 1.00 73.85 227 GLU B C 1
ATOM 3804 O O . GLU B 1 230 ? 45.623 18.340 74.711 1.00 64.50 227 GLU B O 1
ATOM 3810 N N . GLU B 1 231 ? 46.893 18.240 72.850 1.00 70.60 228 GLU B N 1
ATOM 3811 C CA . GLU B 1 231 ? 45.770 18.151 71.927 1.00 73.27 228 GLU B CA 1
ATOM 3812 C C . GLU B 1 231 ? 45.047 16.814 72.024 1.00 78.01 228 GLU B C 1
ATOM 3813 O O . GLU B 1 231 ? 43.813 16.760 72.049 1.00 76.98 228 GLU B O 1
ATOM 3819 N N . TYR B 1 232 ? 45.820 15.734 72.070 1.00 77.31 229 TYR B N 1
ATOM 3820 C CA . TYR B 1 232 ? 45.245 14.400 72.164 1.00 68.43 229 TYR B CA 1
ATOM 3821 C C . TYR B 1 232 ? 44.512 14.228 73.500 1.00 70.78 229 TYR B C 1
ATOM 3822 O O . TYR B 1 232 ? 43.323 13.897 73.527 1.00 65.29 229 TYR B O 1
ATOM 3831 N N . SER B 1 233 ? 45.208 14.473 74.606 1.00 67.35 230 SER B N 1
ATOM 3832 C CA . SER B 1 233 ? 44.585 14.335 75.919 1.00 68.02 230 SER B CA 1
ATOM 3833 C C . SER B 1 233 ? 43.347 15.226 76.044 1.00 65.71 230 SER B C 1
ATOM 3834 O O . SER B 1 233 ? 42.483 14.993 76.891 1.00 72.43 230 SER B O 1
ATOM 3837 N N . ASP B 1 234 ? 43.269 16.244 75.194 1.00 67.07 231 ASP B N 1
ATOM 3838 C CA . ASP B 1 234 ? 42.144 17.166 75.189 1.00 63.47 231 ASP B CA 1
ATOM 3839 C C . ASP B 1 234 ? 40.899 16.473 74.642 1.00 65.09 231 ASP B C 1
ATOM 3840 O O . ASP B 1 234 ? 39.870 16.400 75.319 1.00 66.55 231 ASP B O 1
ATOM 3845 N N . VAL B 1 235 ? 40.995 15.975 73.408 1.00 59.32 232 VAL B N 1
ATOM 3846 C CA . VAL B 1 235 ? 39.873 15.291 72.772 1.00 60.94 232 VAL B CA 1
ATOM 3847 C C . VAL B 1 235 ? 39.548 14.033 73.569 1.00 58.00 232 VAL B C 1
ATOM 3848 O O . VAL B 1 235 ? 38.387 13.643 73.701 1.00 57.27 232 VAL B O 1
ATOM 3852 N N . LEU B 1 236 ? 40.589 13.412 74.108 1.00 58.41 233 LEU B N 1
ATOM 3853 C CA . LEU B 1 236 ? 40.438 12.195 74.889 1.00 68.86 233 LEU B CA 1
ATOM 3854 C C . LEU B 1 236 ? 39.549 12.460 76.095 1.00 67.05 233 LEU B C 1
ATOM 3855 O O . LEU B 1 236 ? 38.502 11.825 76.266 1.00 63.16 233 LEU B O 1
ATOM 3860 N N . LYS B 1 237 ? 39.960 13.411 76.927 1.00 72.15 234 LYS B N 1
ATOM 3861 C CA . LYS B 1 237 ? 39.192 13.742 78.118 1.00 75.10 234 LYS B CA 1
ATOM 3862 C C . LYS B 1 237 ? 37.786 14.193 77.764 1.00 64.83 234 LYS B C 1
ATOM 3863 O O . LYS B 1 237 ? 36.845 13.936 78.510 1.00 67.76 234 LYS B O 1
ATOM 3869 N N . GLU B 1 238 ? 37.641 14.856 76.623 1.00 61.50 235 GLU B N 1
ATOM 3870 C CA . GLU B 1 238 ? 36.329 15.327 76.196 1.00 74.48 235 GLU B CA 1
ATOM 3871 C C . GLU B 1 238 ? 35.358 14.163 75.999 1.00 76.88 235 GLU B C 1
ATOM 3872 O O . GLU B 1 238 ? 34.221 14.207 76.481 1.00 77.89 235 GLU B O 1
ATOM 3878 N N . LYS B 1 239 ? 35.803 13.133 75.279 1.00 69.26 236 LYS B N 1
ATOM 3879 C CA . LYS B 1 239 ? 34.970 11.967 75.027 1.00 57.86 236 LYS B CA 1
ATOM 3880 C C . LYS B 1 239 ? 34.860 11.181 76.320 1.00 58.09 236 LYS B C 1
ATOM 3881 O O . LYS B 1 239 ? 33.797 10.667 76.654 1.00 52.51 236 LYS B O 1
ATOM 3887 N N . ALA B 1 240 ? 35.962 11.090 77.056 1.00 53.38 237 ALA B N 1
ATOM 3888 C CA . ALA B 1 240 ? 35.939 10.362 78.318 1.00 54.90 237 ALA B CA 1
ATOM 3889 C C . ALA B 1 240 ? 34.759 10.841 79.163 1.00 62.69 237 ALA B C 1
ATOM 3890 O O . ALA B 1 240 ? 33.863 10.062 79.517 1.00 57.36 237 ALA B O 1
ATOM 3892 N N . GLU B 1 241 ? 34.759 12.132 79.480 1.00 69.64 238 GLU B N 1
ATOM 3893 C CA . GLU B 1 241 ? 33.697 12.717 80.281 1.00 75.79 238 GLU B CA 1
ATOM 3894 C C . GLU B 1 241 ? 32.312 12.360 79.743 1.00 70.97 238 GLU B C 1
ATOM 3895 O O . GLU B 1 241 ? 31.427 11.965 80.503 1.00 73.59 238 GLU B O 1
ATOM 3901 N N . GLU B 1 242 ? 32.129 12.489 78.433 1.00 63.64 239 GLU B N 1
ATOM 3902 C CA . GLU B 1 242 ? 30.837 12.180 77.818 1.00 64.00 239 GLU B CA 1
ATOM 3903 C C . GLU B 1 242 ? 30.438 10.722 78.001 1.00 65.44 239 GLU B C 1
ATOM 3904 O O . GLU B 1 242 ? 29.287 10.423 78.340 1.00 59.95 239 GLU B O 1
ATOM 3910 N N . ILE B 1 243 ? 31.394 9.822 77.758 1.00 63.46 240 ILE B N 1
ATOM 3911 C CA . ILE B 1 243 ? 31.179 8.381 77.890 1.00 57.82 240 ILE B CA 1
ATOM 3912 C C . ILE B 1 243 ? 30.915 8.027 79.340 1.00 63.01 240 ILE B C 1
ATOM 3913 O O . ILE B 1 243 ? 29.926 7.354 79.656 1.00 66.19 240 ILE B O 1
ATOM 3918 N N . SER B 1 244 ? 31.809 8.472 80.217 1.00 65.21 241 SER B N 1
ATOM 3919 C CA . SER B 1 244 ? 31.683 8.207 81.641 1.00 71.82 241 SER B CA 1
ATOM 3920 C C . SER B 1 244 ? 30.271 8.527 82.108 1.00 79.68 241 SER B C 1
ATOM 3921 O O . SER B 1 244 ? 29.668 7.763 82.863 1.00 84.17 241 SER B O 1
ATOM 3924 N N . ARG B 1 245 ? 29.745 9.656 81.645 1.00 86.09 242 ARG B N 1
ATOM 3925 C CA . ARG B 1 245 ? 28.394 10.067 82.000 1.00 91.47 242 ARG B CA 1
ATOM 3926 C C . ARG B 1 245 ? 27.417 8.921 81.781 1.00 90.14 242 ARG B C 1
ATOM 3927 O O . ARG B 1 245 ? 26.719 8.509 82.708 1.00 92.00 242 ARG B O 1
ATOM 3935 N N . LYS B 1 246 ? 27.373 8.408 80.553 1.00 87.05 243 LYS B N 1
ATOM 3936 C CA . LYS B 1 246 ? 26.490 7.295 80.214 1.00 87.97 243 LYS B CA 1
ATOM 3937 C C . LYS B 1 246 ? 26.615 6.146 81.217 1.00 90.31 243 LYS B C 1
ATOM 3938 O O . LYS B 1 246 ? 25.633 5.457 81.509 1.00 88.83 243 LYS B O 1
ATOM 3944 N N . LEU B 1 247 ? 27.822 5.943 81.742 1.00 91.25 244 LEU B N 1
ATOM 3945 C CA . LEU B 1 247 ? 28.062 4.889 82.727 1.00 90.77 244 LEU B CA 1
ATOM 3946 C C . LEU B 1 247 ? 27.508 5.289 84.091 1.00 92.85 244 LEU B C 1
ATOM 3947 O O . LEU B 1 247 ? 27.946 4.781 85.125 1.00 92.84 244 LEU B O 1
ATOM 3952 N N . GLY B 1 248 ? 26.546 6.206 84.080 1.00 93.17 245 GLY B N 1
ATOM 3953 C CA . GLY B 1 248 ? 25.936 6.663 85.313 1.00 91.64 245 GLY B CA 1
ATOM 3954 C C . GLY B 1 248 ? 26.908 7.361 86.240 1.00 92.58 245 GLY B C 1
ATOM 3955 O O . GLY B 1 248 ? 26.944 7.080 87.438 1.00 97.90 245 GLY B O 1
ATOM 3956 N N . TYR B 1 249 ? 27.708 8.267 85.692 1.00 88.89 246 TYR B N 1
ATOM 3957 C CA . TYR B 1 249 ? 28.662 9.003 86.508 1.00 93.77 246 TYR B CA 1
ATOM 3958 C C . TYR B 1 249 ? 28.486 10.500 86.310 1.00 99.45 246 TYR B C 1
ATOM 3959 O O . TYR B 1 249 ? 28.005 11.167 87.255 1.00 101.83 246 TYR B O 1
#

InterPro domains:
  IPR005471 Transcription regulator IclR, N-terminal [PF09339] (3-51)
  IPR005471 Transcription regulator IclR, N-terminal [PS51077] (1-62)
  IPR005471 Transcription regulator IclR, N-terminal [SM00346] (1-90)
  IPR011991 ArsR-like helix-turn-helix domain [cd00090] (9-64)
  IPR014757 Transcription regulator IclR, C-terminal [PF01614] (71-242)
  IPR014757 Transcription regulator IclR, C-terminal [PS51078] (63-246)
  IPR029016 GAF-like domain superfamily [G3DSA:3.30.450.40] (73-246)
  IPR036388 Winged helix-like DNA-binding domain superfamily [G3DSA:1.10.10.10] (1-60)
  IPR036390 Winged helix DNA-binding domain superfamily [SSF46785] (1-74)
  IPR050707 HTH-type Transcriptional Regulators in Metabolic Pathways [PTHR30136] (2-245)

Sequence (493 aa):
MNTLKKAFEILDFIVKNPGDVSVSEIAEKFNMSVSNAYKYMVVLEEKGFVLRKKDKRYVPGYKLIEYGSFVLRRFNIRDIAHDHLVDIMKRTGETVHLILKDGFEGVYIDKVEGEQSIPMVSRLGMKVDLYSTASGKSILAFVPEKELKEYLKIVELKPKTPNTITNPRVLKRELEKIRKRGYAVDNEENEIGIMCVGVPIFDHNGYPVAGVSISGVARKFTEEKIEEYSDVLKEKAEEISRKLGYHMNTLKKAFEILDFIVKNPGDVSVSEIAEKFNMSVSNAYKYMVVLEEKGFVLRKKDKRYVPGYKLIEYGSFVLRRFNIRDIAHDHLVDIMKRTGETVHLILKDGFEGVYIDKVEGEQSIPMVSRLGMKVDLYSTASGKSILAFVPEKELKEYLKIVELKPKTPNTITNPRVLKRELEKIRKRGYAVDNEENEIGIMCVGVPIFDHNGYPVAGVSISGVARKFTEEKIEEYSDVLKEKAEEISRKLGY

Organism: Thermotoga maritima (strain ATCC 43589 / DSM 3109 / JCM 10099 / NBRC 100826 / MSB8) (NCBI:txid243274)

Radius of gyration: 25.76 Å; Cα contacts (8 Å, |Δi|>4): 935; chains: 2; bounding box: 54×62×74 Å

B-factor: mean 65.55, std 16.91, range [23.14, 122.42]

Secondary structure (DSSP, 8-state):
-TTHHHHHHHHHHHHH-SS-B-HHHHHHHTT--HHHHHHHHHHHHHTTSEEE-TTS-EEE-THHHHHHHHHHHH--HHHHHHHHHHHHHHTT-S-EEEEEE-SSEEEEEEEE--TTSPP-S--SS-EEESSSSHHHHHHHHHS-HHHHHHHHHH-----SSTT----HHHHHHHHHHHHHHSSEEEESSSSTTEEEEEEEEE-TTS-EEEEEEEEEEGGG--HHHHHHHHHHHHHHHHHHHHHTT-/-TTHHHHHHHHHHHHHHSSS-B-HHHHHHHTT--HHHHHHHHHHHHHHTSEEE-TTS-EEE-SHHHHHHHHHHTT-HHHHHHHHHHHHHHHTT-SEEEEEEEETTEEEEEEEE--SS--S----TT-EEETTTSHHHHHHHTSS-HHHHHHHHHHS----SSTTS---HHHHHHHHHHHHHHTSEEEESSSSTTEEEEEEEEE-TT--EEEEEEEEEEGGG--HHHHHHHHHHHHHHHHHHHHHTT-

CATH classification: 1.10.10.10 (+2 more: 1.20.5.640, 3.30.450.40)

Foldseek 3Di:
DVVVVLLVVLLVCQAPDPDWAALVRSCVVVPHDSVVSVVSVVVCVVVQQWDQDPVRTIHGGPVCVVVVVVCVVPPDLCVLQVVLLLVLCVQQVFKKFKWFDDQQKIFTCDIDHHPPYDDDPDDGGDIHHLQQAFFSLQLLLQADPVSNVVSLVPDQQDQPDVPGDGDSVVSNVQSPVCNVVQTGKRQCSNHPQKMKIKHFAAAQVRHRRMMMMGMHGNVCDDPVVNVVSVVSRVVSRVVSNVVNND/DVVVVVVLVVLLVCLQPDDDWAALVRSCVVVVHDSVVSCVSVVVCCVQFQWPADPVRIIHGGCVVVVVLCVVLVPDPLCVLQVVLQVVLQVVQQFKKFKWFDDQQKTFTSDIDHGPDDAPDDDDGGDIGGLQLAFLSLLQLLFAPPVSNVVSLVPDAQPFPDPQRDGDPVCSVVQSVVCVVVQTHKNQCRRHAQKMKIKHFAAAQVGHGGMMMMTMHGNVQDDPVSNVVSVVSRVVSRVSSSVVNND

Solvent-accessible surface area: 23266 Å² total; per-residue (Å²): 115,82,30,1,63,70,1,3,62,0,0,36,51,1,3,93,23,125,38,48,6,20,2,60,76,0,3,146,130,20,139,41,62,73,77,45,0,99,75,4,0,84,2,1,64,87,53,25,1,5,62,78,77,216,65,130,105,5,22,4,2,28,55,0,0,37,1,3,26,20,0,109,166,99,40,69,25,88,93,18,0,47,76,23,0,51,44,0,22,169,126,21,9,18,0,0,3,0,1,60,32,83,39,64,73,0,28,28,27,13,56,24,83,18,183,129,9,30,120,27,114,8,168,140,50,66,124,9,62,2,4,0,13,0,0,0,0,0,0,3,10,59,13,64,156,129,40,5,91,54,2,18,124,120,35,120,15,111,103,85,9,115,63,12,33,68,58,42,170,47,0,74,135,31,2,72,120,0,138,176,76,21,36,0,28,2,62,44,12,42,66,128,25,29,18,11,0,0,1,7,0,28,27,37,84,25,60,0,28,0,0,0,5,0,3,0,32,19,189,62,14,60,151,116,70,27,121,95,4,4,103,9,0,66,75,16,0,91,50,0,2,147,66,10,18,136,196,29,59,23,2,66,59,1,3,70,0,1,48,54,3,0,77,30,109,56,34,5,15,15,50,63,0,3,148,117,28,148,38,61,69,76,41,0,78,66,11,0,82,8,1,66,129,56,13,2,3,32,54,74,176,92,128,71,1,32,10,3,44,21,0,18,22,3,2,29,46,1,20,128,71,36,105,7,57,123,42,0,69,102,33,0,45,42,0,32,142,116,25,9,7,4,0,2,0,0,22,25,49,42,50,74,0,0,16,0,3,46,13,101,18,143,67,118,24,83,31,103,12,69,30,2,38,89,12,58,1,14,1,10,0,2,0,0,0,0,3,2,74,6,68,91,159,46,7,124,76,4,38,156,115,35,131,16,142,77,76,16,139,56,9,32,74,60,56,189,50,0,79,141,18,0,86,104,0,94,168,94,13,24,0,31,0,81,40,12,36,53,124,20,2,17,7,0,0,0,1,0,15,32,140,139,29,59,0,34,0,0,0,4,0,1,0,44,25,218,67,14,61,144,118,78,29,105,89,2,6,99,20,0,81,91,24,0,92,55,0,6,133,109,15,44,150

Nearest PDB structures (foldseek):
  1mkm-assembly1_B  TM=6.952E-01  e=9.886E-47  Thermotoga maritima
  2g7u-assembly1_A  TM=8.367E-01  e=8.687E-22  Rhodococcus jostii RHA1
  1tf1-assembly2_B  TM=9.351E-01  e=4.276E-19  Escherichia coli
  2ia2-assembly1_A  TM=6.670E-01  e=8.365E-23  Rhodococcus jostii RHA1
  2ia2-assembly3_B  TM=6.785E-01  e=1.192E-21  Rhodococcus jostii RHA1